Protein AF-A0A819U6S0-F1 (afdb_monomer_lite)

Foldseek 3Di:
DDDDWADDDDDDDDDPPDDQDFDDDPPVVVVVLLVADPCPVPPPPPPDDGDDDPRRHFRKHQADAPGKWWKAQPVVRDIDIDHPRDIDTDTRRIDTDDDPQLDSDPPVVVCVLLVVQLCVQVVVDDPVCCVVCVQVSSQCSRQPADPVRDRHQWDADPRRRDIDRDDDDPDDDDPDPVVVVVVVVVVVVVVVVVVVVVVVVVVVVVVVVVVVVVVVVVVVVVVVVVVVVVVVVVVVVVVVVVVVCVVCVVVVVVVVVVVVVVVVVVVVVVVVVVVVVVVVVVVVVVVVVVVVVVVVVVVVVVVVVVVVVVVVVVVVVVVVVVVVVVVDVVCDPVNVVVVVCPVVVVVVVVPVVVDDDDDDDDDPDDDDDPPPVVCVVPDDDDDDDDDDDDDDDD

Secondary structure (DSSP, 8-state):
--------SS-----TT--PPPPP--HHHHHHHHT-SSSTT-TT-TT--PPPP-TTSPPEEEPPTT-EEEEEETTTTEEEEEESS-EEE--TTEEE-----SSTTHHHHHHHHHHHHHHHHHTTS-HHHHHHHHHHHHHHHHH-B-TTSPBPS-EE-TTT--EE----------SSHHHHHHHHHHHHHHHHHHHHHHHHHHHHHHHHHHHHHHHHHHHHHHHHHHHHHHHHHHHHHHHHHHHHHHHHHHHHHHHHHHHHHHHHHHHHHHHHHHHHHHHHHHHHHHHHHHHHHHHHHHHHHHHHHHHHHHHHHHHHHHHHHHHHHHHHHHH-HHHHHHHHHHHHHHHHHHHHHH---------TT----TTGGGTTTS----------------

Radius of gyration: 100.34 Å; chains: 1; bounding box: 211×49×232 Å

pLDDT: mean 80.06, std 17.69, range [29.36, 97.94]

Structure (mmCIF, N/CA/C/O backbone):
data_AF-A0A819U6S0-F1
#
_entry.id   AF-A0A819U6S0-F1
#
loop_
_atom_site.group_PDB
_atom_site.id
_atom_site.type_symbol
_atom_site.label_atom_id
_atom_site.label_alt_id
_atom_site.label_comp_id
_atom_site.label_asym_id
_atom_site.label_entity_id
_atom_site.label_seq_id
_atom_site.pdbx_PDB_ins_code
_atom_site.Cartn_x
_atom_site.Cartn_y
_atom_site.Cartn_z
_atom_site.occupancy
_atom_site.B_iso_or_equiv
_atom_site.auth_seq_id
_atom_site.auth_comp_id
_atom_site.auth_asym_id
_atom_site.auth_atom_id
_atom_site.pdbx_PDB_model_num
ATOM 1 N N . MET A 1 1 ? 59.634 -3.930 -78.414 1.00 52.72 1 MET A N 1
ATOM 2 C CA . MET A 1 1 ? 60.502 -3.671 -77.245 1.00 52.72 1 MET A CA 1
ATOM 3 C C . MET A 1 1 ? 59.678 -2.902 -76.220 1.00 52.72 1 MET A C 1
ATOM 5 O O . MET A 1 1 ? 58.893 -2.071 -76.649 1.00 52.72 1 MET A O 1
ATOM 9 N N . GLY A 1 2 ? 59.753 -3.245 -74.928 1.00 73.06 2 GLY A N 1
ATOM 10 C CA . GLY A 1 2 ? 58.943 -2.606 -73.869 1.00 73.06 2 GLY A CA 1
ATOM 11 C C . GLY A 1 2 ? 57.783 -3.439 -73.296 1.00 73.06 2 GLY A C 1
ATOM 12 O O . GLY A 1 2 ? 56.800 -2.878 -72.823 1.00 73.06 2 GLY A O 1
ATOM 13 N N . LYS A 1 3 ? 57.841 -4.780 -73.351 1.00 77.44 3 LYS A N 1
ATOM 14 C CA . LYS A 1 3 ? 56.804 -5.637 -72.747 1.00 77.44 3 LYS A CA 1
ATOM 15 C C . LYS A 1 3 ? 57.045 -5.765 -71.240 1.00 77.44 3 LYS A C 1
ATOM 17 O O . LYS A 1 3 ? 57.941 -6.493 -70.828 1.00 77.44 3 LYS A O 1
ATOM 22 N N . ILE A 1 4 ? 56.212 -5.107 -70.441 1.00 84.38 4 ILE A N 1
ATOM 23 C CA . ILE A 1 4 ? 56.237 -5.220 -68.980 1.00 84.38 4 ILE A CA 1
ATOM 24 C C . ILE A 1 4 ? 55.539 -6.524 -68.571 1.00 84.38 4 ILE A C 1
ATOM 26 O O . ILE A 1 4 ? 54.485 -6.873 -69.113 1.00 84.38 4 ILE A O 1
ATOM 30 N N . ARG A 1 5 ? 56.135 -7.271 -67.636 1.00 82.56 5 ARG A N 1
ATOM 31 C CA . ARG A 1 5 ? 55.556 -8.497 -67.072 1.00 82.56 5 ARG A CA 1
ATOM 32 C C . ARG A 1 5 ? 55.859 -8.600 -65.582 1.00 82.56 5 ARG A C 1
ATOM 34 O O . ARG A 1 5 ? 56.949 -8.245 -65.151 1.00 82.56 5 ARG A O 1
ATOM 41 N N . SER A 1 6 ? 54.908 -9.110 -64.810 1.00 84.88 6 SER A N 1
ATOM 42 C CA . SER A 1 6 ? 55.095 -9.431 -63.394 1.00 84.88 6 SER A CA 1
ATOM 43 C C . SER A 1 6 ? 55.633 -10.857 -63.249 1.00 84.88 6 SER A C 1
ATOM 45 O O . SER A 1 6 ? 55.026 -11.790 -63.775 1.00 84.88 6 SER A O 1
ATOM 47 N N . ILE A 1 7 ? 56.744 -11.035 -62.532 1.00 84.44 7 ILE A N 1
ATOM 48 C CA . ILE A 1 7 ? 57.319 -12.349 -62.205 1.00 84.44 7 ILE A CA 1
ATOM 49 C C . ILE A 1 7 ? 57.026 -12.632 -60.730 1.00 84.44 7 ILE A C 1
ATOM 51 O O . ILE A 1 7 ? 57.350 -11.817 -59.869 1.00 84.44 7 ILE A O 1
ATOM 55 N N . ILE A 1 8 ? 56.373 -13.761 -60.444 1.00 85.62 8 ILE A N 1
ATOM 56 C CA . ILE A 1 8 ? 55.911 -14.148 -59.103 1.00 85.62 8 ILE A CA 1
ATOM 57 C C . ILE A 1 8 ? 56.230 -15.625 -58.828 1.00 85.62 8 ILE A C 1
ATOM 59 O O . ILE A 1 8 ? 56.255 -16.433 -59.751 1.00 85.62 8 ILE A O 1
ATOM 63 N N . GLY A 1 9 ? 56.448 -15.986 -57.559 1.00 79.75 9 GLY A N 1
ATOM 64 C CA . GLY A 1 9 ? 56.535 -17.384 -57.104 1.00 79.75 9 GLY A CA 1
ATOM 65 C C . GLY A 1 9 ? 57.922 -18.044 -57.127 1.00 79.75 9 GLY A C 1
ATOM 66 O O . GLY A 1 9 ? 58.083 -19.100 -56.522 1.00 79.75 9 GLY A O 1
ATOM 67 N N . SER A 1 10 ? 58.933 -17.431 -57.746 1.00 83.38 10 SER A N 1
ATOM 68 C CA . SER A 1 10 ? 60.311 -17.950 -57.784 1.00 83.38 10 SER A CA 1
ATOM 69 C C . SER A 1 10 ? 61.347 -16.830 -57.689 1.00 83.38 10 SER A C 1
ATOM 71 O O . SER A 1 10 ? 61.089 -15.706 -58.120 1.00 83.38 10 SER A O 1
ATOM 73 N N . THR A 1 11 ? 62.539 -17.135 -57.173 1.00 83.75 11 THR A N 1
ATOM 74 C CA . THR A 1 11 ? 63.684 -16.213 -57.223 1.00 83.75 11 THR A CA 1
ATOM 75 C C . THR A 1 11 ? 64.093 -15.985 -58.677 1.00 83.75 11 THR A C 1
ATOM 77 O O . THR A 1 11 ? 64.241 -16.945 -59.431 1.00 83.75 11 THR A O 1
ATOM 80 N N . TYR A 1 12 ? 64.254 -14.724 -59.075 1.00 85.12 12 TYR A N 1
ATOM 81 C CA . TYR A 1 12 ? 64.545 -14.342 -60.455 1.00 85.12 12 TYR A CA 1
ATOM 82 C C . TYR A 1 12 ? 65.779 -13.444 -60.519 1.00 85.12 12 TYR A C 1
ATOM 84 O O . TYR A 1 12 ? 65.905 -12.507 -59.732 1.00 85.12 12 TYR A O 1
ATOM 92 N N . LEU A 1 13 ? 66.670 -13.733 -61.466 1.00 87.12 13 LEU A N 1
ATOM 93 C CA . LEU A 1 13 ? 67.799 -12.881 -61.825 1.00 87.12 13 LEU A CA 1
ATOM 94 C C . LEU A 1 13 ? 67.473 -12.213 -63.163 1.00 87.12 13 LEU A C 1
ATOM 96 O O . LEU A 1 13 ? 67.081 -12.905 -64.103 1.00 87.12 13 LEU A O 1
ATOM 100 N N . LEU A 1 14 ? 67.612 -10.887 -63.238 1.00 86.88 14 LEU A N 1
ATOM 101 C CA . LEU A 1 14 ? 67.346 -10.143 -64.468 1.00 86.88 14 LEU A CA 1
ATOM 102 C C . LEU A 1 14 ? 68.318 -10.571 -65.573 1.00 86.88 14 LEU A C 1
ATOM 104 O O . LEU A 1 14 ? 69.500 -10.804 -65.322 1.00 86.88 14 LEU A O 1
ATOM 108 N N . THR A 1 15 ? 67.803 -10.678 -66.795 1.00 87.25 15 THR A N 1
ATOM 109 C CA . THR A 1 15 ? 68.626 -10.938 -67.985 1.00 87.25 15 THR A CA 1
ATOM 110 C C . THR A 1 15 ? 69.229 -9.639 -68.530 1.00 87.25 15 THR A C 1
ATOM 112 O O . THR A 1 15 ? 68.802 -8.551 -68.157 1.00 87.25 15 THR A O 1
ATOM 115 N N . GLU A 1 16 ? 70.192 -9.734 -69.452 1.00 83.94 16 GLU A N 1
ATOM 116 C CA . GLU A 1 16 ? 70.910 -8.581 -70.039 1.00 83.94 16 GLU A CA 1
ATOM 117 C C . GLU A 1 16 ? 69.999 -7.536 -70.716 1.00 83.94 16 GLU A C 1
ATOM 119 O O . GLU A 1 16 ? 70.413 -6.402 -70.927 1.00 83.94 16 GLU A O 1
ATOM 124 N N . ASN A 1 17 ? 68.756 -7.907 -71.044 1.00 84.06 17 ASN A N 1
ATOM 125 C CA . ASN A 1 17 ? 67.779 -7.053 -71.725 1.00 84.06 17 ASN A CA 1
ATOM 126 C C . ASN A 1 17 ? 66.603 -6.635 -70.820 1.00 84.06 17 ASN A C 1
ATOM 128 O O . ASN A 1 17 ? 65.554 -6.228 -71.327 1.00 84.06 17 ASN A O 1
ATOM 132 N N . GLU A 1 18 ? 66.721 -6.807 -69.501 1.00 85.19 18 GLU A N 1
ATOM 133 C CA . GLU A 1 18 ? 65.641 -6.567 -68.542 1.00 85.19 18 GLU A CA 1
ATOM 134 C C . GLU A 1 18 ? 66.053 -5.583 -67.452 1.00 85.19 18 GLU A C 1
ATOM 136 O O . GLU A 1 18 ? 67.112 -5.704 -66.847 1.00 85.19 18 GLU A O 1
ATOM 141 N N . GLU A 1 19 ? 65.154 -4.649 -67.151 1.00 85.81 19 GLU A N 1
ATOM 142 C CA . GLU A 1 19 ? 65.299 -3.680 -66.067 1.00 85.81 19 GLU A CA 1
ATOM 143 C C . GLU A 1 19 ? 64.072 -3.735 -65.150 1.00 85.81 19 GLU A C 1
ATOM 145 O O . GLU A 1 19 ? 62.975 -4.131 -65.564 1.00 85.81 19 GLU A O 1
ATOM 150 N N . LEU A 1 20 ? 64.257 -3.351 -63.884 1.00 85.19 20 LEU A N 1
ATOM 151 C CA . LEU A 1 20 ? 63.156 -3.218 -62.934 1.00 85.19 20 LEU A CA 1
ATOM 152 C C . LEU A 1 20 ? 62.264 -2.048 -63.353 1.00 85.19 20 LEU A C 1
ATOM 154 O O . LEU A 1 20 ? 62.732 -0.924 -63.513 1.00 85.19 20 LEU A O 1
ATOM 158 N N . TRP A 1 21 ? 60.969 -2.313 -63.502 1.00 86.69 21 TRP A N 1
ATOM 159 C CA . TRP A 1 21 ? 59.987 -1.290 -63.842 1.00 86.69 21 TRP A CA 1
ATOM 160 C C . TRP A 1 21 ? 59.260 -0.801 -62.591 1.00 86.69 21 TRP A C 1
ATOM 162 O O . TRP A 1 21 ? 58.741 -1.601 -61.811 1.00 86.69 21 TRP A O 1
ATOM 172 N N . GLU A 1 22 ? 59.202 0.517 -62.416 1.00 85.62 22 GLU A N 1
ATOM 173 C CA . GLU A 1 22 ? 58.507 1.149 -61.300 1.00 85.62 22 GLU A CA 1
ATOM 174 C C . GLU A 1 22 ? 57.054 1.451 -61.656 1.00 85.62 22 GLU A C 1
ATOM 176 O O . GLU A 1 22 ? 56.763 2.140 -62.635 1.00 85.62 22 GLU A O 1
ATOM 181 N N . LYS A 1 23 ? 56.128 0.966 -60.824 1.00 84.69 23 LYS A N 1
ATOM 182 C CA . LYS A 1 23 ? 54.704 1.262 -60.974 1.00 84.69 23 LYS A CA 1
ATOM 183 C C . LYS A 1 23 ? 54.280 2.384 -60.043 1.00 84.69 23 LYS A C 1
ATOM 185 O O . LYS A 1 23 ? 54.277 2.211 -58.819 1.00 84.69 23 LYS A O 1
ATOM 190 N N . GLU A 1 24 ? 53.851 3.495 -60.626 1.00 81.69 24 GLU A N 1
ATOM 191 C CA . GLU A 1 24 ? 53.260 4.607 -59.886 1.00 81.69 24 GLU A CA 1
ATOM 192 C C . GLU A 1 24 ? 51.763 4.382 -59.662 1.00 81.69 24 GLU A C 1
ATOM 194 O O . GLU A 1 24 ? 51.044 3.893 -60.537 1.00 81.69 24 GLU A O 1
ATOM 199 N N . LEU A 1 25 ? 51.303 4.713 -58.459 1.00 79.62 25 LEU A N 1
ATOM 200 C CA . LEU A 1 25 ? 49.900 4.663 -58.073 1.00 79.62 25 LEU A CA 1
ATOM 201 C C . LEU A 1 25 ? 49.465 6.050 -57.589 1.00 79.62 25 LEU A C 1
ATOM 203 O O . LEU A 1 25 ? 50.299 6.803 -57.083 1.00 79.62 25 LEU A O 1
ATOM 207 N N . PRO A 1 26 ? 48.169 6.387 -57.688 1.00 82.50 26 PRO A N 1
ATOM 208 C CA . PRO A 1 26 ? 47.641 7.586 -57.052 1.00 82.50 26 PRO A CA 1
ATOM 209 C C . PRO A 1 26 ? 47.922 7.583 -55.544 1.00 82.50 26 PRO A C 1
ATOM 211 O O . PRO A 1 26 ? 47.773 6.548 -54.890 1.00 82.50 26 PRO A O 1
ATOM 214 N N . THR A 1 27 ? 48.258 8.748 -54.987 1.00 76.69 27 THR A N 1
ATOM 215 C CA . THR A 1 27 ? 48.604 8.930 -53.565 1.00 76.69 27 THR A CA 1
ATOM 216 C C . THR A 1 27 ? 47.547 8.349 -52.619 1.00 76.69 27 THR A C 1
ATOM 218 O O . THR A 1 27 ? 47.884 7.761 -51.596 1.00 76.69 27 THR A O 1
ATOM 221 N N . GLU A 1 28 ? 46.267 8.454 -52.983 1.00 74.88 28 GLU A N 1
ATOM 222 C CA . GLU A 1 28 ? 45.142 7.884 -52.230 1.00 74.88 28 GLU A CA 1
ATOM 223 C C . GLU A 1 28 ? 45.213 6.351 -52.147 1.00 74.88 28 GLU A C 1
ATOM 225 O O . GLU A 1 28 ? 45.025 5.767 -51.081 1.00 74.88 28 GLU A O 1
ATOM 230 N N . VAL A 1 29 ? 45.545 5.681 -53.254 1.00 76.69 29 VAL A N 1
ATOM 231 C CA . VAL A 1 29 ? 45.695 4.219 -53.299 1.00 76.69 29 VAL A CA 1
ATOM 232 C C . VAL A 1 29 ? 46.919 3.786 -52.500 1.00 76.69 29 VAL A C 1
ATOM 234 O O . VAL A 1 29 ? 46.866 2.783 -51.793 1.00 76.69 29 VAL A O 1
ATOM 237 N N . GLU A 1 30 ? 48.016 4.541 -52.574 1.00 76.31 30 GLU A N 1
ATOM 238 C CA . GLU A 1 30 ? 49.221 4.241 -51.796 1.00 76.31 30 GLU A CA 1
ATOM 239 C C . GLU A 1 30 ? 48.968 4.342 -50.293 1.00 76.31 30 GLU A C 1
ATOM 241 O O . GLU A 1 30 ? 49.396 3.459 -49.552 1.00 76.31 30 GLU A O 1
ATOM 246 N N . GLN A 1 31 ? 48.208 5.348 -49.850 1.00 70.56 31 GLN A N 1
ATOM 247 C CA . GLN A 1 31 ? 47.756 5.464 -48.463 1.00 70.56 31 GLN A CA 1
ATOM 248 C C . GLN A 1 31 ? 46.866 4.282 -48.056 1.00 70.56 31 GLN A C 1
ATOM 250 O O . GLN A 1 31 ? 47.059 3.703 -46.990 1.00 70.56 31 GLN A O 1
ATOM 255 N N . LEU A 1 32 ? 45.928 3.862 -48.908 1.00 70.94 32 LEU A N 1
ATOM 256 C CA . LEU A 1 32 ? 45.036 2.737 -48.606 1.00 70.94 32 LEU A CA 1
ATOM 257 C C . LEU A 1 32 ? 45.767 1.385 -48.545 1.00 70.94 32 LEU A C 1
ATOM 259 O O . LEU A 1 32 ? 45.465 0.567 -47.678 1.00 70.94 32 LEU A O 1
ATOM 263 N N . LEU A 1 33 ? 46.756 1.163 -49.414 1.00 72.88 33 LEU A N 1
ATOM 264 C CA . LEU A 1 33 ? 47.628 -0.021 -49.384 1.00 72.88 33 LEU A CA 1
ATOM 265 C C . LEU A 1 33 ? 48.565 -0.027 -48.175 1.00 72.88 33 LEU A C 1
ATOM 267 O O . LEU A 1 33 ? 48.940 -1.074 -47.661 1.00 72.88 33 LEU A O 1
ATOM 271 N N . ALA A 1 34 ? 48.952 1.150 -47.710 1.00 66.56 34 ALA A N 1
ATOM 272 C CA . ALA A 1 34 ? 49.721 1.333 -46.494 1.00 66.56 34 ALA A CA 1
ATOM 273 C C . ALA A 1 34 ? 48.917 1.003 -45.221 1.00 66.56 34 ALA A C 1
ATOM 275 O O . ALA A 1 34 ? 49.471 0.495 -44.245 1.00 66.56 34 ALA A O 1
ATOM 276 N N . LEU A 1 35 ? 47.607 1.260 -45.243 1.00 63.38 35 LEU A N 1
ATOM 277 C CA . LEU A 1 35 ? 46.671 0.926 -44.166 1.00 63.38 35 LEU A CA 1
ATOM 278 C C . LEU A 1 35 ? 46.355 -0.583 -44.059 1.00 63.38 35 LEU A C 1
ATOM 280 O O . LEU A 1 35 ? 45.598 -0.980 -43.168 1.00 63.38 35 LEU A O 1
ATOM 284 N N . ASP A 1 36 ? 46.914 -1.428 -44.934 1.00 55.56 36 ASP A N 1
ATOM 285 C CA . ASP A 1 36 ? 46.529 -2.833 -45.084 1.00 55.56 36 ASP A CA 1
ATOM 286 C C . ASP A 1 36 ? 46.605 -3.629 -43.755 1.00 55.56 36 ASP A C 1
ATOM 288 O O . ASP A 1 36 ? 47.648 -3.738 -43.106 1.00 55.56 36 ASP A O 1
ATOM 292 N N . VAL A 1 37 ? 45.427 -4.135 -43.360 1.00 51.84 37 VAL A N 1
ATOM 293 C CA . VAL A 1 37 ? 44.935 -5.097 -42.338 1.00 51.84 37 VAL A CA 1
ATOM 294 C C . VAL A 1 37 ? 45.728 -5.403 -41.044 1.00 51.84 37 VAL A C 1
ATOM 296 O O . VAL A 1 37 ? 45.109 -5.801 -40.056 1.00 51.84 37 VAL A O 1
ATOM 299 N N . ARG A 1 38 ? 47.043 -5.190 -40.927 1.00 49.44 38 ARG A N 1
ATOM 300 C CA . ARG A 1 38 ? 47.778 -5.410 -39.658 1.00 49.44 38 ARG A CA 1
ATOM 301 C C . ARG A 1 38 ? 47.463 -4.360 -38.581 1.00 49.44 38 ARG A C 1
ATOM 303 O O . ARG A 1 38 ? 47.693 -4.630 -37.406 1.00 49.44 38 ARG A O 1
ATOM 310 N N . HIS A 1 39 ? 46.906 -3.205 -38.959 1.00 45.72 39 HIS A N 1
ATOM 311 C CA . HIS A 1 39 ? 46.710 -2.053 -38.065 1.00 45.72 39 HIS A CA 1
ATOM 312 C C . HIS A 1 39 ? 45.254 -1.762 -37.664 1.00 45.72 39 HIS A C 1
ATOM 314 O O . HIS A 1 39 ? 45.038 -0.958 -36.763 1.00 45.72 39 HIS A O 1
ATOM 320 N N . PHE A 1 40 ? 44.244 -2.454 -38.209 1.00 46.06 40 PHE A N 1
ATOM 321 C CA . PHE A 1 40 ? 42.840 -2.215 -37.814 1.00 46.06 40 PHE A CA 1
ATOM 322 C C . PHE A 1 40 ? 42.531 -2.545 -36.341 1.00 46.06 40 PHE A C 1
ATOM 324 O O . PHE A 1 40 ? 41.510 -2.101 -35.822 1.00 46.06 40 PHE A O 1
ATOM 331 N N . LYS A 1 41 ? 43.405 -3.287 -35.641 1.00 43.31 41 LYS A N 1
ATOM 332 C CA . LYS A 1 41 ? 43.281 -3.507 -34.189 1.00 43.31 41 LYS A CA 1
ATOM 333 C C . LYS A 1 41 ? 43.745 -2.321 -33.335 1.00 43.31 41 LYS A C 1
ATOM 335 O O . LYS A 1 41 ? 43.316 -2.237 -32.193 1.00 43.31 41 LYS A O 1
ATOM 340 N N . ASN A 1 42 ? 44.555 -1.404 -33.870 1.00 39.66 42 ASN A N 1
ATOM 341 C CA . ASN A 1 42 ? 45.099 -0.266 -33.126 1.00 39.66 42 ASN A CA 1
ATOM 342 C C . ASN A 1 42 ? 44.811 1.043 -33.875 1.00 39.66 42 ASN A C 1
ATOM 344 O O . ASN A 1 42 ? 45.652 1.559 -34.604 1.00 39.66 42 ASN A O 1
ATOM 348 N N . GLN A 1 43 ? 43.627 1.615 -33.646 1.00 46.72 43 GLN A N 1
ATOM 349 C CA . GLN A 1 43 ? 43.206 2.930 -34.162 1.00 46.72 43 GLN A CA 1
ATOM 350 C C . GLN A 1 43 ? 44.042 4.127 -33.648 1.00 46.72 43 GLN A C 1
ATOM 352 O O . GLN A 1 43 ? 43.731 5.272 -33.960 1.00 46.72 43 GLN A O 1
ATOM 357 N N . SER A 1 44 ? 45.097 3.907 -32.861 1.00 43.41 44 SER A N 1
ATOM 358 C CA . SER A 1 44 ? 45.779 4.968 -32.104 1.00 43.41 44 SER A CA 1
ATOM 359 C C . SER A 1 44 ? 47.016 5.572 -32.781 1.00 43.41 44 SER A C 1
ATOM 361 O O . SER A 1 44 ? 47.684 6.394 -32.164 1.00 43.41 44 SER A O 1
ATOM 363 N N . ALA A 1 45 ? 47.350 5.198 -34.019 1.00 46.31 45 ALA A N 1
ATOM 364 C CA . ALA A 1 45 ? 48.574 5.666 -34.678 1.00 46.31 45 ALA A CA 1
ATOM 365 C C . ALA A 1 45 ? 48.326 6.118 -36.126 1.00 46.31 45 ALA A C 1
ATOM 367 O O . ALA A 1 45 ? 48.860 5.547 -37.068 1.00 46.31 45 ALA A O 1
ATOM 368 N N . VAL A 1 46 ? 47.514 7.163 -36.312 1.00 47.56 46 VAL A N 1
ATOM 369 C CA . VAL A 1 46 ? 47.301 7.798 -37.633 1.00 47.56 46 VAL A CA 1
ATOM 370 C C . VAL A 1 46 ? 48.416 8.808 -37.980 1.00 47.56 46 VAL A C 1
ATOM 372 O O . VAL A 1 46 ? 48.417 9.408 -39.047 1.00 47.56 46 VAL A O 1
ATOM 375 N N . THR A 1 47 ? 49.433 8.953 -37.127 1.00 45.19 47 THR A N 1
ATOM 376 C CA . THR A 1 47 ?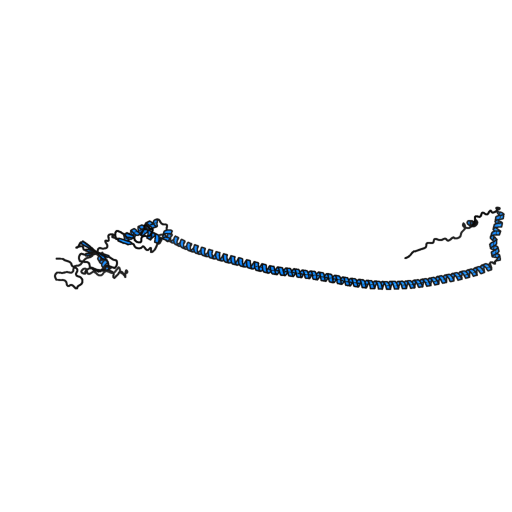 50.532 9.922 -37.307 1.00 45.19 47 THR A CA 1
ATOM 377 C C . THR A 1 47 ? 51.905 9.263 -37.464 1.00 45.19 47 THR A C 1
ATOM 379 O O . THR A 1 47 ? 52.911 9.798 -37.008 1.00 45.19 47 THR A O 1
ATOM 382 N N . ALA A 1 48 ? 51.975 8.086 -38.087 1.00 50.06 48 ALA A N 1
ATOM 383 C CA . ALA A 1 48 ? 53.250 7.464 -38.436 1.00 50.06 48 ALA A CA 1
ATOM 384 C C . ALA A 1 48 ? 53.557 7.711 -39.919 1.00 50.06 48 ALA A C 1
ATOM 386 O O . ALA A 1 48 ? 52.797 7.300 -40.793 1.00 50.06 48 ALA A O 1
ATOM 387 N N . VAL A 1 49 ? 54.674 8.391 -40.193 1.00 51.91 49 VAL A N 1
ATOM 388 C CA . VAL A 1 49 ? 55.245 8.526 -41.540 1.00 51.91 49 VAL A CA 1
ATOM 389 C C . VAL A 1 49 ? 55.423 7.122 -42.115 1.00 51.91 49 VAL A C 1
ATOM 391 O O . VAL A 1 49 ? 56.183 6.314 -41.581 1.00 51.91 49 VAL A O 1
ATOM 394 N N . LEU A 1 50 ? 54.672 6.818 -43.168 1.00 58.22 50 LEU A N 1
ATOM 395 C CA . LEU A 1 50 ? 54.699 5.516 -43.818 1.00 58.22 50 LEU A CA 1
ATOM 396 C C . LEU A 1 50 ? 56.077 5.266 -44.450 1.00 58.22 50 LEU A C 1
ATOM 398 O O . LEU A 1 50 ? 56.601 6.162 -45.116 1.00 58.22 50 LEU A O 1
ATOM 402 N N . PRO A 1 51 ? 56.689 4.081 -44.251 1.00 63.12 51 PRO A N 1
ATOM 403 C CA . PRO A 1 51 ? 57.953 3.750 -44.896 1.00 63.12 51 PRO A CA 1
ATOM 404 C C . PRO A 1 51 ? 57.799 3.807 -46.426 1.00 63.12 51 PRO A C 1
ATOM 406 O O . PRO A 1 51 ? 56.763 3.379 -46.945 1.00 63.12 51 PRO A O 1
ATOM 409 N N . PRO A 1 52 ? 58.806 4.318 -47.161 1.00 64.62 52 PRO A N 1
ATOM 410 C CA . PRO A 1 52 ? 58.724 4.456 -48.610 1.00 64.62 52 PRO A CA 1
ATOM 411 C C . PRO A 1 52 ? 58.520 3.085 -49.263 1.00 64.62 52 PRO A C 1
ATOM 413 O O . PRO A 1 52 ? 59.277 2.141 -49.019 1.00 64.62 52 PRO A O 1
ATOM 416 N N . ARG A 1 53 ? 57.468 2.968 -50.080 1.00 73.31 53 ARG A N 1
ATOM 417 C CA . ARG A 1 53 ? 57.146 1.746 -50.820 1.00 73.31 53 ARG A CA 1
ATOM 418 C C . ARG A 1 53 ? 58.202 1.502 -51.893 1.00 73.31 53 ARG A C 1
ATOM 420 O O . ARG A 1 53 ? 58.508 2.384 -52.688 1.00 73.31 53 ARG A O 1
ATOM 427 N N . ASP A 1 54 ? 58.683 0.268 -51.966 1.00 79.12 54 ASP A N 1
ATOM 428 C CA . ASP A 1 54 ? 59.469 -0.204 -53.102 1.00 79.12 54 ASP A CA 1
ATOM 429 C C . ASP A 1 54 ? 58.566 -0.291 -54.346 1.00 79.12 54 ASP A C 1
ATOM 431 O O . ASP A 1 54 ? 57.691 -1.160 -54.441 1.00 79.12 54 ASP A O 1
ATOM 435 N N . LYS A 1 55 ? 58.740 0.656 -55.278 1.00 82.69 55 LYS A N 1
ATOM 436 C CA . LYS A 1 55 ? 57.907 0.801 -56.483 1.00 82.69 55 LYS A CA 1
ATOM 437 C C . LYS A 1 55 ? 58.109 -0.323 -57.503 1.00 82.69 55 LYS A C 1
ATOM 439 O O . LYS A 1 55 ? 57.250 -0.495 -58.368 1.00 82.69 55 LYS A O 1
ATOM 444 N N . SER A 1 56 ? 59.204 -1.077 -57.390 1.00 81.62 56 SER A N 1
ATOM 445 C CA . SER A 1 56 ? 59.572 -2.161 -58.309 1.00 81.62 56 SER A CA 1
ATOM 446 C C . SER A 1 56 ? 58.928 -3.511 -57.958 1.00 81.62 56 SER A C 1
ATOM 448 O O . SER A 1 56 ? 58.858 -4.418 -58.790 1.00 81.62 56 SER A O 1
ATOM 450 N N . LYS A 1 57 ? 58.416 -3.658 -56.727 1.00 82.62 57 LYS A N 1
ATOM 451 C CA . LYS A 1 57 ? 57.739 -4.879 -56.275 1.00 82.62 57 LYS A CA 1
ATOM 452 C C . LYS A 1 57 ? 56.301 -4.948 -56.770 1.00 82.62 57 LYS A C 1
ATOM 454 O O . LYS A 1 57 ? 55.570 -3.957 -56.773 1.00 82.62 57 LYS A O 1
ATOM 459 N N . VAL A 1 58 ? 55.873 -6.167 -57.110 1.00 84.06 58 VAL A N 1
ATOM 460 C CA . VAL A 1 58 ? 54.477 -6.453 -57.462 1.00 84.06 58 VAL A CA 1
ATOM 461 C C . VAL A 1 58 ? 53.576 -6.044 -56.301 1.00 84.06 58 VAL A C 1
ATOM 463 O O . VAL A 1 58 ? 53.751 -6.490 -55.165 1.00 84.06 58 VAL A O 1
ATOM 466 N N . ILE A 1 59 ? 52.604 -5.187 -56.602 1.00 86.38 59 ILE A N 1
ATOM 467 C CA . ILE A 1 59 ? 51.635 -4.717 -55.618 1.00 86.38 59 ILE A CA 1
ATOM 468 C C . ILE A 1 59 ? 50.722 -5.886 -55.266 1.00 86.38 59 ILE A C 1
ATOM 470 O O . ILE A 1 59 ? 50.025 -6.433 -56.125 1.00 86.38 59 ILE A O 1
ATOM 474 N N . THR A 1 60 ? 50.748 -6.254 -53.992 1.00 84.44 60 THR A N 1
ATOM 475 C CA . THR A 1 60 ? 49.882 -7.271 -53.402 1.00 84.44 60 THR A CA 1
ATOM 476 C C . THR A 1 60 ? 48.911 -6.574 -52.462 1.00 84.44 60 THR A C 1
ATOM 478 O O . THR A 1 60 ? 49.306 -5.669 -51.730 1.00 84.44 60 THR A O 1
ATOM 481 N N . TYR A 1 61 ? 47.647 -6.978 -52.496 1.00 83.88 61 TYR A N 1
ATOM 482 C CA . TYR A 1 61 ? 46.632 -6.523 -51.556 1.00 83.88 61 TYR A CA 1
ATOM 483 C C . TYR A 1 61 ? 45.822 -7.721 -51.091 1.00 83.88 61 TYR A C 1
ATOM 485 O O . TYR A 1 61 ? 45.324 -8.505 -51.907 1.00 83.88 61 TYR A O 1
ATOM 493 N N . ARG A 1 62 ? 45.699 -7.890 -49.775 1.00 81.94 62 ARG A N 1
ATOM 494 C CA . ARG A 1 62 ? 44.876 -8.962 -49.222 1.00 81.94 62 ARG A CA 1
ATOM 495 C C . ARG A 1 62 ? 43.466 -8.439 -49.021 1.00 81.94 62 ARG A C 1
ATOM 497 O O . ARG A 1 62 ? 43.220 -7.694 -48.079 1.00 81.94 62 ARG A O 1
ATOM 504 N N . VAL A 1 63 ? 42.529 -8.887 -49.855 1.00 82.56 63 VAL A N 1
ATOM 505 C CA . VAL A 1 63 ? 41.129 -8.484 -49.709 1.00 82.56 63 VAL A CA 1
ATOM 506 C C . VAL A 1 63 ? 40.594 -9.039 -48.381 1.00 82.56 63 VAL A C 1
ATOM 508 O O . VAL A 1 63 ? 40.660 -10.254 -48.159 1.00 82.56 63 VAL A O 1
ATOM 511 N N . PRO A 1 64 ? 40.091 -8.190 -47.467 1.00 81.56 64 PRO A N 1
ATOM 512 C CA . PRO A 1 64 ? 39.510 -8.647 -46.208 1.00 81.56 64 PRO A CA 1
ATOM 513 C C . PRO A 1 64 ? 38.286 -9.546 -46.418 1.00 81.56 64 PRO A C 1
ATOM 515 O O . PRO A 1 64 ? 37.632 -9.506 -47.460 1.00 81.56 64 PRO A O 1
ATOM 518 N N . HIS A 1 65 ? 37.922 -10.328 -45.399 1.00 77.25 65 HIS A N 1
ATOM 519 C CA . HIS A 1 65 ? 36.645 -11.047 -45.407 1.00 77.25 65 HIS A CA 1
ATOM 520 C C . HIS A 1 65 ? 35.477 -10.067 -45.597 1.00 77.25 65 HIS A C 1
ATOM 522 O O . HIS A 1 65 ? 35.472 -8.992 -44.999 1.00 77.25 65 HIS A O 1
ATOM 528 N N . ASN A 1 66 ? 34.482 -10.456 -46.402 1.00 79.00 66 ASN A N 1
ATOM 529 C CA . ASN A 1 66 ? 33.297 -9.649 -46.726 1.00 79.00 66 ASN A CA 1
ATOM 530 C C . ASN A 1 66 ? 33.601 -8.296 -47.399 1.00 79.00 66 ASN A C 1
ATOM 532 O O . ASN A 1 66 ? 32.767 -7.394 -47.369 1.00 79.00 66 ASN A O 1
ATOM 536 N N . ALA A 1 67 ? 34.773 -8.157 -48.019 1.00 80.31 67 ALA A N 1
ATOM 537 C CA . ALA A 1 67 ? 35.109 -7.031 -48.878 1.00 80.31 67 ALA A CA 1
ATOM 538 C C . ALA A 1 67 ? 35.239 -7.491 -50.336 1.00 80.31 67 ALA A C 1
ATOM 540 O O . ALA A 1 67 ? 35.447 -8.673 -50.623 1.00 80.31 67 ALA A O 1
ATOM 541 N N . CYS A 1 68 ? 35.132 -6.542 -51.260 1.00 81.25 68 CYS A N 1
ATOM 542 C CA . CYS A 1 68 ? 35.445 -6.765 -52.663 1.00 81.25 68 CYS A CA 1
ATOM 543 C C . CYS A 1 68 ? 36.326 -5.632 -53.175 1.00 81.25 68 CYS A C 1
ATOM 545 O O . CYS A 1 68 ? 36.255 -4.505 -52.682 1.00 81.25 68 CYS A O 1
ATOM 547 N N . VAL A 1 69 ? 37.168 -5.946 -54.151 1.00 82.31 69 VAL A N 1
ATOM 548 C CA . VAL A 1 69 ? 38.021 -4.966 -54.814 1.00 82.31 69 VAL A CA 1
ATOM 549 C C . VAL A 1 69 ? 37.781 -5.047 -56.305 1.00 82.31 69 VAL A C 1
ATOM 551 O O . VAL A 1 69 ? 37.786 -6.130 -56.893 1.00 82.31 69 VAL A O 1
ATOM 554 N N . GLN A 1 70 ? 37.577 -3.883 -56.909 1.00 85.19 70 GLN A N 1
ATOM 555 C CA . GLN A 1 70 ? 37.482 -3.741 -58.348 1.00 85.19 70 GLN A CA 1
ATOM 556 C C . GLN A 1 70 ? 38.840 -3.333 -58.908 1.00 85.19 70 GLN A C 1
ATOM 558 O O . GLN A 1 70 ? 39.446 -2.343 -58.487 1.00 85.19 70 GLN A O 1
ATOM 563 N N . ILE A 1 71 ? 39.300 -4.108 -59.879 1.00 87.62 71 ILE A N 1
ATOM 564 C CA . ILE A 1 71 ? 40.556 -3.880 -60.579 1.00 87.62 71 ILE A CA 1
ATOM 565 C C . ILE A 1 71 ? 40.236 -3.683 -62.043 1.00 87.62 71 ILE A C 1
ATOM 567 O O . ILE A 1 71 ? 39.530 -4.492 -62.647 1.00 87.62 71 ILE A O 1
ATOM 571 N N . TYR A 1 72 ? 40.759 -2.601 -62.598 1.00 86.62 72 TYR A N 1
ATOM 572 C CA . TYR A 1 72 ? 40.586 -2.268 -63.998 1.00 86.62 72 TYR A CA 1
ATOM 573 C C . TYR A 1 72 ? 41.904 -2.481 -64.735 1.00 86.62 72 TYR A C 1
ATOM 575 O O . TYR A 1 72 ? 42.912 -1.865 -64.390 1.00 86.62 72 TYR A O 1
ATOM 583 N N . ASP A 1 73 ? 41.897 -3.366 -65.729 1.00 87.88 73 ASP A N 1
ATOM 584 C CA . ASP A 1 73 ? 43.002 -3.531 -66.669 1.00 87.88 73 ASP A CA 1
ATOM 585 C C . ASP A 1 73 ? 42.824 -2.531 -67.817 1.00 87.88 73 ASP A C 1
ATOM 587 O O . ASP A 1 73 ? 41.900 -2.651 -68.627 1.00 87.88 73 ASP A O 1
ATOM 591 N N . TYR A 1 74 ? 43.717 -1.545 -67.906 1.00 84.00 74 TYR A N 1
ATOM 592 C CA . TYR A 1 74 ? 43.654 -0.512 -68.942 1.00 84.00 74 TYR A CA 1
ATOM 593 C C . TYR A 1 74 ? 44.027 -1.028 -70.328 1.00 84.00 74 TYR A C 1
ATOM 595 O O . TYR A 1 74 ? 43.565 -0.482 -71.333 1.00 84.00 74 TYR A O 1
ATOM 603 N N . LYS A 1 75 ? 44.835 -2.087 -70.401 1.00 84.62 75 LYS A N 1
ATOM 604 C CA . LYS A 1 75 ? 45.277 -2.666 -71.666 1.00 84.62 75 LYS A CA 1
ATOM 605 C C . LYS A 1 75 ? 44.213 -3.574 -72.257 1.00 84.62 75 LYS A C 1
ATOM 607 O O . LYS A 1 75 ? 43.906 -3.459 -73.442 1.00 84.62 75 LYS A O 1
ATOM 612 N N . SER A 1 76 ? 43.623 -4.432 -71.429 1.00 83.31 76 SER A N 1
ATOM 613 C CA . SER A 1 76 ? 42.529 -5.317 -71.849 1.00 83.31 76 SER A CA 1
ATOM 614 C C . SER A 1 76 ? 41.155 -4.632 -71.818 1.00 83.31 76 SER A C 1
ATOM 616 O O . SER A 1 76 ? 40.190 -5.210 -72.309 1.00 83.31 76 SER A O 1
ATOM 618 N N . LYS A 1 77 ? 41.059 -3.415 -71.254 1.00 85.75 77 LYS A N 1
ATOM 619 C CA . LYS A 1 77 ? 39.817 -2.643 -71.027 1.00 85.75 77 LYS A CA 1
ATOM 620 C C . LYS A 1 77 ? 38.732 -3.430 -70.287 1.00 85.75 77 LYS A C 1
ATOM 622 O O . LYS A 1 77 ? 37.543 -3.239 -70.525 1.00 85.75 77 LYS A O 1
ATOM 627 N N . ASN A 1 78 ? 39.153 -4.311 -69.387 1.00 85.69 78 ASN A N 1
ATOM 628 C CA . ASN A 1 78 ? 38.264 -5.187 -68.641 1.00 85.69 78 ASN A CA 1
ATOM 629 C C . ASN A 1 78 ? 38.386 -4.903 -67.146 1.00 85.69 78 ASN A C 1
ATOM 631 O O . ASN A 1 78 ? 39.486 -4.778 -66.608 1.00 85.69 78 ASN A O 1
ATOM 635 N N . ALA A 1 79 ? 37.238 -4.838 -66.473 1.00 85.38 79 ALA A N 1
ATOM 636 C CA . ALA A 1 79 ? 37.164 -4.789 -65.022 1.00 85.38 79 ALA A CA 1
ATOM 637 C C . ALA A 1 79 ? 36.965 -6.204 -64.475 1.00 85.38 79 ALA A C 1
ATOM 639 O O . ALA A 1 79 ? 36.096 -6.937 -64.949 1.00 85.38 79 ALA A O 1
ATOM 640 N N . ARG A 1 80 ? 37.721 -6.568 -63.441 1.00 86.69 80 ARG A N 1
ATOM 641 C CA . ARG A 1 80 ? 37.464 -7.769 -62.641 1.00 86.69 80 ARG A CA 1
ATOM 642 C C . ARG A 1 80 ? 37.176 -7.380 -61.201 1.00 86.69 80 ARG A C 1
ATOM 644 O O . ARG A 1 80 ? 37.814 -6.484 -60.650 1.00 86.69 80 ARG A O 1
ATOM 651 N N . ILE A 1 81 ? 36.201 -8.057 -60.608 1.00 86.25 81 ILE A N 1
ATOM 652 C CA . ILE A 1 81 ? 35.811 -7.886 -59.210 1.00 86.25 81 ILE A CA 1
ATOM 653 C C . ILE A 1 81 ? 36.259 -9.136 -58.471 1.00 86.25 81 ILE A C 1
ATOM 655 O O . ILE A 1 81 ? 35.916 -10.245 -58.877 1.00 86.25 81 ILE A O 1
ATOM 659 N N . ILE A 1 82 ? 37.032 -8.951 -57.407 1.00 85.75 82 ILE A N 1
ATOM 660 C CA . ILE A 1 82 ? 37.538 -10.050 -56.588 1.00 85.75 82 ILE A CA 1
ATOM 661 C C . ILE A 1 82 ? 36.942 -9.928 -55.192 1.00 85.75 82 ILE A C 1
ATOM 663 O O . ILE A 1 82 ? 36.976 -8.855 -54.585 1.00 85.75 82 ILE A O 1
ATOM 667 N N . PHE A 1 83 ? 36.382 -11.030 -54.701 1.00 84.38 83 PHE A N 1
ATOM 668 C CA . PHE A 1 83 ? 35.778 -11.126 -53.378 1.00 84.38 83 PHE A CA 1
ATOM 669 C C . PHE A 1 83 ? 36.783 -11.713 -52.387 1.00 84.38 83 PHE A C 1
ATOM 671 O O . PHE A 1 83 ? 37.508 -12.658 -52.691 1.00 84.38 83 PHE A O 1
ATOM 678 N N . GLY A 1 84 ? 36.837 -11.146 -51.185 1.00 82.44 84 GLY A N 1
ATOM 679 C CA . GLY A 1 84 ? 37.683 -11.659 -50.117 1.00 82.44 84 GLY A CA 1
ATOM 680 C C . GLY A 1 84 ? 37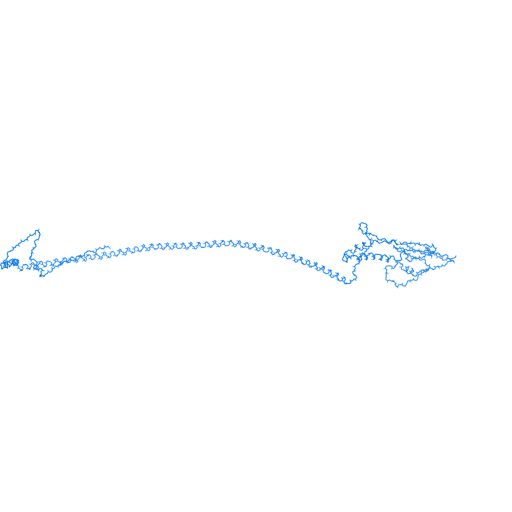.234 -13.037 -49.609 1.00 82.44 84 GLY A C 1
ATOM 681 O O . GLY A 1 84 ? 36.053 -13.375 -49.720 1.00 82.44 84 GLY A O 1
ATOM 682 N N . PRO A 1 85 ? 38.129 -13.818 -48.978 1.00 82.44 85 PRO A N 1
ATOM 683 C CA . PRO A 1 85 ? 39.481 -13.452 -48.546 1.00 82.44 85 PRO A CA 1
ATOM 684 C C . PRO A 1 85 ? 40.582 -13.908 -49.527 1.00 82.44 85 PRO A C 1
ATOM 686 O O . PRO A 1 85 ? 41.426 -14.734 -49.180 1.00 82.44 85 PRO A O 1
ATOM 689 N N . GLU A 1 86 ? 40.589 -13.390 -50.752 1.00 81.81 86 GLU A N 1
ATOM 690 C CA . GLU A 1 86 ? 41.611 -13.695 -51.755 1.00 81.81 86 GLU A CA 1
ATOM 691 C C . GLU A 1 86 ? 42.767 -12.675 -51.723 1.00 81.81 86 GLU A C 1
ATOM 693 O O . GLU A 1 86 ? 42.571 -11.479 -51.478 1.00 81.81 86 GLU A O 1
ATOM 698 N N . LEU A 1 87 ? 44.000 -13.148 -51.939 1.00 83.94 87 LEU A N 1
ATOM 699 C CA . LEU A 1 87 ? 45.159 -12.277 -52.130 1.00 83.94 87 LEU A CA 1
ATOM 700 C C . LEU A 1 87 ? 45.248 -11.893 -53.599 1.00 83.94 87 LEU A C 1
ATOM 702 O O . LEU A 1 87 ? 45.366 -12.755 -54.467 1.00 83.94 87 LEU A O 1
ATOM 706 N N . VAL A 1 88 ? 45.241 -10.593 -53.860 1.00 86.94 88 VAL A N 1
ATOM 707 C CA . VAL A 1 88 ? 45.243 -10.070 -55.214 1.00 86.94 88 VAL A CA 1
ATOM 708 C C . VAL A 1 88 ? 46.581 -9.439 -55.538 1.00 86.94 88 VAL A C 1
ATOM 710 O O . VAL A 1 88 ? 47.124 -8.650 -54.768 1.00 86.94 88 VAL A O 1
ATOM 713 N N . MET A 1 89 ? 47.103 -9.797 -56.705 1.00 87.00 89 MET A N 1
ATOM 714 C CA . MET A 1 89 ? 48.311 -9.225 -57.284 1.00 87.00 89 MET A CA 1
ATOM 715 C C . MET A 1 89 ? 47.921 -8.413 -58.507 1.00 87.00 89 MET A C 1
ATOM 717 O O . MET A 1 89 ? 47.271 -8.944 -59.410 1.00 87.00 89 MET A O 1
ATOM 721 N N . LEU A 1 90 ? 48.323 -7.143 -58.536 1.00 86.12 90 LEU A N 1
ATOM 722 C CA . LEU A 1 90 ? 48.094 -6.308 -59.707 1.00 86.12 90 LEU A CA 1
ATOM 723 C C . LEU A 1 90 ? 49.067 -6.672 -60.825 1.00 86.12 90 LEU A C 1
ATOM 725 O O . LEU A 1 90 ? 50.286 -6.672 -60.633 1.00 86.12 90 LEU A O 1
ATOM 729 N N . GLY A 1 91 ? 48.523 -6.881 -62.018 1.00 85.69 91 GLY A N 1
ATOM 730 C CA . GLY A 1 91 ? 49.293 -6.898 -63.253 1.00 85.69 91 GLY A CA 1
ATOM 731 C C . GLY A 1 91 ? 49.904 -5.523 -63.577 1.00 85.69 91 GLY A C 1
ATOM 732 O O . GLY A 1 91 ? 49.534 -4.511 -62.970 1.00 85.69 91 GLY A O 1
ATOM 733 N N . PRO A 1 92 ? 50.835 -5.450 -64.544 1.00 84.19 92 PRO A N 1
ATOM 734 C CA . PRO A 1 92 ? 51.472 -4.194 -64.945 1.00 84.19 92 PRO A CA 1
ATOM 735 C C . PRO A 1 92 ? 50.474 -3.086 -65.306 1.00 84.19 92 PRO A C 1
ATOM 737 O O . PRO A 1 92 ? 50.553 -1.991 -64.754 1.00 84.19 92 PRO A O 1
ATOM 740 N N . ASP A 1 93 ? 49.485 -3.419 -66.138 1.00 85.50 93 ASP A N 1
ATOM 741 C CA . ASP A 1 93 ? 48.492 -2.491 -66.696 1.00 85.50 93 ASP A CA 1
ATOM 742 C C . ASP A 1 93 ? 47.196 -2.390 -65.857 1.00 85.50 93 ASP A C 1
ATOM 744 O O . ASP A 1 93 ? 46.231 -1.736 -66.252 1.00 85.50 93 ASP A O 1
ATOM 748 N N . GLU A 1 94 ? 47.158 -3.037 -64.689 1.00 87.50 94 GLU A N 1
ATOM 749 C CA . GLU A 1 94 ? 45.991 -3.058 -63.801 1.00 87.50 94 GLU A CA 1
ATOM 750 C C . GLU A 1 94 ? 46.058 -1.966 -62.730 1.00 87.50 94 GLU A C 1
ATOM 752 O O . GLU A 1 94 ? 47.107 -1.763 -62.125 1.00 87.50 94 GLU A O 1
ATOM 757 N N . GLN A 1 95 ? 44.952 -1.307 -62.392 1.00 84.75 95 GLN A N 1
ATOM 758 C CA . GLN A 1 95 ? 44.903 -0.417 -61.223 1.00 84.75 95 GLN A CA 1
ATOM 759 C C . GLN A 1 95 ? 43.696 -0.707 -60.337 1.00 84.75 95 GLN A C 1
ATOM 761 O O . GLN A 1 95 ? 42.652 -1.172 -60.802 1.00 84.75 95 GLN A O 1
ATOM 766 N N . PHE A 1 96 ? 43.841 -0.394 -59.049 1.00 83.06 96 PHE A N 1
ATOM 767 C CA . PHE A 1 96 ? 42.713 -0.359 -58.131 1.00 83.06 96 PHE A CA 1
ATOM 768 C C . PHE A 1 96 ? 41.785 0.787 -58.511 1.00 83.06 96 PHE A C 1
ATOM 770 O O . PHE A 1 96 ? 42.216 1.930 -58.651 1.00 83.06 96 PHE A O 1
ATOM 777 N N . THR A 1 97 ? 40.504 0.476 -58.661 1.00 76.81 97 THR A N 1
ATOM 778 C CA . THR A 1 97 ? 39.475 1.506 -58.777 1.00 76.81 97 THR A CA 1
ATOM 779 C C . THR A 1 97 ? 39.029 1.863 -57.367 1.00 76.81 97 THR A C 1
ATOM 781 O O . THR A 1 97 ? 38.490 1.012 -56.658 1.00 76.81 97 THR A O 1
ATOM 784 N N . ILE A 1 98 ? 39.271 3.105 -56.942 1.00 66.19 98 ILE A N 1
ATOM 785 C CA . ILE A 1 98 ? 38.725 3.614 -55.682 1.00 66.19 98 ILE A CA 1
ATOM 786 C C . ILE A 1 98 ? 37.208 3.696 -55.862 1.00 66.19 98 ILE A C 1
ATOM 788 O O . ILE A 1 98 ? 36.717 4.487 -56.659 1.00 66.19 98 ILE A O 1
ATOM 792 N N . LEU A 1 99 ? 36.517 2.777 -55.184 1.00 61.41 99 LEU A N 1
ATOM 793 C CA . LEU A 1 99 ? 35.071 2.644 -54.995 1.00 61.41 99 LEU A CA 1
ATOM 794 C C . LEU A 1 99 ? 34.179 3.479 -55.941 1.00 61.41 99 LEU A C 1
ATOM 796 O O . LEU A 1 99 ? 33.513 4.415 -55.516 1.00 61.41 99 LEU A O 1
ATOM 800 N N . ASN A 1 100 ? 34.102 3.100 -57.218 1.00 51.47 100 ASN A N 1
ATOM 801 C CA . ASN A 1 100 ? 33.067 3.609 -58.120 1.00 51.47 100 ASN A CA 1
ATOM 802 C C . ASN A 1 100 ? 31.995 2.529 -58.302 1.00 51.47 100 ASN A C 1
ATOM 804 O O . ASN A 1 100 ? 31.883 1.894 -59.349 1.00 51.47 100 ASN A O 1
ATOM 808 N N . LEU A 1 101 ? 31.255 2.257 -57.223 1.00 54.81 101 LEU A N 1
ATOM 809 C CA . LEU A 1 101 ? 29.992 1.524 -57.327 1.00 54.81 101 LEU A CA 1
ATOM 810 C C . LEU A 1 101 ? 28.999 2.399 -58.114 1.00 54.81 101 LEU A C 1
ATOM 812 O O . LEU A 1 101 ? 29.176 3.612 -58.182 1.00 54.81 101 LEU A O 1
ATOM 816 N N . SER A 1 102 ? 27.916 1.825 -58.654 1.00 58.78 102 SER A N 1
ATOM 817 C CA . SER A 1 102 ? 26.852 2.587 -59.349 1.00 58.78 102 SER A CA 1
ATOM 818 C C . SER A 1 102 ? 26.349 3.816 -58.571 1.00 58.78 102 SER A C 1
ATOM 820 O O . SER A 1 102 ? 25.773 4.728 -59.160 1.00 58.78 102 SER A O 1
ATOM 822 N N . VAL A 1 103 ? 26.567 3.832 -57.250 1.00 62.56 103 VAL A N 1
ATOM 823 C CA . VAL A 1 103 ? 26.389 4.981 -56.363 1.00 62.56 103 VAL A CA 1
ATOM 824 C C . VAL A 1 103 ? 27.747 5.336 -55.723 1.00 62.56 103 VAL A C 1
ATOM 826 O O . VAL A 1 103 ? 28.288 4.493 -55.002 1.00 62.56 103 VAL A O 1
ATOM 829 N N . PRO A 1 104 ? 28.275 6.563 -55.922 1.00 65.00 104 PRO A N 1
ATOM 830 C CA . PRO A 1 104 ? 29.564 6.999 -55.365 1.00 65.00 104 PRO A CA 1
ATOM 831 C C . PRO A 1 104 ? 29.631 6.991 -53.829 1.00 65.00 104 PRO A C 1
ATOM 833 O O . PRO A 1 104 ? 30.688 6.739 -53.261 1.00 65.00 104 PRO A O 1
ATOM 836 N N . ASP A 1 105 ? 28.503 7.236 -53.149 1.00 78.94 105 ASP A N 1
ATOM 837 C CA . ASP A 1 105 ? 28.371 7.152 -51.688 1.00 78.94 105 ASP A CA 1
ATOM 838 C C . ASP A 1 105 ? 27.113 6.358 -51.304 1.00 78.94 105 ASP A C 1
ATOM 840 O O . ASP A 1 105 ? 26.026 6.902 -51.086 1.00 78.94 105 ASP A O 1
ATOM 844 N N . PHE A 1 106 ? 27.256 5.033 -51.249 1.00 79.81 106 PHE A N 1
ATOM 845 C CA . PHE A 1 106 ? 26.148 4.145 -50.902 1.00 79.81 106 PHE A CA 1
ATOM 846 C C . PHE A 1 106 ? 25.679 4.310 -49.447 1.00 79.81 106 PHE A C 1
ATOM 848 O O . PHE A 1 106 ? 24.508 4.060 -49.163 1.00 79.81 106 PHE A O 1
ATOM 855 N N . VAL A 1 107 ? 26.561 4.724 -48.526 1.00 85.56 107 VAL A N 1
ATOM 856 C CA . VAL A 1 107 ? 26.224 4.913 -47.105 1.00 85.56 107 VAL A CA 1
ATOM 857 C C . VAL A 1 107 ? 25.416 6.192 -46.929 1.00 85.56 107 VAL A C 1
ATOM 859 O O . VAL A 1 107 ? 24.389 6.183 -46.247 1.00 85.56 107 VAL A O 1
ATOM 862 N N . GLY A 1 108 ? 25.840 7.285 -47.563 1.00 86.88 108 GLY A N 1
ATOM 863 C CA . GLY A 1 108 ? 25.119 8.551 -47.546 1.00 86.88 108 GLY A CA 1
ATOM 864 C C . GLY A 1 108 ? 23.725 8.431 -48.153 1.00 86.88 108 GLY A C 1
ATOM 865 O O . GLY A 1 108 ? 22.752 8.868 -47.531 1.00 86.88 108 GLY A O 1
ATOM 866 N N . ASP A 1 109 ? 23.595 7.788 -49.317 1.00 85.44 109 ASP A N 1
ATOM 867 C CA . ASP A 1 109 ? 22.294 7.603 -49.972 1.00 85.44 109 ASP A CA 1
ATOM 868 C C . ASP A 1 109 ? 21.355 6.681 -49.170 1.00 85.44 109 ASP A C 1
ATOM 870 O O . ASP A 1 109 ? 20.168 6.986 -48.976 1.00 85.44 109 ASP A O 1
ATOM 874 N N . PHE A 1 110 ? 21.911 5.614 -48.584 1.00 86.69 110 PHE A N 1
ATOM 875 C CA . PHE A 1 110 ? 21.210 4.750 -47.637 1.00 86.69 110 PHE A CA 1
ATOM 876 C C . PHE A 1 110 ? 20.666 5.547 -46.441 1.00 86.69 110 PHE A C 1
ATOM 878 O O . PHE A 1 110 ? 19.457 5.543 -46.178 1.00 86.69 110 PHE A O 1
ATOM 885 N N . CYS A 1 111 ? 21.535 6.283 -45.743 1.00 90.44 111 CYS A N 1
ATOM 886 C CA . CYS A 1 111 ? 21.169 7.085 -44.577 1.00 90.44 111 CYS A CA 1
ATOM 887 C C . CYS A 1 111 ? 20.135 8.157 -44.929 1.00 90.44 111 CYS A C 1
ATOM 889 O O . CYS A 1 111 ? 19.184 8.374 -44.176 1.00 90.44 111 CYS A O 1
ATOM 891 N N . LYS A 1 112 ? 20.273 8.805 -46.088 1.00 91.00 112 LYS A N 1
ATOM 892 C CA . LYS A 1 112 ? 19.345 9.834 -46.564 1.00 91.00 112 LYS A CA 1
ATOM 893 C C . LYS A 1 112 ? 17.947 9.264 -46.799 1.00 91.00 112 LYS A C 1
ATOM 895 O O . LYS A 1 112 ? 16.970 9.854 -46.329 1.00 91.00 112 LYS A O 1
ATOM 900 N N . THR A 1 113 ? 17.854 8.109 -47.456 1.00 89.12 113 THR A N 1
ATOM 901 C CA . THR A 1 113 ? 16.583 7.427 -47.742 1.00 89.12 113 THR A CA 1
ATOM 902 C C . THR A 1 113 ? 15.898 6.950 -46.463 1.00 89.12 113 THR A C 1
ATOM 904 O O . THR A 1 113 ? 14.712 7.219 -46.248 1.00 89.12 113 THR A O 1
ATOM 907 N N . VAL A 1 114 ? 16.644 6.286 -45.575 1.00 90.69 114 VAL A N 1
ATOM 908 C CA . VAL A 1 114 ? 16.123 5.799 -44.289 1.00 90.69 114 VAL A CA 1
ATOM 909 C C . VAL A 1 114 ? 15.666 6.965 -43.413 1.00 90.69 114 VAL A C 1
ATOM 911 O O . VAL A 1 114 ? 14.550 6.948 -42.893 1.00 90.69 114 VAL A O 1
ATOM 914 N N . ALA A 1 115 ? 16.473 8.021 -43.298 1.00 91.56 115 ALA A N 1
ATOM 915 C CA . ALA A 1 115 ? 16.129 9.177 -42.483 1.00 91.56 115 ALA A CA 1
ATOM 916 C C . ALA A 1 115 ? 14.915 9.938 -43.036 1.00 91.56 115 ALA A C 1
ATOM 918 O O . ALA A 1 115 ? 14.090 10.410 -42.256 1.00 91.56 115 ALA A O 1
ATOM 919 N N . ALA A 1 116 ? 14.763 10.037 -44.361 1.00 92.94 116 ALA A N 1
ATOM 920 C CA . ALA A 1 116 ? 13.578 10.635 -44.973 1.00 92.94 116 ALA A CA 1
ATOM 921 C C . ALA A 1 116 ? 12.301 9.847 -44.637 1.00 92.94 116 ALA A C 1
ATOM 923 O O . ALA A 1 116 ? 11.316 10.449 -44.211 1.00 92.94 116 ALA A O 1
ATOM 924 N N . LYS A 1 117 ? 12.338 8.510 -44.741 1.00 90.62 117 LYS A N 1
ATOM 925 C CA . LYS A 1 117 ? 11.217 7.631 -44.364 1.00 90.62 117 LYS A CA 1
ATOM 926 C C . LYS A 1 117 ? 10.845 7.759 -42.885 1.00 90.62 117 LYS A C 1
ATOM 928 O O . LYS A 1 117 ? 9.668 7.913 -42.569 1.00 90.62 117 LYS A O 1
ATOM 933 N N . ILE A 1 118 ? 11.835 7.739 -41.985 1.00 92.44 118 ILE A N 1
ATOM 934 C CA . ILE A 1 118 ? 11.600 7.879 -40.538 1.00 92.44 118 ILE A CA 1
ATOM 935 C C . ILE A 1 118 ? 11.007 9.253 -40.224 1.00 92.44 118 ILE A C 1
ATOM 937 O O . ILE A 1 118 ? 9.971 9.329 -39.571 1.00 92.44 118 ILE A O 1
ATOM 941 N N . ARG A 1 119 ? 11.616 10.342 -40.713 1.00 92.31 119 ARG A N 1
ATOM 942 C CA . ARG A 1 119 ? 11.109 11.702 -40.466 1.00 92.31 119 ARG A CA 1
ATOM 943 C C . ARG A 1 119 ? 9.686 11.886 -40.985 1.00 92.31 119 ARG A C 1
ATOM 945 O O . ARG A 1 119 ? 8.870 12.466 -40.279 1.00 92.31 119 ARG A O 1
ATOM 952 N N . GLY A 1 120 ? 9.388 11.374 -42.180 1.00 92.88 120 GLY A N 1
ATOM 953 C CA . GLY A 1 120 ? 8.055 11.466 -42.775 1.00 92.88 120 GLY A CA 1
ATOM 954 C C . GLY A 1 120 ? 6.981 10.778 -41.934 1.00 92.88 120 GLY A C 1
ATOM 955 O O . GLY A 1 120 ? 5.916 11.346 -41.720 1.00 92.88 120 GLY A O 1
ATOM 956 N N . ALA A 1 121 ? 7.273 9.590 -41.404 1.00 90.31 121 ALA A N 1
ATOM 957 C CA . ALA A 1 121 ? 6.326 8.863 -40.567 1.00 90.31 121 ALA A CA 1
ATOM 958 C C . ALA A 1 121 ? 6.172 9.466 -39.163 1.00 90.31 121 ALA A C 1
ATOM 960 O O . ALA A 1 121 ? 5.059 9.563 -38.655 1.00 90.31 121 ALA A O 1
ATOM 961 N N . VAL A 1 122 ? 7.274 9.898 -38.541 1.00 91.75 122 VAL A N 1
ATOM 962 C CA . VAL A 1 122 ? 7.255 10.459 -37.179 1.00 91.75 122 VAL A CA 1
ATOM 963 C C . VAL A 1 122 ? 6.562 11.821 -37.135 1.00 91.75 122 VAL A C 1
ATOM 965 O O . VAL A 1 122 ? 5.910 12.130 -36.145 1.00 91.75 122 VAL A O 1
ATOM 968 N N . ALA A 1 123 ? 6.628 12.612 -38.211 1.00 92.12 123 ALA A N 1
ATOM 969 C CA . ALA A 1 123 ? 5.976 13.921 -38.277 1.00 92.12 123 ALA A CA 1
ATOM 970 C C . ALA A 1 123 ? 4.443 13.864 -38.120 1.00 92.12 123 ALA A C 1
ATOM 972 O O . ALA A 1 123 ? 3.842 14.844 -37.691 1.00 92.12 123 ALA A O 1
ATOM 973 N N . GLY A 1 124 ? 3.811 12.736 -38.464 1.00 90.06 124 GLY A N 1
ATOM 974 C CA . GLY A 1 124 ? 2.361 12.549 -38.349 1.00 90.06 124 GLY A CA 1
ATOM 975 C C . GLY A 1 124 ? 1.888 11.948 -37.022 1.00 90.06 124 GLY A C 1
ATOM 976 O O . GLY A 1 124 ? 0.689 11.746 -36.853 1.00 90.06 124 GLY A O 1
ATOM 977 N N . ILE A 1 125 ? 2.800 11.618 -36.102 1.00 92.56 125 ILE A N 1
ATOM 978 C CA . ILE A 1 125 ? 2.499 10.868 -34.875 1.00 92.56 125 ILE A CA 1
ATOM 979 C C . ILE A 1 125 ? 2.723 11.768 -33.658 1.00 92.56 125 ILE A C 1
ATOM 981 O O . ILE A 1 125 ? 3.601 12.631 -33.649 1.00 92.56 125 ILE A O 1
ATOM 985 N N . SER A 1 126 ? 1.919 11.574 -32.611 1.00 93.19 126 SER A N 1
ATOM 986 C CA . SER A 1 126 ? 2.108 12.302 -31.359 1.00 93.19 126 SER A CA 1
ATOM 987 C C . SER A 1 126 ? 3.392 11.861 -30.653 1.00 93.19 126 SER A C 1
ATOM 989 O O . SER A 1 126 ? 3.843 10.718 -30.746 1.00 93.19 126 SER A O 1
ATOM 991 N N . PHE A 1 127 ? 3.984 12.782 -29.900 1.00 87.75 127 PHE A N 1
ATOM 992 C CA . PHE A 1 127 ? 5.237 12.529 -29.199 1.00 87.75 127 PHE A CA 1
ATOM 993 C C . PHE A 1 127 ? 5.151 11.356 -28.207 1.00 87.75 127 PHE A C 1
ATOM 995 O O . PHE A 1 127 ? 6.066 10.535 -28.159 1.00 87.75 127 PHE A O 1
ATOM 1002 N N . ASP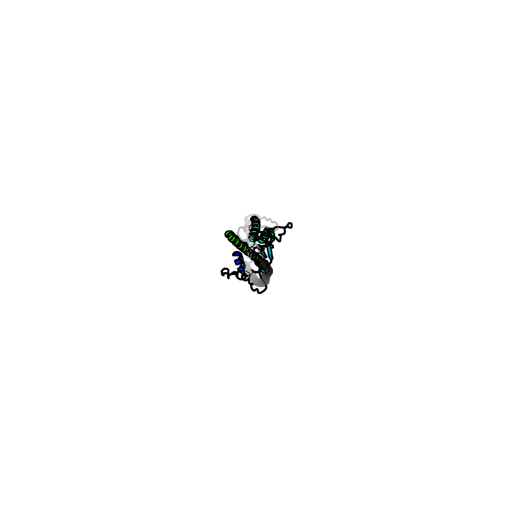 A 1 128 ? 4.058 11.268 -27.441 1.00 87.62 128 ASP A N 1
ATOM 1003 C CA . ASP A 1 128 ? 3.844 10.217 -26.434 1.00 87.62 128 ASP A CA 1
ATOM 1004 C C . ASP A 1 128 ? 3.688 8.829 -27.072 1.00 87.62 128 ASP A C 1
ATOM 1006 O O . ASP A 1 128 ? 4.320 7.865 -26.635 1.00 87.62 128 ASP A O 1
ATOM 1010 N N . ASP A 1 129 ? 2.917 8.733 -28.161 1.00 91.62 129 ASP A N 1
ATOM 1011 C CA . ASP A 1 129 ? 2.755 7.474 -28.891 1.00 91.62 129 ASP A CA 1
ATOM 1012 C C . ASP A 1 129 ? 4.084 7.030 -29.516 1.00 91.62 129 ASP A C 1
ATOM 1014 O O . ASP A 1 129 ? 4.483 5.867 -29.408 1.00 91.62 129 ASP A O 1
ATOM 1018 N N . PHE A 1 130 ? 4.854 7.976 -30.065 1.00 91.75 130 PHE A N 1
ATOM 1019 C CA . PHE A 1 130 ? 6.201 7.685 -30.540 1.00 91.75 130 PHE A CA 1
ATOM 1020 C C . PHE A 1 130 ? 7.140 7.230 -29.414 1.00 91.75 130 PHE A C 1
ATOM 1022 O O . PHE A 1 130 ? 7.908 6.295 -29.620 1.00 91.75 130 PHE A O 1
ATOM 1029 N N . HIS A 1 131 ? 7.075 7.813 -28.214 1.00 86.94 131 HIS A N 1
ATOM 1030 C CA . HIS A 1 131 ? 7.930 7.401 -27.092 1.00 86.94 131 HIS A CA 1
ATOM 1031 C C . HIS A 1 131 ? 7.631 5.978 -26.615 1.00 86.94 131 HIS A C 1
ATOM 1033 O O . HIS A 1 131 ? 8.560 5.224 -26.326 1.00 86.94 131 HIS A O 1
ATOM 1039 N N . LYS A 1 132 ? 6.356 5.580 -26.595 1.00 88.50 132 LYS A N 1
ATOM 1040 C CA . LYS A 1 132 ? 5.934 4.230 -26.191 1.00 88.50 132 LYS A CA 1
ATOM 1041 C C . LYS A 1 132 ? 6.188 3.182 -27.277 1.00 88.50 132 LYS A C 1
ATOM 1043 O O . LYS A 1 132 ? 6.590 2.064 -26.966 1.00 88.50 132 LYS A O 1
ATOM 1048 N N . ASN A 1 133 ? 5.992 3.544 -28.548 1.00 90.88 133 ASN A N 1
ATOM 1049 C CA . ASN A 1 133 ? 5.969 2.610 -29.680 1.00 90.88 133 ASN A CA 1
ATOM 1050 C C . ASN A 1 133 ? 7.079 2.846 -30.727 1.00 90.88 133 ASN A C 1
ATOM 1052 O O . ASN A 1 133 ? 6.991 2.331 -31.848 1.00 90.88 133 ASN A O 1
ATOM 1056 N N . SER A 1 134 ? 8.139 3.582 -30.378 1.00 89.88 134 SER A N 1
ATOM 1057 C CA . SER A 1 134 ? 9.232 4.002 -31.280 1.00 89.88 134 SER A CA 1
ATOM 1058 C C . SER A 1 134 ? 9.796 2.864 -32.133 1.00 89.88 134 SER A C 1
ATOM 1060 O O . SER A 1 134 ? 9.916 2.998 -33.353 1.00 89.88 134 SER A O 1
ATOM 1062 N N . ALA A 1 135 ? 10.076 1.712 -31.518 1.00 88.50 135 ALA A N 1
ATOM 1063 C CA . ALA A 1 135 ? 10.629 0.547 -32.204 1.00 88.50 135 ALA A CA 1
ATOM 1064 C C . ALA A 1 135 ? 9.734 0.037 -33.339 1.00 88.50 135 ALA A C 1
ATOM 1066 O O . ALA A 1 135 ? 10.207 -0.247 -34.444 1.00 88.50 135 ALA A O 1
ATOM 1067 N N . LYS A 1 136 ? 8.426 -0.043 -33.084 1.00 88.69 136 LYS A N 1
ATOM 1068 C CA . LYS A 1 136 ? 7.446 -0.503 -34.068 1.00 88.69 136 LYS A CA 1
ATOM 1069 C C . LYS A 1 136 ? 7.270 0.528 -35.177 1.00 88.69 136 LYS A C 1
ATOM 1071 O O . LYS A 1 136 ? 7.271 0.155 -36.349 1.00 88.69 136 LYS A O 1
ATOM 1076 N N . ILE A 1 137 ? 7.163 1.806 -34.819 1.00 89.81 137 ILE A N 1
ATOM 1077 C CA . ILE A 1 137 ? 6.952 2.905 -35.767 1.00 89.81 137 ILE A CA 1
ATOM 1078 C C . ILE A 1 137 ? 8.130 3.010 -36.739 1.00 89.81 137 ILE A C 1
ATOM 1080 O O . ILE A 1 137 ? 7.921 2.992 -37.950 1.00 89.81 137 ILE A O 1
ATOM 1084 N N . ILE A 1 138 ? 9.370 3.032 -36.242 1.00 90.31 138 ILE A N 1
ATOM 1085 C CA . ILE A 1 138 ? 10.571 3.161 -37.084 1.00 90.31 138 ILE A CA 1
ATOM 1086 C C . ILE A 1 138 ? 10.713 1.963 -38.030 1.00 90.31 138 ILE A C 1
ATOM 1088 O O . ILE A 1 138 ? 10.909 2.153 -39.230 1.00 90.31 138 ILE A O 1
ATOM 1092 N N . ARG A 1 139 ? 10.558 0.729 -37.530 1.00 88.50 139 ARG A N 1
ATOM 1093 C CA . ARG A 1 139 ? 10.656 -0.475 -38.375 1.00 88.50 139 ARG A CA 1
ATOM 1094 C C . ARG A 1 139 ? 9.582 -0.497 -39.459 1.00 88.50 139 ARG A C 1
ATOM 1096 O O . ARG A 1 139 ? 9.895 -0.737 -40.621 1.00 88.50 139 ARG A O 1
ATOM 1103 N N . THR A 1 140 ? 8.344 -0.168 -39.099 1.00 88.81 140 THR A N 1
ATOM 1104 C CA . THR A 1 140 ? 7.224 -0.089 -40.050 1.00 88.81 140 THR A CA 1
ATOM 1105 C C . THR A 1 140 ? 7.478 0.965 -41.130 1.00 88.81 140 THR A C 1
ATOM 1107 O O . THR A 1 140 ? 7.226 0.724 -42.306 1.00 88.81 140 THR A O 1
ATOM 1110 N N . SER A 1 141 ? 8.041 2.111 -40.747 1.00 88.69 141 SER A N 1
ATOM 1111 C CA . SER A 1 141 ? 8.330 3.220 -41.663 1.00 88.69 141 SER A CA 1
ATOM 1112 C C . SER A 1 141 ? 9.417 2.883 -42.684 1.00 88.69 141 SER A C 1
ATOM 1114 O O . SER A 1 141 ? 9.338 3.296 -43.842 1.00 88.69 141 SER A O 1
ATOM 1116 N N . VAL A 1 142 ? 10.448 2.139 -42.271 1.00 89.00 142 VAL A N 1
ATOM 1117 C CA . VAL A 1 142 ? 11.583 1.840 -43.152 1.00 89.00 142 VAL A CA 1
ATOM 1118 C C . VAL A 1 142 ? 11.289 0.657 -44.068 1.00 89.00 142 VAL A C 1
ATOM 1120 O O . VAL A 1 142 ? 11.458 0.780 -45.285 1.00 89.00 142 VAL A O 1
ATOM 1123 N N . PHE A 1 143 ? 10.811 -0.456 -43.508 1.00 88.62 143 PHE A N 1
ATOM 1124 C CA . PHE A 1 143 ? 10.556 -1.679 -44.271 1.00 88.62 143 PHE A CA 1
ATOM 1125 C C . PHE A 1 143 ? 9.218 -1.666 -45.016 1.00 88.62 143 PHE A C 1
ATOM 1127 O O . PHE A 1 143 ? 9.057 -2.380 -46.005 1.00 88.62 143 PHE A O 1
ATOM 1134 N N . GLY A 1 144 ? 8.275 -0.830 -44.585 1.00 84.75 144 GLY A N 1
ATOM 1135 C CA . GLY A 1 144 ? 6.912 -0.852 -45.093 1.00 84.75 144 GLY A CA 1
ATOM 1136 C C . GLY A 1 144 ? 6.108 -2.030 -44.545 1.00 84.75 144 GLY A C 1
ATOM 1137 O O . GLY A 1 144 ? 6.588 -2.856 -43.761 1.00 84.75 144 GLY A O 1
ATOM 1138 N N . ILE A 1 145 ? 4.849 -2.073 -44.962 1.00 82.69 145 ILE A N 1
ATOM 1139 C CA . ILE A 1 145 ? 3.871 -3.076 -44.558 1.00 82.69 145 ILE A CA 1
ATOM 1140 C C . ILE A 1 145 ? 3.521 -3.899 -45.795 1.00 82.69 145 ILE A C 1
ATOM 1142 O O . ILE A 1 145 ? 3.292 -3.332 -46.860 1.00 82.69 145 ILE A O 1
ATOM 1146 N N . ASP A 1 146 ? 3.499 -5.217 -45.647 1.00 80.06 146 ASP A N 1
ATOM 1147 C CA . ASP A 1 146 ? 3.057 -6.144 -46.687 1.00 80.06 146 ASP A CA 1
ATOM 1148 C C . ASP A 1 146 ? 1.516 -6.225 -46.754 1.00 80.06 146 ASP A C 1
ATOM 1150 O O . ASP A 1 146 ? 0.827 -5.802 -45.821 1.00 80.06 146 ASP A O 1
ATOM 1154 N N . GLU A 1 147 ? 0.950 -6.819 -47.807 1.00 74.94 147 GLU A N 1
ATOM 1155 C CA . GLU A 1 147 ? -0.512 -6.946 -48.010 1.00 74.94 147 GLU A CA 1
ATOM 1156 C C . GLU A 1 147 ? -1.229 -7.601 -46.808 1.00 74.94 147 GLU A C 1
ATOM 1158 O O . GLU A 1 147 ? -2.377 -7.293 -46.486 1.00 74.94 147 GLU A O 1
ATOM 1163 N N . ASN A 1 148 ? -0.498 -8.423 -46.050 1.00 74.88 148 ASN A N 1
ATOM 1164 C CA . ASN A 1 148 ? -0.953 -9.105 -44.838 1.00 74.88 148 ASN A CA 1
ATOM 1165 C C . ASN A 1 148 ? -0.798 -8.288 -43.537 1.00 74.88 148 ASN A C 1
ATOM 1167 O O . ASN A 1 148 ? -0.845 -8.854 -42.441 1.00 74.88 148 ASN A O 1
ATOM 1171 N N . LYS A 1 149 ? -0.568 -6.971 -43.621 1.00 73.94 149 LYS A N 1
ATOM 1172 C CA . LYS A 1 149 ? -0.323 -6.065 -42.478 1.00 73.94 149 LYS A CA 1
ATOM 1173 C C . LYS A 1 149 ? 0.890 -6.426 -41.605 1.00 73.94 149 LYS A C 1
ATOM 1175 O O . LYS A 1 149 ? 0.979 -6.001 -40.451 1.00 73.94 149 LYS A O 1
ATOM 1180 N N . ARG A 1 150 ? 1.838 -7.204 -42.132 1.00 76.75 150 ARG A N 1
ATOM 1181 C CA . ARG A 1 150 ? 3.088 -7.563 -41.442 1.00 76.75 150 ARG A CA 1
ATOM 1182 C C . ARG A 1 150 ? 4.224 -6.662 -41.910 1.00 76.75 150 ARG A C 1
ATOM 1184 O O . ARG A 1 150 ? 4.234 -6.219 -43.053 1.00 76.75 150 ARG A O 1
ATOM 1191 N N . ILE A 1 151 ? 5.161 -6.376 -41.009 1.00 75.75 151 ILE A N 1
ATOM 1192 C CA . ILE A 1 151 ? 6.346 -5.575 -41.332 1.00 75.75 151 ILE A CA 1
ATOM 1193 C C . ILE A 1 151 ? 7.238 -6.414 -42.246 1.00 75.75 151 ILE A C 1
ATOM 1195 O O . ILE A 1 151 ? 7.500 -7.579 -41.947 1.00 75.75 151 ILE A O 1
ATOM 1199 N N . ASN A 1 152 ? 7.687 -5.827 -43.352 1.00 78.94 152 ASN A N 1
ATOM 1200 C CA . ASN A 1 152 ? 8.623 -6.493 -44.247 1.00 78.94 152 ASN A CA 1
ATOM 1201 C C . ASN A 1 152 ? 9.981 -6.713 -43.564 1.00 78.94 152 ASN A C 1
ATOM 1203 O O . ASN A 1 152 ? 10.443 -5.896 -42.775 1.00 78.94 152 ASN A O 1
ATOM 1207 N N . ASN A 1 153 ? 10.649 -7.815 -43.897 1.00 78.38 153 ASN A N 1
ATOM 1208 C CA . ASN A 1 153 ? 11.919 -8.184 -43.257 1.00 78.38 153 ASN A CA 1
ATOM 1209 C C . ASN A 1 153 ? 13.151 -7.648 -43.995 1.00 78.38 153 ASN A C 1
ATOM 1211 O O . ASN A 1 153 ? 14.273 -7.827 -43.532 1.00 78.38 153 ASN A O 1
ATOM 1215 N N . ARG A 1 154 ? 12.965 -7.059 -45.181 1.00 84.50 154 ARG A N 1
ATOM 1216 C CA . ARG A 1 154 ? 14.069 -6.550 -45.992 1.00 84.50 154 ARG A CA 1
ATOM 1217 C C . ARG A 1 154 ? 13.667 -5.329 -46.794 1.00 84.50 154 ARG A C 1
ATOM 1219 O O . ARG A 1 154 ? 12.589 -5.301 -47.381 1.00 84.50 154 ARG A O 1
ATOM 1226 N N . LEU A 1 155 ? 14.568 -4.358 -46.858 1.00 85.31 155 LEU A N 1
ATOM 1227 C CA . LEU A 1 155 ? 14.493 -3.247 -47.801 1.00 85.31 155 LEU A CA 1
ATOM 1228 C C . LEU A 1 155 ? 15.646 -3.407 -48.791 1.00 85.31 155 LEU A C 1
ATOM 1230 O O . LEU A 1 155 ? 16.802 -3.463 -48.378 1.00 85.31 155 LEU A O 1
ATOM 1234 N N . VAL A 1 156 ? 15.323 -3.516 -50.079 1.00 86.12 156 VAL A N 1
ATOM 1235 C CA . VAL A 1 156 ? 16.305 -3.718 -51.151 1.00 86.12 156 VAL A CA 1
ATOM 1236 C C . VAL A 1 156 ? 16.455 -2.425 -51.942 1.00 86.12 156 VAL A C 1
ATOM 1238 O O . VAL A 1 156 ? 15.470 -1.893 -52.453 1.00 86.12 156 VAL A O 1
ATOM 1241 N N . PHE A 1 157 ? 17.687 -1.940 -52.065 1.00 84.62 157 PHE A N 1
ATOM 1242 C CA . PHE A 1 157 ? 18.046 -0.841 -52.954 1.00 84.62 157 PHE A CA 1
ATOM 1243 C C . PHE A 1 157 ? 18.430 -1.418 -54.317 1.00 84.62 157 PHE A C 1
ATOM 1245 O O . PHE A 1 157 ? 19.424 -2.126 -54.447 1.00 84.62 157 PHE A O 1
ATOM 1252 N N . THR A 1 158 ? 17.644 -1.128 -55.351 1.00 83.25 158 THR A N 1
ATOM 1253 C CA . THR A 1 158 ? 17.814 -1.729 -56.688 1.00 83.25 158 THR A CA 1
ATOM 1254 C C . THR A 1 158 ? 19.060 -1.247 -57.435 1.00 83.25 158 THR A C 1
ATOM 1256 O O . THR A 1 158 ? 19.506 -1.911 -58.363 1.00 83.25 158 THR A O 1
ATOM 1259 N N . GLN A 1 159 ? 19.636 -0.107 -57.044 1.00 79.31 159 GLN A N 1
ATOM 1260 C CA . GLN A 1 159 ? 20.778 0.512 -57.732 1.00 79.31 159 GLN A CA 1
ATOM 1261 C C . GLN A 1 159 ? 22.118 -0.168 -57.422 1.00 79.31 159 GLN A C 1
ATOM 1263 O O . GLN A 1 159 ? 22.999 -0.229 -58.276 1.00 79.31 159 GLN A O 1
ATOM 1268 N N . ASN A 1 160 ? 22.281 -0.660 -56.195 1.00 79.38 160 ASN A N 1
ATOM 1269 C CA . ASN A 1 160 ? 23.523 -1.248 -55.687 1.00 79.38 160 ASN A CA 1
ATOM 1270 C C . ASN A 1 160 ? 23.308 -2.621 -55.027 1.00 79.38 160 ASN A C 1
ATOM 1272 O O . ASN A 1 160 ? 24.249 -3.179 -54.468 1.00 79.38 160 ASN A O 1
ATOM 1276 N N . ASN A 1 161 ? 22.082 -3.158 -55.074 1.00 82.50 161 ASN A N 1
ATOM 1277 C CA . ASN A 1 161 ? 21.665 -4.394 -54.409 1.00 82.50 161 ASN A CA 1
ATOM 1278 C C . ASN A 1 161 ? 21.947 -4.418 -52.897 1.00 82.50 161 ASN A C 1
ATOM 1280 O O . ASN A 1 161 ? 22.068 -5.490 -52.303 1.00 82.50 161 ASN A O 1
ATOM 1284 N N . LEU A 1 162 ? 22.027 -3.247 -52.256 1.00 84.69 162 LEU A N 1
ATOM 1285 C CA . LEU A 1 162 ? 22.145 -3.157 -50.808 1.00 84.69 162 LEU A CA 1
ATOM 1286 C C . LEU A 1 162 ? 20.844 -3.656 -50.176 1.00 84.69 162 LEU A C 1
ATOM 1288 O O . LEU A 1 162 ? 19.753 -3.181 -50.502 1.00 84.69 162 LEU A O 1
ATOM 1292 N N . VAL A 1 163 ? 20.963 -4.611 -49.257 1.00 87.62 163 VAL A N 1
ATOM 1293 C CA . VAL A 1 163 ? 19.824 -5.168 -48.528 1.00 87.62 163 VAL A CA 1
ATOM 1294 C C . VAL A 1 163 ? 19.942 -4.795 -47.064 1.00 87.62 163 VAL A C 1
ATOM 1296 O O . VAL A 1 163 ? 20.873 -5.203 -46.375 1.00 87.62 163 VAL A O 1
ATOM 1299 N N . LEU A 1 164 ? 18.959 -4.048 -46.579 1.00 87.38 164 LEU A N 1
ATOM 1300 C CA . LEU A 1 164 ? 18.785 -3.807 -45.158 1.00 87.38 164 LEU A CA 1
ATOM 1301 C C . LEU A 1 164 ? 17.991 -4.962 -44.558 1.00 87.38 164 LEU A C 1
ATOM 1303 O O . LEU A 1 164 ? 16.859 -5.202 -44.975 1.00 87.38 164 LEU A O 1
ATOM 1307 N N . THR A 1 165 ? 18.576 -5.658 -43.589 1.00 87.94 165 THR A N 1
ATOM 1308 C CA . THR A 1 165 ? 17.974 -6.819 -42.913 1.00 87.94 165 THR A CA 1
ATOM 1309 C C . THR A 1 165 ? 17.309 -6.446 -41.591 1.00 87.94 165 THR A C 1
ATOM 1311 O O . THR A 1 165 ? 16.240 -6.952 -41.267 1.00 87.94 165 THR A O 1
ATOM 1314 N N . SER A 1 166 ? 17.917 -5.548 -40.818 1.00 86.44 166 SER A N 1
ATOM 1315 C CA . SER A 1 166 ? 17.390 -5.094 -39.532 1.00 86.44 166 SER A CA 1
ATOM 1316 C C . SER A 1 166 ? 17.803 -3.657 -39.234 1.00 86.44 166 SER A C 1
ATOM 1318 O O . SER A 1 166 ? 18.766 -3.130 -39.787 1.00 86.44 166 SER A O 1
ATOM 1320 N N . ILE A 1 167 ? 17.030 -3.013 -38.359 1.00 87.38 167 ILE A N 1
ATOM 1321 C CA . ILE A 1 167 ? 17.323 -1.684 -37.824 1.00 87.38 167 ILE A CA 1
ATOM 1322 C C . ILE A 1 167 ? 17.190 -1.754 -36.315 1.00 87.38 167 ILE A C 1
ATOM 1324 O O . ILE A 1 167 ? 16.139 -2.162 -35.795 1.00 87.38 167 ILE A O 1
ATOM 1328 N N . ASP A 1 168 ? 18.242 -1.290 -35.654 1.00 89.81 168 ASP A N 1
ATOM 1329 C CA . ASP A 1 168 ? 18.340 -1.223 -34.208 1.00 89.81 168 ASP A CA 1
ATOM 1330 C C . ASP A 1 168 ? 18.417 0.233 -33.761 1.00 89.81 168 ASP A C 1
ATOM 1332 O O . ASP A 1 168 ? 19.200 1.037 -34.269 1.00 89.81 168 ASP A O 1
ATOM 1336 N N . ILE A 1 169 ? 17.554 0.578 -32.811 1.00 88.56 169 ILE A N 1
ATOM 1337 C CA . ILE A 1 169 ? 17.443 1.928 -32.266 1.00 88.56 169 ILE A CA 1
ATOM 1338 C C . ILE A 1 169 ? 18.248 1.948 -30.979 1.00 88.56 169 ILE A C 1
ATOM 1340 O O . ILE A 1 169 ? 17.844 1.357 -29.982 1.00 88.56 169 ILE A O 1
ATOM 1344 N N . GLN A 1 170 ? 19.398 2.612 -31.013 1.00 88.94 170 GLN A N 1
ATOM 1345 C CA . GLN A 1 170 ? 20.296 2.668 -29.859 1.00 88.94 170 GLN A CA 1
ATOM 1346 C C . GLN A 1 170 ? 19.791 3.636 -28.790 1.00 88.94 170 GLN A C 1
ATOM 1348 O O . GLN A 1 170 ? 19.836 3.340 -27.600 1.00 88.94 170 GLN A O 1
ATOM 1353 N N . SER A 1 171 ? 19.315 4.811 -29.204 1.00 87.56 171 SER A N 1
ATOM 1354 C CA . SER A 1 171 ? 18.752 5.797 -28.288 1.00 87.56 171 SER A CA 1
ATOM 1355 C C . SER A 1 171 ? 17.801 6.744 -29.009 1.00 87.56 171 SER A C 1
ATOM 1357 O O . SER A 1 171 ? 17.988 7.058 -30.185 1.00 87.56 171 SER A O 1
ATOM 1359 N N . VAL A 1 172 ? 16.787 7.206 -28.282 1.00 87.38 172 VAL A N 1
ATOM 1360 C CA . VAL A 1 172 ? 15.886 8.281 -28.698 1.00 87.38 172 VAL A CA 1
ATOM 1361 C C . VAL A 1 172 ? 15.938 9.326 -27.597 1.00 87.38 172 VAL A C 1
ATOM 1363 O O . VAL A 1 172 ? 15.659 9.016 -26.440 1.00 87.38 172 VAL A O 1
ATOM 1366 N N . LYS A 1 173 ? 16.358 10.544 -27.939 1.00 86.50 173 LYS A N 1
ATOM 1367 C CA . LYS A 1 173 ? 16.451 11.659 -26.996 1.00 86.50 173 LYS A CA 1
ATOM 1368 C C . LYS A 1 173 ? 15.771 12.889 -27.594 1.00 86.50 173 LYS A C 1
ATOM 1370 O O . LYS A 1 173 ? 15.989 13.165 -28.777 1.00 86.50 173 LYS A O 1
ATOM 1375 N N . PRO A 1 174 ? 14.970 13.628 -26.811 1.00 89.31 174 PRO A N 1
ATOM 1376 C CA . PRO A 1 174 ? 14.509 14.949 -27.210 1.00 89.31 174 PRO A CA 1
ATOM 1377 C C . PRO A 1 174 ? 15.709 15.863 -27.470 1.00 89.31 174 PRO A C 1
ATOM 1379 O O . PRO A 1 174 ? 16.685 15.831 -26.725 1.00 89.31 174 PRO A O 1
ATOM 1382 N N . VAL A 1 175 ? 15.635 16.666 -28.531 1.00 89.56 175 VAL A N 1
ATOM 1383 C CA . VAL A 1 175 ? 16.682 17.648 -28.866 1.00 89.56 175 VAL A CA 1
ATOM 1384 C C . VAL A 1 175 ? 16.566 18.891 -27.981 1.00 89.56 175 VAL A C 1
ATOM 1386 O O . VAL A 1 175 ? 17.567 19.513 -27.642 1.00 89.56 175 VAL A O 1
ATOM 1389 N N . ASP A 1 176 ? 15.339 19.254 -27.610 1.00 92.06 176 ASP A N 1
ATOM 1390 C CA . ASP A 1 176 ? 15.054 20.435 -26.805 1.00 92.06 176 ASP A CA 1
ATOM 1391 C C . ASP A 1 176 ? 15.145 20.133 -25.302 1.00 92.06 176 ASP A C 1
ATOM 1393 O O . ASP A 1 176 ? 14.432 19.271 -24.776 1.00 92.06 176 ASP A O 1
ATOM 1397 N N . GLN A 1 177 ? 15.985 20.904 -24.608 1.00 91.56 177 GLN A N 1
ATOM 1398 C CA . GLN A 1 177 ? 16.222 20.771 -23.172 1.00 91.56 177 GLN A CA 1
ATOM 1399 C C . GLN A 1 177 ? 14.942 20.985 -22.358 1.00 91.56 177 GLN A C 1
ATOM 1401 O O . GLN A 1 177 ? 14.688 20.256 -21.403 1.00 91.56 177 GLN A O 1
ATOM 1406 N N . ARG A 1 178 ? 14.079 21.928 -22.764 1.00 92.56 178 ARG A N 1
ATOM 1407 C CA . ARG A 1 178 ? 12.822 22.192 -22.041 1.00 92.56 178 ARG A CA 1
ATOM 1408 C C . ARG A 1 178 ? 11.896 20.980 -22.068 1.00 92.56 178 ARG A C 1
ATOM 1410 O O . ARG A 1 178 ? 11.253 20.669 -21.067 1.00 92.56 178 ARG A O 1
ATOM 1417 N N . THR A 1 179 ? 11.850 20.282 -23.201 1.00 87.94 179 THR A N 1
ATOM 1418 C CA . THR A 1 179 ? 11.080 19.043 -23.360 1.00 87.94 179 THR A CA 1
ATOM 1419 C C . THR A 1 179 ? 11.649 17.919 -22.488 1.00 87.94 179 THR A C 1
ATOM 1421 O O . THR A 1 179 ? 10.888 17.165 -21.880 1.00 87.94 179 THR A O 1
ATOM 1424 N N . GLN A 1 180 ? 12.976 17.829 -22.360 1.00 88.44 180 GLN A N 1
ATOM 1425 C CA . GLN A 1 180 ? 13.625 16.871 -21.463 1.00 88.44 180 GLN A CA 1
ATOM 1426 C C . GLN A 1 180 ? 13.285 17.142 -19.987 1.00 88.44 180 GLN A C 1
ATOM 1428 O O . GLN A 1 180 ? 12.896 16.218 -19.270 1.00 88.44 180 GLN A O 1
ATOM 1433 N N . ASP A 1 181 ? 13.355 18.400 -19.550 1.00 91.56 181 ASP A N 1
ATOM 1434 C CA . ASP A 1 181 ? 13.036 18.787 -18.172 1.00 91.56 181 ASP A CA 1
ATOM 1435 C C . ASP A 1 181 ? 11.548 18.553 -17.852 1.00 91.56 181 ASP A C 1
ATOM 1437 O O . ASP A 1 181 ? 11.194 18.112 -16.755 1.00 91.56 181 ASP A O 1
ATOM 1441 N N . ALA A 1 182 ? 10.655 18.810 -18.816 1.00 90.12 182 ALA A N 1
ATOM 1442 C CA . ALA A 1 182 ? 9.225 18.532 -18.685 1.00 90.12 182 ALA A CA 1
ATOM 1443 C C . ALA A 1 182 ? 8.945 17.029 -18.518 1.00 90.12 182 ALA A C 1
ATOM 1445 O O . ALA A 1 182 ? 8.141 16.641 -17.667 1.00 90.12 182 ALA A O 1
ATOM 1446 N N . LEU A 1 183 ? 9.648 16.177 -19.269 1.00 88.31 183 LEU A N 1
ATOM 1447 C CA . LEU A 1 183 ? 9.568 14.727 -19.100 1.00 88.31 183 LEU A CA 1
ATOM 1448 C C . LEU A 1 183 ? 10.085 14.276 -17.735 1.00 88.31 183 LEU A C 1
ATOM 1450 O O . LEU A 1 183 ? 9.443 13.452 -17.087 1.00 88.31 183 LEU A O 1
ATOM 1454 N N . GLN A 1 184 ? 11.196 14.839 -17.261 1.00 89.25 184 GLN A N 1
ATOM 1455 C CA . GLN A 1 184 ? 11.733 14.511 -15.941 1.00 89.25 184 GLN A CA 1
ATOM 1456 C C . GLN A 1 184 ? 10.744 14.868 -14.821 1.00 89.25 184 GLN A C 1
ATOM 1458 O O . GLN A 1 184 ? 10.515 14.058 -13.921 1.00 89.25 184 GLN A O 1
ATOM 1463 N N . LYS A 1 185 ? 10.085 16.030 -14.915 1.00 93.94 185 LYS A N 1
ATOM 1464 C CA . LYS A 1 185 ? 8.999 16.412 -13.997 1.00 93.94 185 LYS A CA 1
ATOM 1465 C C . LYS A 1 185 ? 7.812 15.454 -14.080 1.00 93.94 185 LYS A C 1
ATOM 1467 O O . LYS A 1 185 ? 7.269 15.074 -13.049 1.00 93.94 185 LYS A O 1
ATOM 1472 N N . SER A 1 186 ? 7.432 15.022 -15.284 1.00 91.62 186 SER A N 1
ATOM 1473 C CA . SER A 1 186 ? 6.360 14.036 -15.460 1.00 91.62 186 SER A CA 1
ATOM 1474 C C . SER A 1 186 ? 6.686 12.697 -14.790 1.00 91.62 186 SER A C 1
ATOM 1476 O O . SER A 1 186 ? 5.793 12.083 -14.210 1.00 91.62 186 SER A O 1
ATOM 1478 N N . VAL A 1 187 ? 7.944 12.244 -14.838 1.00 90.19 187 VAL A N 1
ATOM 1479 C CA . VAL A 1 187 ? 8.384 11.020 -14.147 1.00 90.19 187 VAL A CA 1
ATOM 1480 C C . VAL A 1 187 ? 8.321 11.198 -12.630 1.00 90.19 187 VAL A C 1
ATOM 1482 O O . VAL A 1 187 ? 7.825 10.315 -11.935 1.00 90.19 187 VAL A O 1
ATOM 1485 N N . GLN A 1 188 ? 8.761 12.347 -12.114 1.00 92.88 188 GLN A N 1
ATOM 1486 C CA . GLN A 1 188 ? 8.675 12.651 -10.685 1.00 92.88 188 GLN A CA 1
ATOM 1487 C C . GLN A 1 188 ? 7.222 12.644 -10.187 1.00 92.88 188 GLN A C 1
ATOM 1489 O O . GLN A 1 188 ? 6.930 11.997 -9.185 1.00 92.88 188 GLN A O 1
ATOM 1494 N N . LEU A 1 189 ? 6.308 13.290 -10.919 1.00 95.25 189 LEU A N 1
ATOM 1495 C CA . LEU A 1 189 ? 4.878 13.283 -10.599 1.00 95.25 189 LEU A CA 1
ATOM 1496 C C . LEU A 1 189 ? 4.283 11.873 -10.659 1.00 95.25 189 LEU A C 1
ATOM 1498 O O . LEU A 1 189 ? 3.468 11.521 -9.815 1.00 95.25 189 LEU A O 1
ATOM 1502 N N . ALA A 1 190 ? 4.695 11.042 -11.620 1.00 92.31 190 ALA A N 1
ATOM 1503 C CA . ALA A 1 190 ? 4.236 9.657 -11.688 1.00 92.31 190 ALA A CA 1
ATOM 1504 C C . ALA A 1 190 ? 4.651 8.860 -10.440 1.00 92.31 190 ALA A C 1
ATOM 1506 O O . ALA A 1 190 ? 3.826 8.143 -9.875 1.00 92.31 190 ALA A O 1
ATOM 1507 N N . ILE A 1 191 ? 5.894 9.030 -9.974 1.00 91.56 191 ILE A N 1
ATOM 1508 C CA . ILE A 1 191 ? 6.375 8.408 -8.733 1.00 91.56 191 ILE A CA 1
ATOM 1509 C C . ILE A 1 191 ? 5.557 8.914 -7.544 1.00 91.56 191 ILE A C 1
ATOM 1511 O O . ILE A 1 191 ? 5.057 8.110 -6.762 1.00 91.56 191 ILE A O 1
ATOM 1515 N N . GLU A 1 192 ? 5.355 10.225 -7.437 1.00 95.19 192 GLU A N 1
ATOM 1516 C CA . GLU A 1 192 ? 4.563 10.830 -6.367 1.00 95.19 192 GLU A CA 1
ATOM 1517 C C . GLU A 1 192 ? 3.123 10.298 -6.338 1.00 95.19 192 GLU A C 1
ATOM 1519 O O . GLU A 1 192 ? 2.638 9.899 -5.283 1.00 95.19 192 GLU A O 1
ATOM 1524 N N . ILE A 1 193 ? 2.459 10.194 -7.493 1.00 94.50 193 ILE A N 1
ATOM 1525 C CA . ILE A 1 193 ? 1.113 9.616 -7.604 1.00 94.50 193 ILE A CA 1
ATOM 1526 C C . ILE A 1 193 ? 1.109 8.160 -7.129 1.00 94.50 193 ILE A C 1
ATOM 1528 O O . ILE A 1 193 ? 0.212 7.765 -6.383 1.00 94.50 193 ILE A O 1
ATOM 1532 N N . THR A 1 194 ? 2.105 7.358 -7.520 1.00 96.06 194 THR A N 1
ATOM 1533 C CA . THR A 1 194 ? 2.190 5.964 -7.060 1.00 96.06 194 THR A CA 1
ATOM 1534 C C . THR A 1 194 ? 2.434 5.861 -5.555 1.00 96.06 194 THR A C 1
ATOM 1536 O O . THR A 1 194 ? 1.790 5.041 -4.902 1.00 96.06 194 THR A O 1
ATOM 1539 N N . THR A 1 195 ? 3.275 6.726 -4.983 1.00 95.31 195 THR A N 1
ATOM 1540 C CA . THR A 1 195 ? 3.537 6.786 -3.538 1.00 95.31 195 THR A CA 1
ATOM 1541 C C . THR A 1 195 ? 2.290 7.214 -2.772 1.00 95.31 195 THR A C 1
ATOM 1543 O O . THR A 1 195 ? 1.878 6.518 -1.848 1.00 95.31 195 THR A O 1
ATOM 1546 N N . ASN A 1 196 ? 1.623 8.287 -3.204 1.00 96.75 196 ASN A N 1
ATOM 1547 C CA . ASN A 1 196 ? 0.386 8.773 -2.590 1.00 96.75 196 ASN A CA 1
ATOM 1548 C C . ASN A 1 196 ? -0.732 7.727 -2.678 1.00 96.75 196 ASN A C 1
ATOM 1550 O O . ASN A 1 196 ? -1.497 7.549 -1.732 1.00 96.75 196 ASN A O 1
ATOM 1554 N N . SER A 1 197 ? -0.819 6.993 -3.792 1.00 96.81 197 SER A N 1
ATOM 1555 C CA . SER A 1 197 ? -1.768 5.886 -3.936 1.00 96.81 197 SER A CA 1
ATOM 1556 C C . SER A 1 197 ? -1.472 4.746 -2.958 1.00 96.81 197 SER A C 1
ATOM 1558 O O . SER A 1 197 ? -2.408 4.186 -2.387 1.00 96.81 197 SER A O 1
ATOM 1560 N N . GLN A 1 198 ? -0.201 4.387 -2.757 1.00 95.19 198 GLN A N 1
ATOM 1561 C CA . GLN A 1 198 ? 0.187 3.358 -1.787 1.00 95.19 198 GLN A CA 1
ATOM 1562 C C . GLN A 1 198 ? -0.063 3.814 -0.346 1.00 95.19 198 GLN A C 1
ATOM 1564 O O . GLN A 1 198 ? -0.606 3.050 0.452 1.00 95.19 198 GLN A O 1
ATOM 1569 N N . GLU A 1 199 ? 0.258 5.066 -0.018 1.00 95.62 199 GLU A N 1
ATOM 1570 C CA . GLU A 1 199 ? -0.009 5.651 1.297 1.00 95.62 199 GLU A CA 1
ATOM 1571 C C . GLU A 1 199 ? -1.512 5.679 1.595 1.00 95.62 199 GLU A C 1
ATOM 1573 O O . GLU A 1 199 ? -1.948 5.242 2.663 1.00 95.62 199 GLU A O 1
ATOM 1578 N N . ALA A 1 200 ? -2.327 6.121 0.634 1.00 96.06 200 ALA A N 1
ATOM 1579 C CA . ALA A 1 200 ? -3.777 6.132 0.773 1.00 96.06 200 ALA A CA 1
ATOM 1580 C C . ALA A 1 200 ? -4.333 4.720 1.010 1.00 96.06 200 ALA A C 1
ATOM 1582 O O . ALA A 1 200 ? -5.181 4.534 1.885 1.00 96.06 200 ALA A O 1
ATOM 1583 N N . GLN A 1 201 ? -3.830 3.711 0.290 1.00 96.31 201 GLN A N 1
ATOM 1584 C CA . GLN A 1 201 ? -4.204 2.312 0.514 1.00 96.31 201 GLN A CA 1
ATOM 1585 C C . GLN A 1 201 ? -3.815 1.834 1.917 1.00 96.31 201 GLN A C 1
ATOM 1587 O O . GLN A 1 201 ? -4.656 1.266 2.616 1.00 96.31 201 GLN A O 1
ATOM 1592 N N . ALA A 1 202 ? -2.588 2.109 2.366 1.00 95.62 202 ALA A N 1
ATOM 1593 C CA . ALA A 1 202 ? -2.129 1.745 3.704 1.00 95.62 202 ALA A CA 1
ATOM 1594 C C . ALA A 1 202 ? -2.985 2.405 4.798 1.00 95.62 202 ALA A C 1
ATOM 1596 O O . ALA A 1 202 ? -3.415 1.739 5.742 1.00 95.62 202 ALA A O 1
ATOM 1597 N N . LYS A 1 203 ? -3.317 3.692 4.637 1.00 96.81 203 LYS A N 1
ATOM 1598 C CA . LYS A 1 203 ? -4.196 4.428 5.553 1.00 96.81 203 LYS A CA 1
ATOM 1599 C C . LYS A 1 203 ? -5.605 3.838 5.584 1.00 96.81 203 LYS A C 1
ATOM 1601 O O . LYS A 1 203 ? -6.149 3.627 6.665 1.00 96.81 203 LYS A O 1
ATOM 1606 N N . HIS A 1 204 ? -6.177 3.508 4.426 1.00 96.06 204 HIS A N 1
ATOM 1607 C CA . HIS A 1 204 ? -7.479 2.842 4.347 1.00 96.06 204 HIS A CA 1
ATOM 1608 C C . HIS A 1 204 ? -7.473 1.470 5.029 1.00 96.06 204 HIS A C 1
ATOM 1610 O O . HIS A 1 204 ? -8.409 1.148 5.763 1.00 96.06 204 HIS A O 1
ATOM 1616 N N . MET A 1 205 ? -6.419 0.674 4.835 1.00 94.56 205 MET A N 1
ATOM 1617 C CA . MET A 1 205 ? -6.266 -0.614 5.515 1.00 94.56 205 MET A CA 1
ATOM 1618 C C . MET A 1 205 ? -6.166 -0.437 7.032 1.00 94.56 205 MET A C 1
ATOM 1620 O O . MET A 1 205 ? -6.856 -1.143 7.766 1.00 94.56 205 MET A O 1
ATOM 1624 N N . ALA A 1 206 ? -5.382 0.537 7.501 1.00 96.19 206 ALA A N 1
ATOM 1625 C CA . ALA A 1 206 ? -5.269 0.857 8.920 1.00 96.19 206 ALA A CA 1
ATOM 1626 C C . ALA A 1 206 ? -6.620 1.281 9.521 1.00 96.19 206 ALA A C 1
ATOM 1628 O O . ALA A 1 206 ? -7.023 0.756 10.558 1.00 96.19 206 ALA A O 1
ATOM 1629 N N . SER A 1 207 ? -7.370 2.161 8.845 1.00 96.12 207 SER A N 1
ATOM 1630 C CA . SER A 1 207 ? -8.712 2.562 9.287 1.00 96.12 207 SER A CA 1
ATOM 1631 C C . SER A 1 207 ? -9.692 1.388 9.327 1.00 96.12 207 SER A C 1
ATOM 1633 O O . SER A 1 207 ? -10.489 1.299 10.259 1.00 96.12 207 SER A O 1
ATOM 1635 N N . ARG A 1 208 ? -9.620 0.458 8.364 1.00 97.12 208 ARG A N 1
ATOM 1636 C CA . ARG A 1 208 ? -10.452 -0.755 8.361 1.00 97.12 208 ARG A CA 1
ATOM 1637 C C . ARG A 1 208 ? -10.159 -1.639 9.574 1.00 97.12 208 ARG A C 1
ATOM 1639 O O . ARG A 1 208 ? -11.093 -2.019 10.270 1.00 97.12 208 ARG A O 1
ATOM 1646 N N . ILE A 1 209 ? -8.882 -1.912 9.848 1.00 95.31 209 ILE A N 1
ATOM 1647 C CA . ILE A 1 209 ? -8.450 -2.711 11.009 1.00 95.31 209 ILE A CA 1
ATOM 1648 C C . ILE A 1 209 ? -8.882 -2.034 12.314 1.00 95.31 209 ILE A C 1
ATOM 1650 O O . ILE A 1 209 ? -9.396 -2.689 13.217 1.00 95.31 209 ILE A O 1
ATOM 1654 N N . GLN A 1 210 ? -8.731 -0.711 12.412 1.00 95.50 210 GLN A N 1
ATOM 1655 C CA . GLN A 1 210 ? -9.160 0.038 13.590 1.00 95.50 210 GLN A CA 1
ATOM 1656 C C . GLN A 1 210 ? -10.676 -0.059 13.807 1.00 95.50 210 GLN A C 1
ATOM 1658 O O . GLN A 1 210 ? -11.124 -0.193 14.945 1.00 95.50 210 GLN A O 1
ATOM 1663 N N . GLN A 1 211 ? -11.468 0.011 12.736 1.00 95.44 211 GLN A N 1
ATOM 1664 C CA . GLN A 1 211 ? -12.919 -0.111 12.828 1.00 95.44 211 GLN A CA 1
ATOM 1665 C C . GLN A 1 211 ? -13.348 -1.522 13.243 1.00 95.44 211 GLN A C 1
ATOM 1667 O O . GLN A 1 211 ? -14.252 -1.668 14.061 1.00 95.44 211 GLN A O 1
ATOM 1672 N N . GLU A 1 212 ? -12.675 -2.549 12.727 1.00 96.19 212 GLU A N 1
ATOM 1673 C CA . GLU A 1 212 ? -12.891 -3.941 13.125 1.00 96.19 212 GLU A CA 1
ATOM 1674 C C . GLU A 1 212 ? -12.564 -4.158 14.609 1.00 96.19 212 GLU A C 1
ATOM 1676 O O . GLU A 1 212 ? -13.391 -4.691 15.348 1.00 96.19 212 GLU A O 1
ATOM 1681 N N . ALA A 1 213 ? -11.421 -3.649 15.079 1.00 96.44 213 ALA A N 1
ATOM 1682 C CA . ALA A 1 213 ? -11.032 -3.716 16.487 1.00 96.44 213 ALA A CA 1
ATOM 1683 C C . ALA A 1 213 ? -12.027 -2.986 17.406 1.00 96.44 213 ALA A C 1
ATOM 1685 O O . ALA A 1 213 ? -12.394 -3.510 18.457 1.00 96.44 213 ALA A O 1
ATOM 1686 N N . LYS A 1 214 ? -12.516 -1.803 17.001 1.00 97.25 214 LYS A N 1
ATOM 1687 C CA . LYS A 1 214 ? -13.573 -1.082 17.732 1.00 97.25 214 LYS A CA 1
ATOM 1688 C C . LYS A 1 214 ? -14.873 -1.879 17.787 1.00 97.25 214 LYS A C 1
ATOM 1690 O O . LYS A 1 214 ? -15.479 -1.965 18.848 1.00 97.25 214 LYS A O 1
ATOM 1695 N N . GLY A 1 215 ? -15.287 -2.471 16.665 1.00 97.44 215 GLY A N 1
ATOM 1696 C CA . GLY A 1 215 ? -16.483 -3.311 16.609 1.00 97.44 215 GLY A CA 1
ATOM 1697 C C . GLY A 1 215 ? -16.374 -4.536 17.517 1.00 97.44 215 GLY A C 1
ATOM 1698 O O . GLY A 1 215 ? -17.330 -4.871 18.213 1.00 97.44 215 GLY A O 1
ATOM 1699 N N . TYR A 1 216 ? -15.199 -5.168 17.561 1.00 96.69 216 TYR A N 1
ATOM 1700 C CA . TYR A 1 216 ? -14.927 -6.283 18.465 1.00 96.69 216 TYR A CA 1
ATOM 1701 C C . TYR A 1 216 ? -14.999 -5.859 19.938 1.00 96.69 216 TYR A C 1
ATOM 1703 O O . TYR A 1 216 ? -15.685 -6.510 20.723 1.00 96.69 216 TYR A O 1
ATOM 1711 N N . LEU A 1 217 ? -14.347 -4.747 20.297 1.00 96.31 217 LEU A N 1
ATOM 1712 C CA . LEU A 1 217 ? -14.331 -4.227 21.666 1.00 96.31 217 LEU A CA 1
ATOM 1713 C C . LEU A 1 217 ? -15.731 -3.837 22.145 1.00 96.31 217 LEU A C 1
ATOM 1715 O O . LEU A 1 217 ? -16.104 -4.195 23.255 1.00 96.31 217 LEU A O 1
ATOM 1719 N N . GLU A 1 218 ? -16.532 -3.163 21.315 1.00 96.12 218 GLU A N 1
ATOM 1720 C CA . GLU A 1 218 ? -17.920 -2.842 21.673 1.00 96.12 218 GLU A CA 1
ATOM 1721 C C . GLU A 1 218 ? -18.769 -4.097 21.856 1.00 96.12 218 GLU A C 1
ATOM 1723 O O . GLU A 1 218 ? -19.555 -4.177 22.797 1.00 96.12 218 GLU A O 1
ATOM 1728 N N . ARG A 1 219 ? -18.586 -5.119 21.010 1.00 96.25 219 ARG A N 1
ATOM 1729 C CA . ARG A 1 219 ? -19.303 -6.385 21.194 1.00 96.25 219 ARG A CA 1
ATOM 1730 C C . ARG A 1 219 ? -18.926 -7.049 22.515 1.00 96.25 219 ARG A C 1
ATOM 1732 O O . ARG A 1 219 ? -19.815 -7.536 23.201 1.00 96.25 219 ARG A O 1
ATOM 1739 N N . GLN A 1 220 ? -17.638 -7.047 22.858 1.00 96.69 220 GLN A N 1
ATOM 1740 C CA . GLN A 1 220 ? -17.154 -7.584 24.126 1.00 96.69 220 GLN A CA 1
ATOM 1741 C C . GLN A 1 220 ? -17.684 -6.780 25.322 1.00 96.69 220 GLN A C 1
ATOM 1743 O O . GLN A 1 220 ? -18.152 -7.356 26.296 1.00 96.69 220 GLN A O 1
ATOM 1748 N N . ARG A 1 221 ? -17.710 -5.448 25.227 1.00 97.94 221 ARG A N 1
ATOM 1749 C CA . ARG A 1 221 ? -18.285 -4.597 26.272 1.00 97.94 221 ARG A CA 1
ATOM 1750 C C . ARG A 1 221 ? -19.762 -4.905 26.504 1.00 97.94 221 ARG A C 1
ATOM 1752 O O . ARG A 1 221 ? -20.174 -5.038 27.646 1.00 97.94 221 ARG A O 1
ATOM 1759 N N . ILE A 1 222 ? -20.542 -5.063 25.434 1.00 96.62 222 ILE A N 1
ATOM 1760 C CA . ILE A 1 222 ? -21.965 -5.410 25.538 1.00 96.62 222 ILE A CA 1
ATOM 1761 C C . ILE A 1 222 ? -22.149 -6.792 26.174 1.00 96.62 222 ILE A C 1
ATOM 1763 O O . ILE A 1 222 ? -23.073 -6.968 26.962 1.00 96.62 222 ILE A O 1
ATOM 1767 N N . THR A 1 223 ? -21.299 -7.775 25.854 1.00 97.81 223 THR A N 1
ATOM 1768 C CA . THR A 1 223 ? -21.389 -9.098 26.493 1.00 97.81 223 THR A CA 1
ATOM 1769 C C . THR A 1 223 ? -21.061 -9.033 27.978 1.00 97.81 223 THR A C 1
ATOM 1771 O O . THR A 1 223 ? -21.802 -9.610 28.767 1.00 97.81 223 THR A O 1
ATOM 1774 N N . ASP A 1 224 ? -20.025 -8.283 28.355 1.00 97.44 224 ASP A N 1
ATOM 1775 C CA . ASP A 1 224 ? -19.619 -8.125 29.753 1.00 97.44 224 ASP A CA 1
ATOM 1776 C C . ASP A 1 224 ? -20.690 -7.353 30.549 1.00 97.44 224 ASP A C 1
ATOM 1778 O O . ASP A 1 224 ? -21.057 -7.752 31.653 1.00 97.44 224 ASP A O 1
ATOM 1782 N N . GLU A 1 225 ? -21.255 -6.282 29.974 1.00 96.50 225 GLU A N 1
ATOM 1783 C CA . GLU A 1 225 ? -22.375 -5.532 30.562 1.00 96.50 225 GLU A CA 1
ATOM 1784 C C . GLU A 1 225 ? -23.623 -6.418 30.716 1.00 96.50 225 GLU A C 1
ATOM 1786 O O . GLU A 1 225 ? -24.281 -6.376 31.753 1.00 96.50 225 GLU A O 1
ATOM 1791 N N . ALA A 1 226 ? -23.936 -7.261 29.727 1.00 96.88 226 ALA A N 1
ATOM 1792 C CA . ALA A 1 226 ? -25.072 -8.178 29.800 1.00 96.88 226 ALA A CA 1
ATOM 1793 C C . ALA A 1 226 ? -24.889 -9.267 30.871 1.00 96.88 226 ALA A C 1
ATOM 1795 O O . ALA A 1 226 ? -25.848 -9.612 31.564 1.00 96.88 226 ALA A O 1
ATOM 1796 N N . GLU A 1 227 ? -23.677 -9.807 31.022 1.00 96.75 227 GLU A N 1
ATOM 1797 C CA . GLU A 1 227 ? -23.361 -10.791 32.061 1.00 96.75 227 GLU A CA 1
ATOM 1798 C C . GLU A 1 227 ? -23.415 -10.159 33.458 1.00 96.75 227 GLU A C 1
ATOM 1800 O O . GLU A 1 227 ? -24.055 -10.704 34.358 1.00 96.75 227 GLU A O 1
ATOM 1805 N N . ALA A 1 228 ? -22.857 -8.955 33.616 1.00 96.88 228 ALA A N 1
ATOM 1806 C CA . ALA A 1 228 ? -22.953 -8.193 34.858 1.00 96.88 228 ALA A CA 1
ATOM 1807 C C . ALA A 1 228 ? -24.409 -7.872 35.232 1.00 96.88 228 ALA A C 1
ATOM 1809 O O . ALA A 1 228 ? -24.782 -7.971 36.401 1.00 96.88 228 ALA A O 1
ATOM 1810 N N . GLU A 1 229 ? -25.251 -7.522 34.256 1.00 94.44 229 GLU A N 1
ATOM 1811 C CA . GLU A 1 229 ? -26.657 -7.208 34.514 1.00 94.44 229 GLU A CA 1
ATOM 1812 C C . GLU A 1 229 ? -27.473 -8.457 34.884 1.00 94.44 229 GLU A C 1
ATOM 1814 O O . GLU A 1 229 ? -28.393 -8.377 35.700 1.00 94.44 229 GLU A O 1
ATOM 1819 N N . LYS A 1 230 ? -27.096 -9.633 34.366 1.00 96.56 230 LYS A N 1
ATOM 1820 C CA . LYS A 1 230 ? -27.690 -10.914 34.770 1.00 96.56 230 LYS A CA 1
ATOM 1821 C C . LYS A 1 230 ? -27.397 -11.227 36.242 1.00 96.56 230 LYS A C 1
ATOM 1823 O O . LYS A 1 230 ? -28.326 -11.494 37.002 1.00 96.56 230 LYS A O 1
ATOM 1828 N N . GLU A 1 231 ? -26.138 -11.121 36.661 1.00 96.19 231 GLU A N 1
ATOM 1829 C CA . GLU A 1 231 ? -25.741 -11.289 38.070 1.00 96.19 231 GLU A CA 1
ATOM 1830 C C . GLU A 1 231 ? -26.409 -10.239 38.973 1.00 96.19 231 GLU A C 1
ATOM 1832 O O . GLU A 1 231 ? -26.872 -10.528 40.081 1.00 96.19 231 GLU A O 1
ATOM 1837 N N . ARG A 1 232 ? -26.542 -9.002 38.481 1.00 96.50 232 ARG A N 1
ATOM 1838 C CA . ARG A 1 232 ? -27.241 -7.928 39.193 1.00 96.50 232 ARG A CA 1
ATOM 1839 C C . ARG A 1 232 ? -28.717 -8.248 39.410 1.00 96.50 232 ARG A C 1
ATOM 1841 O O . ARG A 1 232 ? -29.241 -7.976 40.492 1.00 96.50 232 ARG A O 1
ATOM 1848 N N . GLN A 1 233 ? -29.385 -8.826 38.414 1.00 96.50 233 GLN A N 1
ATOM 1849 C CA . GLN A 1 233 ? -30.767 -9.273 38.544 1.00 96.50 233 GLN A CA 1
ATOM 1850 C C . GLN A 1 233 ? -30.898 -10.334 39.645 1.00 96.50 233 GLN A C 1
ATOM 1852 O O . GLN A 1 233 ? -31.797 -10.231 40.482 1.00 96.50 233 GLN A O 1
ATOM 1857 N N . GLU A 1 234 ? -29.998 -11.318 39.683 1.00 96.25 234 GLU A N 1
ATOM 1858 C CA . GLU A 1 234 ? -29.994 -12.356 40.721 1.00 96.25 234 GLU A CA 1
ATOM 1859 C C . GLU A 1 234 ? -29.790 -11.762 42.122 1.00 96.25 234 GLU A C 1
ATOM 1861 O O . GLU A 1 234 ? -30.545 -12.075 43.050 1.00 96.25 234 GLU A O 1
ATOM 1866 N N . LEU A 1 235 ? -28.846 -10.828 42.266 1.00 96.44 235 LEU A N 1
ATOM 1867 C CA . LEU A 1 235 ? -28.618 -10.106 43.517 1.00 96.44 235 LEU A CA 1
ATOM 1868 C C . LEU A 1 235 ? -29.861 -9.328 43.964 1.00 96.44 235 LEU A C 1
ATOM 1870 O O . LEU A 1 235 ? -30.224 -9.389 45.139 1.00 96.44 235 LEU A O 1
ATOM 1874 N N . LEU A 1 236 ? -30.536 -8.625 43.050 1.00 96.62 236 LEU A N 1
ATOM 1875 C CA . LEU A 1 236 ? -31.757 -7.873 43.360 1.00 96.62 236 LEU A CA 1
ATOM 1876 C C . LEU A 1 236 ? -32.895 -8.791 43.816 1.00 96.62 236 LEU A C 1
ATOM 1878 O O . LEU A 1 236 ? -33.600 -8.464 44.771 1.00 96.62 236 LEU A O 1
ATOM 1882 N N . VAL A 1 237 ? -33.054 -9.958 43.185 1.00 97.19 237 VAL A N 1
ATOM 1883 C CA . VAL A 1 237 ? -34.030 -10.971 43.617 1.00 97.19 237 VAL A CA 1
ATOM 1884 C C . VAL A 1 237 ? -33.703 -11.464 45.027 1.00 97.19 237 VAL A C 1
ATOM 1886 O O . VAL A 1 237 ? -34.600 -11.571 45.868 1.00 97.19 237 VAL A O 1
ATOM 1889 N N . LEU A 1 238 ? -32.426 -11.724 45.319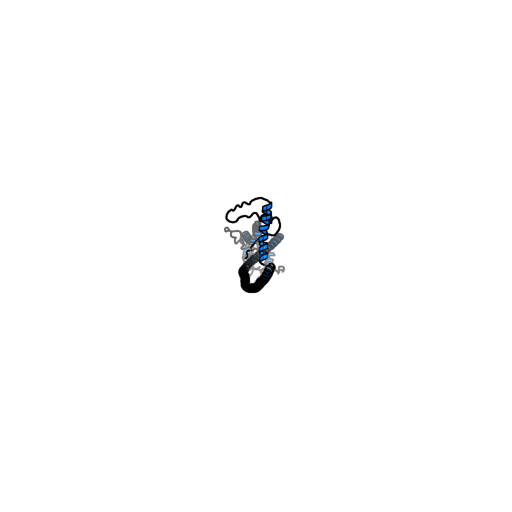 1.00 96.81 238 LEU A N 1
ATOM 1890 C CA . LEU A 1 238 ? -31.994 -12.163 46.644 1.00 96.81 238 LEU A CA 1
ATOM 1891 C C . LEU A 1 238 ? -32.203 -11.070 47.702 1.00 96.81 238 LEU A C 1
ATOM 1893 O O . LEU A 1 238 ? -32.701 -11.361 48.786 1.00 96.81 238 LEU A O 1
ATOM 1897 N N . GLN A 1 239 ? -31.888 -9.812 47.383 1.00 96.38 239 GLN A N 1
ATOM 1898 C CA . GLN A 1 239 ? -32.129 -8.666 48.261 1.00 96.38 239 GLN A CA 1
ATOM 1899 C C . GLN A 1 239 ? -33.617 -8.471 48.548 1.00 96.38 239 GLN A C 1
ATOM 1901 O O . GLN A 1 239 ? -33.989 -8.307 49.707 1.00 96.38 239 GLN A O 1
ATOM 1906 N N . ALA A 1 240 ? -34.476 -8.550 47.527 1.00 97.00 240 ALA A N 1
ATOM 1907 C CA . ALA A 1 240 ? -35.922 -8.460 47.703 1.00 97.00 240 ALA A CA 1
ATOM 1908 C C . ALA A 1 240 ? -36.451 -9.594 48.595 1.00 97.00 240 ALA A C 1
ATOM 1910 O O . ALA A 1 240 ? -37.270 -9.357 49.483 1.00 97.00 240 ALA A O 1
ATOM 1911 N N . ARG A 1 241 ? -35.941 -10.820 48.414 1.00 95.94 241 ARG A N 1
ATOM 1912 C CA . ARG A 1 241 ? -36.280 -11.963 49.271 1.00 95.94 241 ARG A CA 1
ATOM 1913 C C . ARG A 1 241 ? -35.817 -11.754 50.713 1.00 95.94 241 ARG A C 1
ATOM 1915 O O . ARG A 1 241 ? -36.592 -12.017 51.628 1.00 95.94 241 ARG A O 1
ATOM 1922 N N . SER A 1 242 ? -34.591 -11.281 50.923 1.00 96.44 242 SER A N 1
ATOM 1923 C CA . SER A 1 242 ? -34.057 -10.990 52.258 1.00 96.44 242 SER A CA 1
ATOM 1924 C C . SER A 1 242 ? -34.853 -9.889 52.954 1.00 96.44 242 SER A C 1
ATOM 1926 O O . SER A 1 242 ? -35.256 -10.078 54.096 1.00 96.44 242 SER A O 1
ATOM 1928 N N . ALA A 1 243 ? -35.174 -8.801 52.250 1.00 96.75 243 ALA A N 1
ATOM 1929 C CA . ALA A 1 243 ? -36.007 -7.721 52.773 1.00 96.75 243 ALA A CA 1
ATOM 1930 C C . ALA A 1 243 ? -37.424 -8.205 53.127 1.00 96.75 243 ALA A C 1
ATOM 1932 O O . ALA A 1 243 ? -37.970 -7.825 54.161 1.00 96.75 243 ALA A O 1
ATOM 1933 N N . ALA A 1 244 ? -38.017 -9.086 52.313 1.00 96.19 244 ALA A N 1
ATOM 1934 C CA . ALA A 1 244 ? -39.316 -9.682 52.618 1.00 96.19 244 ALA A CA 1
ATOM 1935 C C . ALA A 1 244 ? -39.266 -10.555 53.883 1.00 96.19 244 ALA A C 1
ATOM 1937 O O . ALA A 1 244 ? -40.152 -10.455 54.729 1.00 96.19 244 ALA A O 1
ATOM 1938 N N . VAL A 1 245 ? -38.227 -11.384 54.039 1.00 96.44 245 VAL A N 1
ATOM 1939 C CA . VAL A 1 245 ? -38.032 -12.205 55.247 1.00 96.44 245 VAL A CA 1
ATOM 1940 C C . VAL A 1 245 ? -37.780 -11.330 56.471 1.00 96.44 245 VAL A C 1
ATOM 1942 O O . VAL A 1 245 ? -38.332 -11.615 57.529 1.00 96.44 245 VAL A O 1
ATOM 1945 N N . GLU A 1 246 ? -36.997 -10.260 56.339 1.00 94.88 246 GLU A N 1
ATOM 1946 C CA . GLU A 1 246 ? -36.743 -9.308 57.419 1.00 94.88 246 GLU A CA 1
ATOM 1947 C C . GLU A 1 246 ? -38.033 -8.615 57.870 1.00 94.88 246 GLU A C 1
ATOM 1949 O O . GLU A 1 246 ? -38.334 -8.612 59.061 1.00 94.88 246 GLU A O 1
ATOM 1954 N N . LEU A 1 247 ? -38.841 -8.108 56.934 1.00 96.25 247 LEU A N 1
ATOM 1955 C CA . LEU A 1 247 ? -40.113 -7.451 57.240 1.00 96.25 247 LEU A CA 1
ATOM 1956 C C . LEU A 1 247 ? -41.108 -8.414 57.899 1.00 96.25 247 LEU A C 1
ATOM 1958 O O . LEU A 1 247 ? -41.735 -8.073 58.903 1.00 96.25 247 LEU A O 1
ATOM 1962 N N . VAL A 1 248 ? -41.242 -9.631 57.359 1.00 94.88 248 VAL A N 1
ATOM 1963 C CA . VAL A 1 248 ? -42.084 -10.678 57.958 1.00 94.88 248 VAL A CA 1
ATOM 1964 C C . VAL A 1 248 ? -41.557 -11.055 59.341 1.00 94.88 248 VAL A C 1
ATOM 1966 O O . VAL A 1 248 ? -42.349 -11.210 60.264 1.00 94.88 248 VAL A O 1
ATOM 1969 N N . GLY A 1 249 ? -40.238 -11.157 59.510 1.00 96.38 249 GLY A N 1
ATOM 1970 C CA . GLY A 1 249 ? -39.591 -11.444 60.787 1.00 96.38 249 GLY A CA 1
ATOM 1971 C C . GLY A 1 249 ? -39.859 -10.364 61.833 1.00 96.38 249 GLY A C 1
ATOM 1972 O O . GLY A 1 249 ? -40.273 -10.694 62.941 1.00 96.38 249 GLY A O 1
ATOM 1973 N N . GLN A 1 250 ? -39.700 -9.088 61.473 1.00 95.38 250 GLN A N 1
ATOM 1974 C CA . GLN A 1 250 ? -40.005 -7.949 62.343 1.00 95.38 250 GLN A CA 1
ATOM 1975 C C . GLN A 1 250 ? -41.491 -7.912 62.711 1.00 95.38 250 GLN A C 1
ATOM 1977 O O . GLN A 1 250 ? -41.824 -7.868 63.892 1.00 95.38 250 GLN A O 1
ATOM 1982 N N . SER A 1 251 ? -42.386 -8.006 61.722 1.00 95.00 251 SER A N 1
ATOM 1983 C CA . SER A 1 251 ? -43.833 -7.980 61.955 1.00 95.00 251 SER A CA 1
ATOM 1984 C C . SER A 1 251 ? -44.301 -9.165 62.804 1.00 95.00 251 SER A C 1
ATOM 1986 O O . SER A 1 251 ? -45.099 -8.985 63.722 1.00 95.00 251 SER A O 1
ATOM 1988 N N . HIS A 1 252 ? -43.784 -10.371 62.548 1.00 95.81 252 HIS A N 1
ATOM 1989 C CA . HIS A 1 252 ? -44.116 -11.559 63.329 1.00 95.81 252 HIS A CA 1
ATOM 1990 C C . HIS A 1 252 ? -43.576 -11.468 64.757 1.00 95.81 252 HIS A C 1
ATOM 1992 O O . HIS A 1 252 ? -44.302 -11.791 65.695 1.00 95.81 252 HIS A O 1
ATOM 1998 N N . ALA A 1 253 ? -42.333 -11.007 64.936 1.00 94.62 253 ALA A N 1
ATOM 1999 C CA . ALA A 1 253 ? -41.750 -10.795 66.255 1.00 94.62 253 ALA A CA 1
ATOM 2000 C C . ALA A 1 253 ? -42.546 -9.752 67.051 1.00 94.62 253 ALA A C 1
ATOM 2002 O O . ALA A 1 253 ? -42.931 -10.028 68.182 1.00 94.62 253 ALA A O 1
ATOM 2003 N N . GLU A 1 254 ? -42.878 -8.604 66.453 1.00 93.62 254 GLU A N 1
ATOM 2004 C CA . GLU A 1 254 ? -43.659 -7.552 67.110 1.00 93.62 254 GLU A CA 1
ATOM 2005 C C . GLU A 1 254 ? -45.077 -8.026 67.457 1.00 93.62 254 GLU A C 1
ATOM 2007 O O . GLU A 1 254 ? -45.539 -7.832 68.584 1.00 93.62 254 GLU A O 1
ATOM 2012 N N . ALA A 1 255 ? -45.762 -8.692 66.521 1.00 94.50 255 ALA A N 1
ATOM 2013 C CA . ALA A 1 255 ? -47.096 -9.235 66.754 1.00 94.50 255 ALA A CA 1
ATOM 2014 C C . ALA A 1 255 ? -47.088 -10.291 67.867 1.00 94.50 255 ALA A C 1
ATOM 2016 O O . ALA A 1 255 ? -47.953 -10.257 68.742 1.00 94.50 255 ALA A O 1
ATOM 2017 N N . LYS A 1 256 ? -46.097 -11.193 67.872 1.00 95.75 256 LYS A N 1
ATOM 2018 C CA . LYS A 1 256 ? -45.946 -12.217 68.909 1.00 95.75 256 LYS A CA 1
ATOM 2019 C C . LYS A 1 256 ? -45.637 -11.593 70.268 1.00 95.75 256 LYS A C 1
ATOM 2021 O O . LYS A 1 256 ? -46.316 -11.918 71.234 1.00 95.75 256 LYS A O 1
ATOM 2026 N N . SER A 1 257 ? -44.695 -10.653 70.338 1.00 95.94 257 SER A N 1
ATOM 2027 C CA . SER A 1 257 ? -44.374 -9.938 71.578 1.00 95.94 257 SER A CA 1
ATOM 2028 C C . SER A 1 257 ? -45.570 -9.161 72.127 1.00 95.94 257 SER A C 1
ATOM 2030 O O . SER A 1 257 ? -45.807 -9.188 73.331 1.00 95.94 257 SER A O 1
ATOM 2032 N N . ARG A 1 258 ? -46.363 -8.505 71.267 1.00 94.44 258 ARG A N 1
ATOM 2033 C CA . ARG A 1 258 ? -47.582 -7.796 71.688 1.00 94.44 258 ARG A CA 1
ATOM 2034 C C . ARG A 1 258 ? -48.661 -8.761 72.175 1.00 94.44 258 ARG A C 1
ATOM 2036 O O . ARG A 1 258 ? -49.301 -8.478 73.182 1.00 94.44 258 ARG A O 1
ATOM 2043 N N . ALA A 1 259 ? -48.857 -9.882 71.483 1.00 95.38 259 ALA A N 1
ATOM 2044 C CA . ALA A 1 259 ? -49.806 -10.908 71.903 1.00 95.38 259 ALA A CA 1
ATOM 2045 C C . ALA A 1 259 ? -49.418 -11.503 73.265 1.00 95.38 259 ALA A C 1
ATOM 2047 O O . ALA A 1 259 ? -50.264 -11.626 74.141 1.00 95.38 259 ALA A O 1
ATOM 2048 N N . GLU A 1 260 ? -48.139 -11.813 73.467 1.00 93.88 260 GLU A N 1
ATOM 2049 C CA . GLU A 1 260 ? -47.631 -12.390 74.713 1.00 93.88 260 GLU A CA 1
ATOM 2050 C C . GLU A 1 260 ? -47.693 -11.388 75.876 1.00 93.88 260 GLU A C 1
ATOM 2052 O O . GLU A 1 260 ? -48.132 -11.743 76.966 1.00 93.88 260 GLU A O 1
ATOM 2057 N N . ALA A 1 261 ? -47.387 -10.109 75.628 1.00 96.06 261 ALA A N 1
ATOM 2058 C CA . ALA A 1 261 ? -47.602 -9.042 76.606 1.00 96.06 261 ALA A CA 1
ATOM 2059 C C . ALA A 1 261 ? -49.083 -8.902 77.001 1.00 96.06 261 ALA A C 1
ATOM 2061 O O . ALA A 1 261 ? -49.387 -8.787 78.185 1.00 96.06 261 ALA A O 1
ATOM 2062 N N . ALA A 1 262 ? -50.003 -8.965 76.032 1.00 94.94 262 ALA A N 1
ATOM 2063 C CA . ALA A 1 262 ? -51.440 -8.889 76.292 1.00 94.94 262 ALA A CA 1
ATOM 2064 C C . ALA A 1 262 ? -51.968 -10.106 77.069 1.00 94.94 262 ALA A C 1
ATOM 2066 O O . ALA A 1 262 ? -52.866 -9.952 77.892 1.00 94.94 262 ALA A O 1
ATOM 2067 N N . ILE A 1 263 ? -51.412 -11.302 76.838 1.00 95.38 263 ILE A N 1
ATOM 2068 C CA . ILE A 1 263 ? -51.735 -12.499 77.629 1.00 95.38 263 ILE A CA 1
ATOM 2069 C C . ILE A 1 263 ? -51.309 -12.289 79.084 1.00 95.38 263 ILE A C 1
ATOM 2071 O O . ILE A 1 263 ? -52.127 -12.460 79.979 1.00 95.38 263 ILE A O 1
ATOM 2075 N N . ILE A 1 264 ? -50.070 -11.844 79.318 1.00 95.25 264 ILE A N 1
ATOM 2076 C CA . ILE A 1 264 ? -49.559 -11.592 80.674 1.00 95.25 264 ILE A CA 1
ATOM 2077 C C . ILE A 1 264 ? -50.388 -10.514 81.382 1.00 95.25 264 ILE A C 1
ATOM 2079 O O . ILE A 1 264 ? -50.728 -10.667 82.552 1.00 95.25 264 ILE A O 1
ATOM 2083 N N . GLU A 1 265 ? -50.732 -9.428 80.687 1.00 93.75 265 GLU A N 1
ATOM 2084 C CA . GLU A 1 265 ? -51.584 -8.372 81.239 1.00 93.75 265 GLU A CA 1
ATOM 2085 C C . GLU A 1 265 ? -52.996 -8.886 81.549 1.00 93.75 265 GLU A C 1
ATOM 2087 O O . GLU A 1 265 ? -53.540 -8.575 82.607 1.00 93.75 265 GLU A O 1
ATOM 2092 N N . GLY A 1 266 ? -53.569 -9.710 80.667 1.00 95.12 266 GLY A N 1
ATOM 2093 C CA . GLY A 1 266 ? -54.857 -10.365 80.879 1.00 95.12 266 GLY A CA 1
ATOM 2094 C C . GLY A 1 266 ? -54.854 -11.272 82.109 1.00 95.12 266 GLY A C 1
ATOM 2095 O O . GLY A 1 266 ? -55.723 -11.128 82.969 1.00 95.12 266 GLY A O 1
ATOM 2096 N N . ASP A 1 267 ? -53.856 -12.148 82.231 1.00 94.62 267 ASP A N 1
ATOM 2097 C CA . ASP A 1 267 ? -53.701 -13.060 83.368 1.00 94.62 267 ASP A CA 1
ATOM 2098 C C . ASP A 1 267 ? -53.498 -12.284 84.678 1.00 94.62 267 ASP A C 1
ATOM 2100 O O . ASP A 1 267 ? -54.188 -12.536 85.668 1.00 94.62 267 ASP A O 1
ATOM 2104 N N . ALA A 1 268 ? -52.631 -11.265 84.670 1.00 95.06 268 ALA A N 1
ATOM 2105 C CA . ALA A 1 268 ? -52.404 -10.400 85.825 1.00 95.06 268 ALA A CA 1
ATOM 2106 C C . ALA A 1 268 ? -53.657 -9.594 86.209 1.00 95.06 268 ALA A C 1
ATOM 2108 O O . ALA A 1 268 ? -53.914 -9.378 87.393 1.00 95.06 268 ALA A O 1
ATOM 2109 N N . ALA A 1 269 ? -54.459 -9.148 85.237 1.00 95.06 269 ALA A N 1
ATOM 2110 C CA . ALA A 1 269 ? -55.711 -8.443 85.494 1.00 95.06 269 ALA A CA 1
ATOM 2111 C C . ALA A 1 269 ? -56.768 -9.368 86.109 1.00 95.06 269 ALA A C 1
ATOM 2113 O O . ALA A 1 269 ? -57.475 -8.948 87.028 1.00 95.06 269 ALA A O 1
ATOM 2114 N N . VAL A 1 270 ? -56.859 -10.619 85.644 1.00 95.31 270 VAL A N 1
ATOM 2115 C CA . VAL A 1 270 ? -57.723 -11.643 86.248 1.00 95.31 270 VAL A CA 1
ATOM 2116 C C . VAL A 1 270 ? -57.285 -11.912 87.685 1.00 95.31 270 VAL A C 1
ATOM 2118 O O . VAL A 1 270 ? -58.117 -11.815 88.585 1.00 95.31 270 VAL A O 1
ATOM 2121 N N . GLU A 1 271 ? -55.995 -12.154 87.925 1.00 94.44 271 GLU A N 1
ATOM 2122 C CA . GLU A 1 271 ? -55.454 -12.390 89.270 1.00 94.44 271 GLU A CA 1
ATOM 2123 C C . GLU A 1 271 ? -55.656 -11.174 90.194 1.00 94.44 271 GLU A C 1
ATOM 2125 O O . GLU A 1 271 ? -56.058 -11.292 91.354 1.00 94.44 271 GLU A O 1
ATOM 2130 N N . GLN A 1 272 ? -55.463 -9.959 89.677 1.00 94.62 272 GLN A N 1
ATOM 2131 C CA . GLN A 1 272 ? -55.738 -8.740 90.431 1.00 94.62 272 GLN A CA 1
ATOM 2132 C C . GLN A 1 272 ? -57.233 -8.597 90.748 1.00 94.62 272 GLN A C 1
ATOM 2134 O O . GLN A 1 272 ? -57.585 -8.152 91.843 1.00 94.62 272 GLN A O 1
ATOM 2139 N N . ALA A 1 273 ? -58.120 -8.939 89.812 1.00 93.50 273 ALA A N 1
ATOM 2140 C CA . ALA A 1 273 ? -59.561 -8.891 90.021 1.00 93.50 273 ALA A CA 1
ATOM 2141 C C . ALA A 1 273 ? -60.013 -9.922 91.064 1.00 93.50 273 ALA A C 1
ATOM 2143 O O . ALA A 1 273 ? -60.821 -9.573 91.925 1.00 93.50 273 ALA A O 1
ATOM 2144 N N . THR A 1 274 ? -59.461 -11.140 91.052 1.00 94.94 274 THR A N 1
ATOM 2145 C CA . THR A 1 274 ? -59.756 -12.162 92.068 1.00 94.94 274 THR A CA 1
ATOM 2146 C C . THR A 1 274 ? -59.273 -11.723 93.444 1.00 94.94 274 THR A C 1
ATOM 2148 O O . THR A 1 274 ? -60.065 -11.713 94.383 1.00 94.94 274 THR A O 1
ATOM 2151 N N . LEU A 1 275 ? -58.032 -11.238 93.561 1.00 95.00 275 LEU A N 1
ATOM 2152 C CA . LEU A 1 275 ? -57.494 -10.735 94.830 1.00 95.00 275 LEU A CA 1
ATOM 2153 C C . LEU A 1 275 ? -58.270 -9.517 95.349 1.00 95.00 275 LEU A C 1
ATOM 2155 O O . LEU A 1 275 ? -58.511 -9.393 96.549 1.00 95.00 275 LEU A O 1
ATOM 2159 N N . ARG A 1 276 ? -58.706 -8.608 94.466 1.00 94.12 276 ARG A N 1
ATOM 2160 C CA . ARG A 1 276 ? -59.573 -7.479 94.848 1.00 94.12 276 ARG A CA 1
ATOM 2161 C C . ARG A 1 276 ? -60.954 -7.937 95.294 1.00 94.12 276 ARG A C 1
ATOM 2163 O O . ARG A 1 276 ? -61.477 -7.359 96.242 1.00 94.12 276 ARG A O 1
ATOM 2170 N N . ALA A 1 277 ? -61.545 -8.926 94.628 1.00 93.94 277 ALA A N 1
ATOM 2171 C CA . ALA A 1 277 ? -62.835 -9.481 95.018 1.00 93.94 277 ALA A CA 1
ATOM 2172 C C . ALA A 1 277 ? -62.747 -10.161 96.391 1.00 93.94 277 ALA A C 1
ATOM 2174 O O . ALA A 1 277 ? -63.602 -9.922 97.239 1.00 93.94 277 ALA A O 1
ATOM 2175 N N . GLU A 1 278 ? -61.684 -10.926 96.648 1.00 93.75 278 GLU A N 1
ATOM 2176 C CA . GLU A 1 278 ? -61.410 -11.523 97.959 1.00 93.75 278 GLU A CA 1
ATOM 2177 C C . GLU A 1 278 ? -61.185 -10.456 99.034 1.00 93.75 278 GLU A C 1
ATOM 2179 O O . GLU A 1 278 ? -61.827 -10.490 100.082 1.00 93.75 278 GLU A O 1
ATOM 2184 N N . ALA A 1 279 ? -60.342 -9.454 98.765 1.00 93.81 279 ALA A N 1
ATOM 2185 C CA . ALA A 1 279 ? -60.109 -8.350 99.692 1.00 93.81 279 ALA A CA 1
ATOM 2186 C C . ALA A 1 279 ? -61.385 -7.536 99.961 1.00 93.81 279 ALA A C 1
ATOM 2188 O O . ALA A 1 279 ? -61.624 -7.109 101.090 1.00 93.81 279 ALA A O 1
ATOM 2189 N N . GLY A 1 280 ? -62.206 -7.316 98.931 1.00 92.81 280 GLY A N 1
ATOM 2190 C CA . GLY A 1 280 ? -63.506 -6.661 99.039 1.00 92.81 280 GLY A CA 1
ATOM 2191 C C . GLY A 1 280 ? -64.470 -7.469 99.899 1.00 92.81 280 GLY A C 1
ATOM 2192 O O . GLY A 1 280 ? -65.057 -6.914 100.820 1.00 92.81 280 GLY A O 1
ATOM 2193 N N . LYS A 1 281 ? -64.555 -8.783 99.667 1.00 94.94 281 LYS A N 1
ATOM 2194 C CA . LYS A 1 281 ? -65.369 -9.700 100.466 1.00 94.94 281 LYS A CA 1
ATOM 2195 C C . LYS A 1 281 ? -64.962 -9.670 101.937 1.00 94.94 281 LYS A C 1
ATOM 2197 O O . LYS A 1 281 ? -65.815 -9.445 102.781 1.00 94.94 281 LYS A O 1
ATOM 2202 N N . ILE A 1 282 ? -63.666 -9.791 102.237 1.00 94.19 282 ILE A N 1
ATOM 2203 C CA . ILE A 1 282 ? -63.159 -9.717 103.616 1.00 94.19 282 ILE A CA 1
ATOM 2204 C C . ILE A 1 282 ? -63.545 -8.382 104.261 1.00 94.19 282 ILE A C 1
ATOM 2206 O O . ILE A 1 282 ? -64.041 -8.371 105.382 1.00 94.19 282 ILE A O 1
ATOM 2210 N N . LYS A 1 283 ? -63.359 -7.253 103.564 1.00 92.44 283 LYS A N 1
ATOM 2211 C CA . LYS A 1 283 ? -63.751 -5.937 104.093 1.00 92.44 283 LYS A CA 1
ATOM 2212 C C . LYS A 1 283 ? -65.247 -5.867 104.380 1.00 92.44 283 LYS A C 1
ATOM 2214 O O . LYS A 1 283 ? -65.614 -5.494 105.489 1.00 92.44 283 LYS A O 1
ATOM 2219 N N . SER A 1 284 ? -66.088 -6.252 103.424 1.00 93.06 284 SER A N 1
ATOM 2220 C CA . SER A 1 284 ? -67.541 -6.246 103.598 1.00 93.06 284 SER A CA 1
ATOM 2221 C C . SER A 1 284 ? -67.991 -7.164 104.734 1.00 93.06 284 SER A C 1
ATOM 2223 O O . SER A 1 284 ? -68.818 -6.743 105.536 1.00 93.06 284 SER A O 1
ATOM 2225 N N . ASP A 1 285 ? -67.407 -8.358 104.859 1.00 93.75 285 ASP A N 1
ATOM 2226 C CA . ASP A 1 285 ? -67.689 -9.288 105.956 1.00 93.75 285 ASP A CA 1
ATOM 2227 C C . ASP A 1 285 ? -67.295 -8.659 107.308 1.00 93.75 285 ASP A C 1
ATOM 2229 O O . ASP A 1 285 ? -68.101 -8.619 108.234 1.00 93.75 285 ASP A O 1
ATOM 2233 N N . THR A 1 286 ? -66.105 -8.050 107.407 1.00 93.06 286 THR A N 1
ATOM 2234 C CA . THR A 1 286 ? -65.671 -7.368 108.643 1.00 93.06 286 THR A CA 1
ATOM 2235 C C . THR A 1 286 ? -66.515 -6.138 108.993 1.00 93.06 286 THR A C 1
ATOM 2237 O O . THR A 1 286 ? -66.761 -5.870 110.170 1.00 93.06 286 THR A O 1
ATOM 2240 N N . GLU A 1 287 ? -66.971 -5.372 107.997 1.00 91.50 287 GLU A N 1
ATOM 2241 C CA . GLU A 1 287 ? -67.875 -4.238 108.208 1.00 91.50 287 GLU A CA 1
ATOM 2242 C C . GLU A 1 287 ? -69.249 -4.708 108.686 1.00 91.50 287 GLU A C 1
ATOM 2244 O O . GLU A 1 287 ? -69.817 -4.103 109.600 1.00 91.50 287 GLU A O 1
ATOM 2249 N N . LEU A 1 288 ? -69.760 -5.801 108.112 1.00 92.31 288 LEU A N 1
ATOM 2250 C CA . LEU A 1 288 ? -71.026 -6.411 108.499 1.00 92.31 288 LEU A CA 1
ATOM 2251 C C . LEU A 1 288 ? -70.970 -6.937 109.935 1.00 92.31 288 LEU A C 1
ATOM 2253 O O . LEU A 1 288 ? -71.859 -6.615 110.720 1.00 92.31 288 LEU A O 1
ATOM 2257 N N . ASP A 1 289 ? -69.898 -7.634 110.314 1.00 92.62 289 ASP A N 1
ATOM 2258 C CA . ASP A 1 289 ? -69.681 -8.091 111.690 1.00 92.62 289 ASP A CA 1
ATOM 2259 C C . ASP A 1 289 ? -69.650 -6.916 112.676 1.00 92.62 289 ASP A C 1
ATOM 2261 O O . ASP A 1 289 ? -70.314 -6.941 113.717 1.00 92.62 289 ASP A O 1
ATOM 2265 N N . ARG A 1 290 ? -68.933 -5.835 112.336 1.00 92.56 290 ARG A N 1
ATOM 2266 C CA . ARG A 1 290 ? -68.874 -4.627 113.173 1.00 92.56 290 ARG A CA 1
ATOM 2267 C C . ARG A 1 290 ? -70.251 -3.984 113.334 1.00 92.56 290 ARG A C 1
ATOM 2269 O O . ARG A 1 290 ? -70.609 -3.546 114.431 1.00 92.56 290 ARG A O 1
ATOM 2276 N N . LEU A 1 291 ? -71.018 -3.903 112.248 1.00 92.44 291 LEU A N 1
ATOM 2277 C CA . LEU A 1 291 ? -72.383 -3.378 112.261 1.00 92.44 291 LEU A CA 1
ATOM 2278 C C . LEU A 1 291 ? -73.315 -4.264 113.089 1.00 92.44 291 LEU A C 1
ATOM 2280 O O . LEU A 1 291 ? -74.084 -3.727 113.881 1.00 92.44 291 LEU A O 1
ATOM 2284 N N . MET A 1 292 ? -73.224 -5.589 112.959 1.00 91.69 292 MET A N 1
ATOM 2285 C CA . MET A 1 292 ? -74.014 -6.532 113.751 1.00 91.69 292 MET A CA 1
ATOM 2286 C C . MET A 1 292 ? -73.738 -6.375 115.244 1.00 91.69 292 MET A C 1
ATOM 2288 O O . MET A 1 292 ? -74.682 -6.211 116.011 1.00 91.69 292 MET A O 1
ATOM 2292 N N . GLN A 1 293 ? -72.464 -6.326 115.647 1.00 92.56 293 GLN A N 1
ATOM 2293 C CA . GLN A 1 293 ? -72.086 -6.103 117.047 1.00 92.56 293 GLN A CA 1
ATOM 2294 C C . GLN A 1 293 ? -72.599 -4.757 117.567 1.00 92.56 293 GLN A C 1
ATOM 2296 O O . GLN A 1 293 ? -73.135 -4.678 118.669 1.00 92.56 293 GLN A O 1
ATOM 2301 N N . THR A 1 294 ? -72.484 -3.695 116.764 1.00 92.12 294 THR A N 1
ATOM 2302 C 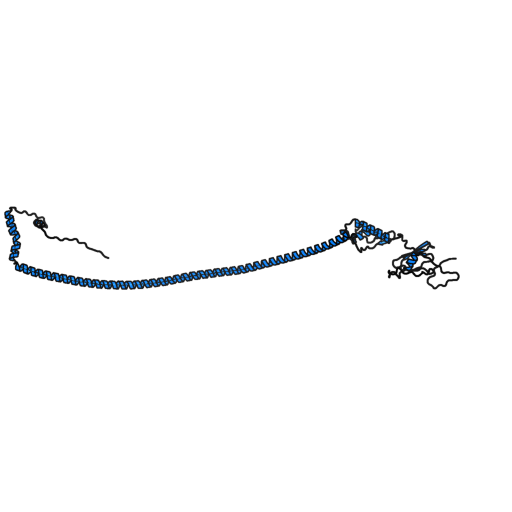CA . THR A 1 294 ? -72.992 -2.367 117.142 1.00 92.12 294 THR A CA 1
ATOM 2303 C C . THR A 1 294 ? -74.510 -2.396 117.322 1.00 92.12 294 THR A C 1
ATOM 2305 O O . THR A 1 294 ? -75.016 -1.918 118.332 1.00 92.12 294 THR A O 1
ATOM 2308 N N . ARG A 1 295 ? -75.244 -3.013 116.387 1.00 89.19 295 ARG A N 1
ATOM 2309 C CA . ARG A 1 295 ? -76.705 -3.154 116.463 1.00 89.19 295 ARG A CA 1
ATOM 2310 C C . ARG A 1 295 ? -77.156 -4.019 117.633 1.00 89.19 295 ARG A C 1
ATOM 2312 O O . ARG A 1 295 ? -78.178 -3.723 118.240 1.00 89.19 295 ARG A O 1
ATOM 2319 N N . GLU A 1 296 ? -76.416 -5.068 117.966 1.00 91.69 296 GLU A N 1
ATOM 2320 C CA . GLU A 1 296 ? -76.707 -5.905 119.130 1.00 91.69 296 GLU A CA 1
ATOM 2321 C C . GLU A 1 296 ? -76.513 -5.128 120.441 1.00 91.69 296 GLU A C 1
ATOM 2323 O O . GLU A 1 296 ? -77.368 -5.179 121.328 1.00 91.69 296 GLU A O 1
ATOM 2328 N N . LEU A 1 297 ? -75.443 -4.334 120.541 1.00 90.31 297 LEU A N 1
ATOM 2329 C CA . LEU A 1 297 ? -75.218 -3.435 121.674 1.00 90.31 297 LEU A CA 1
ATOM 2330 C C . LEU A 1 297 ? -76.308 -2.358 121.781 1.00 90.31 297 LEU A C 1
ATOM 2332 O O . LEU A 1 297 ? -76.823 -2.130 122.873 1.00 90.31 297 LEU A O 1
ATOM 2336 N N . GLU A 1 298 ? -76.717 -1.743 120.670 1.00 89.81 298 GLU A N 1
ATOM 2337 C CA . GLU A 1 298 ? -77.841 -0.794 120.654 1.00 89.81 298 GLU A CA 1
ATOM 2338 C C . GLU A 1 298 ? -79.138 -1.460 121.133 1.00 89.81 298 GLU A C 1
ATOM 2340 O O . GLU A 1 298 ? -79.788 -0.956 122.043 1.00 89.81 298 GLU A O 1
ATOM 2345 N N . LEU A 1 299 ? -79.477 -2.642 120.607 1.00 90.56 299 LEU A N 1
ATOM 2346 C CA . LEU A 1 299 ? -80.679 -3.375 121.015 1.00 90.56 299 LEU A CA 1
ATOM 2347 C C . LEU A 1 299 ? -80.666 -3.769 122.495 1.00 90.56 299 LEU A C 1
ATOM 2349 O O . LEU A 1 299 ? -81.717 -3.778 123.135 1.00 90.56 299 LEU A O 1
ATOM 2353 N N . THR A 1 300 ? -79.512 -4.147 123.048 1.00 92.38 300 THR A N 1
ATOM 2354 C CA . THR A 1 300 ? -79.406 -4.472 124.481 1.00 92.38 300 THR A CA 1
ATOM 2355 C C . THR A 1 300 ? -79.546 -3.228 125.346 1.00 92.38 300 THR A C 1
ATOM 2357 O O . THR A 1 300 ? -80.278 -3.272 126.335 1.00 92.38 300 THR A O 1
ATOM 2360 N N . HIS A 1 301 ? -78.926 -2.115 124.953 1.00 93.06 301 HIS A N 1
ATOM 2361 C CA . HIS A 1 301 ? -79.108 -0.829 125.614 1.00 93.06 301 HIS A CA 1
ATOM 2362 C C . HIS A 1 301 ? -80.580 -0.396 125.585 1.00 93.06 301 HIS A C 1
ATOM 2364 O O . HIS A 1 301 ? -81.136 -0.102 126.638 1.00 93.06 301 HIS A O 1
ATOM 2370 N N . ASP A 1 302 ? -81.236 -0.456 124.424 1.00 89.81 302 ASP A N 1
ATOM 2371 C CA . ASP A 1 302 ? -82.643 -0.078 124.254 1.00 89.81 302 ASP A CA 1
ATOM 2372 C C . ASP A 1 302 ? -83.601 -0.969 125.056 1.00 89.81 302 ASP A C 1
ATOM 2374 O O . ASP A 1 302 ? -84.598 -0.497 125.606 1.00 89.81 302 ASP A O 1
ATOM 2378 N N . LYS A 1 303 ? -83.303 -2.270 125.169 1.00 91.50 303 LYS A N 1
ATOM 2379 C CA . LYS A 1 303 ? -84.051 -3.178 126.051 1.00 91.50 303 LYS A CA 1
ATOM 2380 C C . LYS A 1 303 ? -83.902 -2.778 127.515 1.00 91.50 303 LYS A C 1
ATOM 2382 O O . LYS A 1 303 ? -84.908 -2.700 128.214 1.00 91.50 303 LYS A O 1
ATOM 2387 N N . LEU A 1 304 ? -82.675 -2.511 127.966 1.00 90.81 304 LEU A N 1
ATOM 2388 C CA . LEU A 1 304 ? -82.397 -2.122 129.350 1.00 90.81 304 LEU A CA 1
ATOM 2389 C C . LEU A 1 304 ? -83.014 -0.764 129.698 1.00 90.81 304 LEU A C 1
ATOM 2391 O O . LEU A 1 304 ? -83.576 -0.617 130.780 1.00 90.81 304 LEU A O 1
ATOM 2395 N N . THR A 1 305 ? -82.954 0.221 128.797 1.00 90.44 305 THR A N 1
ATOM 2396 C CA . THR A 1 305 ? -83.603 1.524 129.006 1.00 90.44 305 THR A CA 1
ATOM 2397 C C . THR A 1 305 ? -85.117 1.385 129.045 1.00 90.44 305 THR A C 1
ATOM 2399 O O . THR A 1 305 ? -85.737 1.915 129.962 1.00 90.44 305 THR A O 1
ATOM 2402 N N . SER A 1 306 ? -85.708 0.614 128.127 1.00 87.75 306 SER A N 1
ATOM 2403 C CA . SER A 1 306 ? -87.149 0.330 128.133 1.00 87.75 306 SER A CA 1
ATOM 2404 C C . SER A 1 306 ? -87.580 -0.374 129.423 1.00 87.75 306 SER A C 1
ATOM 2406 O O . SER A 1 306 ? -88.606 -0.037 130.009 1.00 87.75 306 SER A O 1
ATOM 2408 N N . GLU A 1 307 ? -86.797 -1.339 129.906 1.00 92.56 307 GLU A N 1
ATOM 2409 C CA . GLU A 1 307 ? -87.076 -2.044 131.159 1.00 92.56 307 GLU A CA 1
ATOM 2410 C C . GLU A 1 307 ? -86.973 -1.111 132.374 1.00 92.56 307 GLU A C 1
ATOM 2412 O O . GLU A 1 307 ? -87.864 -1.110 133.228 1.00 92.56 307 GLU A O 1
ATOM 2417 N N . LEU A 1 308 ? -85.957 -0.243 132.405 1.00 90.19 308 LEU A N 1
ATOM 2418 C CA . LEU A 1 308 ? -85.798 0.795 133.423 1.00 90.19 308 LEU A CA 1
ATOM 2419 C C . LEU A 1 308 ? -86.958 1.807 133.394 1.00 90.19 308 LEU A C 1
ATOM 2421 O O . LEU A 1 308 ? -87.444 2.219 134.446 1.00 90.19 308 LEU A O 1
ATOM 2425 N N . GLU A 1 309 ? -87.435 2.203 132.211 1.00 88.62 309 GLU A N 1
ATOM 2426 C CA . GLU A 1 309 ? -88.599 3.083 132.051 1.00 88.62 309 GLU A CA 1
ATOM 2427 C C . GLU A 1 309 ? -89.892 2.422 132.530 1.00 88.62 309 GLU A C 1
ATOM 2429 O O . GLU A 1 309 ? -90.693 3.066 133.219 1.00 88.62 309 GLU A O 1
ATOM 2434 N N . ILE A 1 310 ? -90.083 1.133 132.235 1.00 90.19 310 ILE A N 1
ATOM 2435 C CA . ILE A 1 310 ? -91.204 0.346 132.758 1.00 90.19 310 ILE A CA 1
ATOM 2436 C C . ILE A 1 310 ? -91.127 0.280 134.285 1.00 90.19 310 ILE A C 1
ATOM 2438 O O . ILE A 1 310 ? -92.142 0.473 134.955 1.00 90.19 310 ILE A O 1
ATOM 2442 N N . GLU A 1 311 ? -89.950 0.026 134.860 1.00 91.50 311 GLU A N 1
ATOM 2443 C CA . GLU A 1 311 ? -89.774 -0.038 136.312 1.00 91.50 311 GLU A CA 1
ATOM 2444 C C . GLU A 1 311 ? -90.015 1.322 136.977 1.00 91.50 311 GLU A C 1
ATOM 2446 O O . GLU A 1 311 ? -90.747 1.410 137.965 1.00 91.50 311 GLU A O 1
ATOM 2451 N N . LYS A 1 312 ? -89.459 2.397 136.410 1.00 91.50 312 LYS A N 1
ATOM 2452 C CA . LYS A 1 312 ? -89.688 3.771 136.864 1.00 91.50 312 LYS A CA 1
ATOM 2453 C C . LYS A 1 312 ? -91.175 4.103 136.843 1.00 91.50 312 LYS A C 1
ATOM 2455 O O . LYS A 1 312 ? -91.695 4.578 137.849 1.00 91.50 312 LYS A O 1
ATOM 2460 N N . THR A 1 313 ? -91.858 3.814 135.735 1.00 86.50 313 THR A N 1
ATOM 2461 C CA . THR A 1 313 ? -93.302 4.040 135.598 1.00 86.50 313 THR A CA 1
ATOM 2462 C C . THR A 1 313 ? -94.071 3.230 136.633 1.00 86.50 313 THR A C 1
ATOM 2464 O O . THR A 1 313 ? -94.873 3.808 137.350 1.00 86.50 313 THR A O 1
ATOM 2467 N N . LYS A 1 314 ? -93.762 1.938 136.816 1.00 89.56 314 LYS A N 1
ATOM 2468 C CA . LYS A 1 314 ? -94.377 1.096 137.860 1.00 89.56 314 LYS A CA 1
ATOM 2469 C C . LYS A 1 314 ? -94.194 1.672 139.266 1.00 89.56 314 LYS A C 1
ATOM 2471 O O . LYS A 1 314 ? -95.136 1.669 140.056 1.00 89.56 314 LYS A O 1
ATOM 2476 N N . ARG A 1 315 ? -92.992 2.156 139.602 1.00 86.88 315 ARG A N 1
ATOM 2477 C CA . ARG A 1 315 ? -92.718 2.774 140.910 1.00 86.88 315 ARG A CA 1
ATOM 2478 C C . ARG A 1 315 ? -93.495 4.074 141.088 1.00 86.88 315 ARG A C 1
ATOM 2480 O O . ARG A 1 315 ? -94.103 4.241 142.135 1.00 86.88 315 ARG A O 1
ATOM 2487 N N . ILE A 1 316 ? -93.513 4.947 140.078 1.00 87.81 316 ILE A N 1
ATOM 2488 C CA . ILE A 1 316 ? -94.298 6.190 140.107 1.00 87.81 316 ILE A CA 1
ATOM 2489 C C . ILE A 1 316 ? -95.781 5.865 140.268 1.00 87.81 316 ILE A C 1
ATOM 2491 O O . ILE A 1 316 ? -96.398 6.376 141.191 1.00 87.81 316 ILE A O 1
ATOM 2495 N N . THR A 1 317 ? -96.329 4.942 139.473 1.00 83.56 317 THR A N 1
ATOM 2496 C CA . THR A 1 317 ? -97.736 4.543 139.595 1.00 83.56 317 THR A CA 1
ATOM 2497 C C . THR A 1 317 ? -98.045 3.931 140.958 1.00 83.56 317 THR A C 1
ATOM 2499 O O . THR A 1 317 ? -99.124 4.152 141.483 1.00 83.56 317 THR A O 1
ATOM 2502 N N . ASN A 1 318 ? -97.119 3.184 141.569 1.00 88.06 318 ASN A N 1
ATOM 2503 C CA . ASN A 1 318 ? -97.323 2.652 142.919 1.00 88.06 318 ASN A CA 1
ATOM 2504 C C . ASN A 1 318 ? -97.331 3.762 143.974 1.00 88.06 318 ASN A C 1
ATOM 2506 O O . ASN A 1 318 ? -98.175 3.727 144.863 1.00 88.06 318 ASN A O 1
ATOM 2510 N N . ILE A 1 319 ? -96.425 4.740 143.864 1.00 85.25 319 ILE A N 1
ATOM 2511 C CA . ILE A 1 319 ? -96.410 5.918 144.740 1.00 85.25 319 ILE A CA 1
ATOM 2512 C C . ILE A 1 319 ? -97.707 6.709 144.561 1.00 85.25 319 ILE A C 1
ATOM 2514 O O . ILE A 1 319 ? -98.341 7.031 145.552 1.00 85.25 319 ILE A O 1
ATOM 2518 N N . GLU A 1 320 ? -98.150 6.950 143.326 1.00 83.25 320 GLU A N 1
ATOM 2519 C CA . GLU A 1 320 ? -99.423 7.622 143.041 1.00 83.25 320 GLU A CA 1
ATOM 2520 C C . GLU A 1 320 ? -100.620 6.832 143.585 1.00 83.25 320 GLU A C 1
ATOM 2522 O O . GLU A 1 320 ? -101.552 7.428 144.113 1.00 83.25 320 GLU A O 1
ATOM 2527 N N . ILE A 1 321 ? -100.609 5.496 143.502 1.00 83.06 321 ILE A N 1
ATOM 2528 C CA . ILE A 1 321 ? -101.647 4.647 144.103 1.00 83.06 321 ILE A CA 1
ATOM 2529 C C . ILE A 1 321 ? -101.645 4.790 145.629 1.00 83.06 321 ILE A C 1
ATOM 2531 O O . ILE A 1 321 ? -102.722 4.894 146.215 1.00 83.06 321 ILE A O 1
ATOM 2535 N N . GLU A 1 322 ? -100.480 4.789 146.285 1.00 84.75 322 GLU A N 1
ATOM 2536 C CA . GLU A 1 322 ? -100.392 4.993 147.737 1.00 84.75 322 GLU A CA 1
ATOM 2537 C C . GLU A 1 322 ? -100.807 6.407 148.142 1.00 84.75 322 GLU A C 1
ATOM 2539 O O . GLU A 1 322 ? -101.659 6.553 149.014 1.00 84.75 322 GLU A O 1
ATOM 2544 N N . GLU A 1 323 ? -100.305 7.435 147.462 1.00 83.56 323 GLU A N 1
ATOM 2545 C CA . GLU A 1 323 ? -100.665 8.834 147.688 1.00 83.56 323 GLU A CA 1
ATOM 2546 C C . GLU A 1 323 ? -102.162 9.066 147.451 1.00 83.56 323 GLU A C 1
ATOM 2548 O O . GLU A 1 323 ? -102.819 9.746 148.237 1.00 83.56 323 GLU A O 1
ATOM 2553 N N . PHE A 1 324 ? -102.743 8.473 146.405 1.00 80.69 324 PHE A N 1
ATOM 2554 C CA . PHE A 1 324 ? -104.181 8.525 146.154 1.00 80.69 324 PHE A CA 1
ATOM 2555 C C . PHE A 1 324 ? -104.960 7.799 147.251 1.00 80.69 324 PHE A C 1
ATOM 2557 O O . PHE A 1 324 ? -105.994 8.286 147.703 1.00 80.69 324 PHE A O 1
ATOM 2564 N N . LYS A 1 325 ? -104.467 6.652 147.725 1.00 81.12 325 LYS A N 1
ATOM 2565 C CA . LYS A 1 325 ? -105.086 5.905 148.824 1.00 81.12 325 LYS A CA 1
ATOM 2566 C C . LYS A 1 325 ? -105.047 6.697 150.133 1.00 81.12 325 LYS A C 1
ATOM 2568 O O . LYS A 1 325 ? -106.050 6.708 150.845 1.00 81.12 325 LYS A O 1
ATOM 2573 N N . GLU A 1 326 ? -103.949 7.391 150.421 1.00 80.88 326 GLU A N 1
ATOM 2574 C CA . GLU A 1 326 ? -103.824 8.308 151.558 1.00 80.88 326 GLU A CA 1
ATOM 2575 C C . GLU A 1 326 ? -104.732 9.535 151.404 1.00 80.88 326 GLU A C 1
ATOM 2577 O O . GLU A 1 326 ? -105.479 9.850 152.331 1.00 80.88 326 GLU A O 1
ATOM 2582 N N . HIS A 1 327 ? -104.765 10.174 150.230 1.00 76.12 327 HIS A N 1
ATOM 2583 C CA . HIS A 1 327 ? -105.673 11.291 149.949 1.00 76.12 327 HIS A CA 1
ATOM 2584 C C . HIS A 1 327 ? -107.147 10.886 150.101 1.00 76.12 327 HIS A C 1
ATOM 2586 O O . HIS A 1 327 ? -107.924 11.596 150.742 1.00 76.12 327 HIS A O 1
ATOM 2592 N N . VAL A 1 328 ? -107.548 9.728 149.570 1.00 73.88 328 VAL A N 1
ATOM 2593 C CA . VAL A 1 328 ? -108.919 9.209 149.703 1.00 73.88 328 VAL A CA 1
ATOM 2594 C C . VAL A 1 328 ? -109.242 8.858 151.159 1.00 73.88 328 VAL A C 1
ATOM 2596 O O . VAL A 1 328 ? -110.353 9.136 151.620 1.00 73.88 328 VAL A O 1
ATOM 2599 N N . ALA A 1 329 ? -108.288 8.298 151.909 1.00 72.62 329 ALA A N 1
ATOM 2600 C CA . ALA A 1 329 ? -108.459 8.018 153.333 1.00 72.62 329 ALA A CA 1
ATOM 2601 C C . ALA A 1 329 ? -108.598 9.303 154.170 1.00 72.62 329 ALA A C 1
ATOM 2603 O O . ALA A 1 329 ? -109.442 9.349 155.064 1.00 72.62 329 ALA A O 1
ATOM 2604 N N . ALA A 1 330 ? -107.826 10.350 153.862 1.00 73.25 330 ALA A N 1
ATOM 2605 C CA . ALA A 1 330 ? -107.856 11.628 154.571 1.00 73.25 330 ALA A CA 1
ATOM 2606 C C . ALA A 1 330 ? -109.143 12.431 154.314 1.00 73.25 330 ALA A C 1
ATOM 2608 O O . ALA A 1 330 ? -109.673 13.049 155.235 1.00 73.25 330 ALA A O 1
ATOM 2609 N N . ILE A 1 331 ? -109.675 12.409 153.086 1.00 65.44 331 ILE A N 1
ATOM 2610 C CA . ILE A 1 331 ? -110.937 13.094 152.756 1.00 65.44 331 ILE A CA 1
ATOM 2611 C C . ILE A 1 331 ? -112.139 12.329 153.345 1.00 65.44 331 ILE A C 1
ATOM 2613 O O . ILE A 1 331 ? -113.126 12.947 153.747 1.00 65.44 331 ILE A O 1
ATOM 2617 N N . GLY A 1 332 ? -112.045 11.000 153.468 1.00 65.19 332 GLY A N 1
ATOM 2618 C CA . GLY A 1 332 ? -113.092 10.143 154.024 1.00 65.19 332 GLY A CA 1
ATOM 2619 C C . GLY A 1 332 ? -114.230 9.892 153.027 1.00 65.19 332 GLY A C 1
ATOM 2620 O O . GLY A 1 332 ? -114.715 10.801 152.351 1.00 65.19 332 GLY A O 1
ATOM 2621 N N . SER A 1 333 ? -114.691 8.639 152.931 1.00 69.31 333 SER A N 1
ATOM 2622 C CA . SER A 1 333 ? -115.662 8.222 151.900 1.00 69.31 333 SER A CA 1
ATOM 2623 C C . SER A 1 333 ? -116.976 9.013 151.939 1.00 69.31 333 SER A C 1
ATOM 2625 O O . SER A 1 333 ? -117.561 9.296 150.894 1.00 69.31 333 SER A O 1
ATOM 2627 N N . GLN A 1 334 ? -117.407 9.430 153.132 1.00 65.31 334 GLN A N 1
ATOM 2628 C CA . GLN A 1 334 ? -118.620 10.226 153.324 1.00 65.31 334 GLN A CA 1
ATOM 2629 C C . GLN A 1 334 ? -118.493 11.647 152.749 1.00 65.31 334 GLN A C 1
ATOM 2631 O O . GLN A 1 334 ? -119.463 12.173 152.206 1.00 65.31 334 GLN A O 1
ATOM 2636 N N . THR A 1 335 ? -117.304 12.254 152.788 1.00 64.50 335 THR A N 1
ATOM 2637 C CA . THR A 1 335 ? -117.075 13.612 152.266 1.00 64.50 335 THR A CA 1
ATOM 2638 C C . THR A 1 335 ? -117.005 13.620 150.740 1.00 64.50 335 THR A C 1
ATOM 2640 O O . THR A 1 335 ? -117.549 14.520 150.105 1.00 64.50 335 THR A O 1
ATOM 2643 N N . ILE A 1 336 ? -116.423 12.581 150.126 1.00 64.06 336 ILE A N 1
ATOM 2644 C CA . ILE A 1 336 ? -116.437 12.406 148.661 1.00 64.06 336 ILE A CA 1
ATOM 2645 C C . ILE A 1 336 ? -117.875 12.191 148.165 1.00 64.06 336 ILE A C 1
ATOM 2647 O O . ILE A 1 336 ? -118.272 12.763 147.150 1.00 64.06 336 ILE A O 1
ATOM 2651 N N . GLN A 1 337 ? -118.690 11.440 148.914 1.00 66.19 337 GLN A N 1
ATOM 2652 C CA . GLN A 1 337 ? -120.112 11.263 148.610 1.00 66.19 337 GLN A CA 1
ATOM 2653 C C . GLN A 1 337 ? -120.895 12.586 148.713 1.00 66.19 337 GLN A C 1
ATOM 2655 O O . GLN A 1 337 ? -121.754 12.861 147.871 1.00 66.19 337 GLN A O 1
ATOM 2660 N N . ALA A 1 338 ? -120.569 13.436 149.692 1.00 63.25 338 ALA A N 1
ATOM 2661 C CA . ALA A 1 338 ? -121.167 14.764 149.839 1.00 63.25 338 ALA A CA 1
ATOM 2662 C C . ALA A 1 338 ? -120.721 15.742 148.725 1.00 63.25 338 ALA A C 1
ATOM 2664 O O . ALA A 1 338 ? -121.539 16.482 148.178 1.00 63.25 338 ALA A O 1
ATOM 2665 N N . MET A 1 339 ? -119.449 15.709 148.306 1.00 61.25 339 MET A N 1
ATOM 2666 C CA . MET A 1 339 ? -118.951 16.514 147.177 1.00 61.25 339 MET A CA 1
ATOM 2667 C C . MET A 1 339 ? -119.551 16.081 145.832 1.00 61.25 339 MET A C 1
ATOM 2669 O O . MET A 1 339 ? -119.898 16.935 145.019 1.00 61.25 339 MET A O 1
ATOM 2673 N N . ALA A 1 340 ? -119.753 14.780 145.605 1.00 63.31 340 ALA A N 1
ATOM 2674 C CA . ALA A 1 340 ? -120.389 14.277 144.384 1.00 63.31 340 ALA A CA 1
ATOM 2675 C C . ALA A 1 340 ? -121.888 14.636 144.292 1.00 63.31 340 ALA A C 1
ATOM 2677 O O . ALA A 1 340 ? -122.422 14.804 143.196 1.00 63.31 340 ALA A O 1
ATOM 2678 N N . THR A 1 341 ? -122.568 14.805 145.432 1.00 62.06 341 THR A N 1
ATOM 2679 C CA . THR A 1 341 ? -123.996 15.184 145.509 1.00 62.06 341 THR A CA 1
ATOM 2680 C C . THR A 1 341 ? -124.236 16.700 145.529 1.00 62.06 341 THR A C 1
ATOM 2682 O O . THR A 1 341 ? -125.375 17.147 145.412 1.00 62.06 341 THR A O 1
ATOM 2685 N N . SER A 1 342 ? -123.174 17.513 145.566 1.00 58.59 342 SER A N 1
ATOM 2686 C CA . SER A 1 342 ? -123.260 18.982 145.641 1.00 58.59 342 SER A CA 1
ATOM 2687 C C . SER A 1 342 ? -123.667 19.667 144.321 1.00 58.59 342 SER A C 1
ATOM 2689 O O . SER A 1 342 ? -124.044 20.841 144.321 1.00 58.59 342 SER A O 1
ATOM 2691 N N . GLY A 1 343 ? -123.616 18.952 143.192 1.00 62.41 343 GLY A N 1
ATOM 2692 C CA . GLY A 1 343 ? -124.056 19.438 141.876 1.00 62.41 343 GLY A CA 1
ATOM 2693 C C . GLY A 1 343 ? -125.584 19.434 141.691 1.00 62.41 343 GLY A C 1
ATOM 2694 O O . GLY A 1 343 ? -126.151 20.490 141.399 1.00 62.41 343 GLY A O 1
ATOM 2695 N N . PRO A 1 344 ? -126.269 18.289 141.897 1.00 63.56 344 PRO A N 1
ATOM 2696 C CA . PRO A 1 344 ? -127.722 18.193 141.753 1.00 63.56 344 PRO A CA 1
ATOM 2697 C C . PRO A 1 344 ? -128.491 19.117 142.707 1.00 63.56 344 PRO A C 1
ATOM 2699 O O . PRO A 1 344 ? -129.411 19.808 142.276 1.00 63.56 344 PRO A O 1
ATOM 2702 N N . ASP A 1 345 ? -128.081 19.208 143.976 1.00 58.97 345 ASP A N 1
ATOM 2703 C CA . ASP A 1 345 ? -128.831 19.960 144.993 1.00 58.97 345 ASP A CA 1
ATOM 2704 C C . ASP A 1 345 ? -128.778 21.484 144.791 1.00 58.97 345 ASP A C 1
ATOM 2706 O O . ASP A 1 345 ? -129.770 22.186 145.021 1.00 58.97 345 ASP A O 1
ATOM 2710 N N . ASN A 1 346 ? -127.651 22.017 144.303 1.00 62.00 346 ASN A N 1
ATOM 2711 C CA . ASN A 1 346 ? -127.528 23.445 143.999 1.00 62.00 346 ASN A CA 1
ATOM 2712 C C . ASN A 1 346 ? -128.169 23.817 142.655 1.00 62.00 346 ASN A C 1
ATOM 2714 O O . ASN A 1 346 ? -128.772 24.887 142.544 1.00 62.00 346 ASN A O 1
ATOM 2718 N N . GLN A 1 347 ? -128.115 22.933 141.652 1.00 57.62 347 GLN A N 1
ATOM 2719 C CA . GLN A 1 347 ? -128.784 23.162 140.368 1.00 57.62 347 GLN A CA 1
ATOM 2720 C C . GLN A 1 347 ? -130.314 23.093 140.501 1.00 57.62 347 GLN A C 1
ATOM 2722 O O . GLN A 1 347 ? -131.004 23.877 139.852 1.00 57.62 347 GLN A O 1
ATOM 2727 N N . VAL A 1 348 ? -130.860 22.282 141.417 1.00 59.59 348 VAL A N 1
ATOM 2728 C CA . VAL A 1 348 ? -132.302 22.269 141.733 1.00 59.59 348 VAL A CA 1
ATOM 2729 C C . VAL A 1 348 ? -132.750 23.566 142.431 1.00 59.59 348 VAL A C 1
ATOM 2731 O O . VAL A 1 348 ? -133.802 24.109 142.086 1.00 59.59 348 VAL A O 1
ATOM 2734 N N . LYS A 1 349 ? -131.939 24.135 143.340 1.00 59.66 349 LYS A N 1
ATOM 2735 C CA . LYS A 1 349 ? -132.235 25.430 143.992 1.00 59.66 349 LYS A CA 1
ATOM 2736 C C . LYS A 1 349 ? -132.139 26.637 143.048 1.00 59.66 349 LYS A C 1
ATOM 2738 O O . LYS A 1 349 ? -132.898 27.587 143.226 1.00 59.66 349 LYS A O 1
ATOM 2743 N N . LEU A 1 350 ? -131.280 26.597 142.024 1.00 58.28 350 LEU A N 1
ATOM 2744 C CA . LEU A 1 350 ? -131.233 27.635 140.981 1.00 58.28 350 LEU A CA 1
ATOM 2745 C C . LEU A 1 350 ? -132.390 27.495 139.968 1.00 58.28 350 LEU A C 1
ATOM 2747 O O . LEU A 1 350 ? -132.958 28.496 139.531 1.00 58.28 350 LEU A O 1
ATOM 2751 N N . LEU A 1 351 ? -132.787 26.259 139.637 1.00 50.84 351 LEU A N 1
ATOM 2752 C CA . LEU A 1 351 ? -133.880 25.956 138.699 1.00 50.84 351 LEU A CA 1
ATOM 2753 C C . LEU A 1 351 ? -135.278 26.265 139.267 1.00 50.84 351 LEU A C 1
ATOM 2755 O O . LEU A 1 351 ? 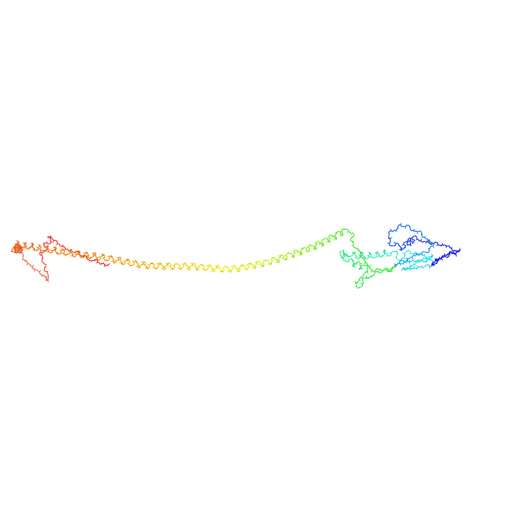-136.181 26.605 138.503 1.00 50.84 351 LEU A O 1
ATOM 2759 N N . GLN A 1 352 ? -135.464 26.237 140.592 1.00 57.44 352 GLN A N 1
ATOM 2760 C CA . GLN A 1 352 ? -136.725 26.648 141.227 1.00 57.44 352 GLN A CA 1
ATOM 2761 C C . GLN A 1 352 ? -136.915 28.180 141.257 1.00 57.44 352 GLN A C 1
ATOM 2763 O O . GLN A 1 352 ? -138.052 28.648 141.289 1.00 57.44 352 GLN A O 1
ATOM 2768 N N . ALA A 1 353 ? -135.830 28.964 141.183 1.00 57.06 353 ALA A N 1
ATOM 2769 C CA . ALA A 1 353 ? -135.884 30.430 141.142 1.00 57.06 353 ALA A CA 1
ATOM 2770 C C . ALA A 1 353 ? -136.095 31.014 139.725 1.00 57.06 353 ALA A C 1
ATOM 2772 O O . ALA A 1 353 ? -136.527 32.158 139.605 1.00 57.06 353 ALA A O 1
ATOM 2773 N N . LEU A 1 354 ? -135.822 30.247 138.658 1.00 57.62 354 LEU A N 1
ATOM 2774 C CA . LEU A 1 354 ? -135.861 30.716 137.256 1.00 57.62 354 LEU A CA 1
ATOM 2775 C C . LEU A 1 354 ? -137.003 30.137 136.395 1.00 57.62 354 LEU A C 1
ATOM 2777 O O . LEU A 1 354 ? -137.159 30.531 135.244 1.00 57.62 354 LEU A O 1
ATOM 2781 N N . GLY A 1 355 ? -137.849 29.263 136.945 1.00 46.31 355 GLY A N 1
ATOM 2782 C CA . GLY A 1 355 ? -139.218 29.073 136.452 1.00 46.31 355 GLY A CA 1
ATOM 2783 C C . GLY A 1 355 ? -139.422 28.500 135.039 1.00 46.31 355 GLY A C 1
ATOM 2784 O O . GLY A 1 355 ? -140.376 28.921 134.389 1.00 46.31 355 GLY A O 1
ATOM 2785 N N . ILE A 1 356 ? -138.632 27.527 134.554 1.00 44.19 356 ILE A N 1
ATOM 2786 C CA . ILE A 1 356 ? -138.950 26.808 133.294 1.00 44.19 356 ILE A CA 1
ATOM 2787 C C . ILE A 1 356 ? -138.672 25.294 133.406 1.00 44.19 356 ILE A C 1
ATOM 2789 O O . ILE A 1 356 ? -137.601 24.865 133.826 1.00 44.19 356 ILE A O 1
ATOM 2793 N N . LYS A 1 357 ? -139.677 24.487 133.027 1.00 41.72 357 LYS A N 1
ATOM 2794 C CA . LYS A 1 357 ? -139.693 23.010 132.993 1.00 41.72 357 LYS A CA 1
ATOM 2795 C C . LYS A 1 357 ? -138.944 22.472 131.762 1.00 41.72 357 LYS A C 1
ATOM 2797 O O . LYS A 1 357 ? -139.143 22.976 130.660 1.00 41.72 357 LYS A O 1
ATOM 2802 N N . SER A 1 358 ? -138.116 21.444 131.959 1.00 37.91 358 SER A N 1
ATOM 2803 C CA . SER A 1 358 ? -137.289 20.794 130.933 1.00 37.91 358 SER A CA 1
ATOM 2804 C C . SER A 1 358 ? -138.102 19.964 129.932 1.00 37.91 358 SER A C 1
ATOM 2806 O O . SER A 1 358 ? -139.120 19.371 130.289 1.00 37.91 358 SER A O 1
ATOM 2808 N N . ILE A 1 359 ? -137.619 19.879 128.685 1.00 42.03 359 ILE A N 1
ATOM 2809 C CA . ILE A 1 359 ? -138.061 18.884 127.697 1.00 42.03 359 ILE A CA 1
ATOM 2810 C C . ILE A 1 359 ? -136.826 18.284 127.011 1.00 42.03 359 ILE A C 1
ATOM 2812 O O . ILE A 1 359 ? -135.958 18.997 126.513 1.00 42.03 359 ILE A O 1
ATOM 2816 N N . LEU A 1 360 ? -136.775 16.953 127.050 1.00 39.09 360 LEU A N 1
ATOM 2817 C CA . LEU A 1 360 ? -135.732 16.040 126.590 1.00 39.09 360 LEU A CA 1
ATOM 2818 C C . LEU A 1 360 ? -136.112 15.508 125.199 1.00 39.09 360 LEU A C 1
ATOM 2820 O O . LEU A 1 360 ? -137.224 15.006 125.038 1.00 39.09 360 LEU A O 1
ATOM 2824 N N . ILE A 1 361 ? -135.208 15.577 124.217 1.00 43.72 361 ILE A N 1
ATOM 2825 C CA . ILE A 1 361 ? -135.382 14.908 122.916 1.00 43.72 361 ILE A CA 1
ATOM 2826 C C . ILE A 1 361 ? -134.145 14.053 122.628 1.00 43.72 361 ILE A C 1
ATOM 2828 O O . ILE A 1 361 ? -133.019 14.544 122.625 1.00 43.72 361 ILE A O 1
ATOM 2832 N N . THR A 1 362 ? -134.385 12.758 122.425 1.00 43.16 362 THR A N 1
ATOM 2833 C CA . THR A 1 362 ? -133.403 11.698 122.168 1.00 43.16 362 THR A CA 1
ATOM 2834 C C . THR A 1 362 ? -133.523 11.203 120.726 1.00 43.16 362 THR A C 1
ATOM 2836 O O . THR A 1 362 ? -134.643 10.953 120.284 1.00 43.16 362 THR A O 1
ATOM 2839 N N . ASP A 1 363 ? -132.397 10.959 120.048 1.00 40.16 363 ASP A N 1
ATOM 2840 C CA . ASP A 1 363 ? -132.314 10.065 118.882 1.00 40.16 363 ASP A CA 1
ATOM 2841 C C . ASP A 1 363 ? -131.218 9.008 119.124 1.00 40.16 363 ASP A C 1
ATOM 2843 O O . ASP A 1 363 ? -130.196 9.256 119.774 1.00 40.16 363 ASP A O 1
ATOM 2847 N N . GLY A 1 364 ? -131.514 7.780 118.718 1.00 57.50 364 GLY A N 1
ATOM 2848 C CA . GLY A 1 364 ? -130.985 6.541 119.270 1.00 57.50 364 GLY A CA 1
ATOM 2849 C C . GLY A 1 364 ? -129.659 6.085 118.667 1.00 57.50 364 GLY A C 1
ATOM 2850 O O . GLY A 1 364 ? -129.663 5.274 117.754 1.00 57.50 364 GLY A O 1
ATOM 2851 N N . HIS A 1 365 ? -128.540 6.547 119.234 1.00 47.28 365 HIS A N 1
ATOM 2852 C CA . HIS A 1 365 ? -127.423 5.710 119.739 1.00 47.28 365 HIS A CA 1
ATOM 2853 C C . HIS A 1 365 ? -126.296 6.556 120.375 1.00 47.28 365 HIS A C 1
ATOM 2855 O O . HIS A 1 365 ? -125.322 6.001 120.869 1.00 47.28 365 HIS A O 1
ATOM 2861 N N . SER A 1 366 ? -126.417 7.886 120.461 1.00 46.66 366 SER A N 1
ATOM 2862 C CA . SER A 1 366 ? -125.621 8.711 121.392 1.00 46.66 366 SER A CA 1
ATOM 2863 C C . SER A 1 366 ? -126.278 10.085 121.598 1.00 46.66 366 SER A C 1
ATOM 2865 O O . SER A 1 366 ? -126.239 10.910 120.686 1.00 46.66 366 SER A O 1
ATOM 2867 N N . PRO A 1 367 ? -126.906 10.356 122.761 1.00 51.31 367 PRO A N 1
ATOM 2868 C CA . PRO A 1 367 ? -127.587 11.623 123.011 1.00 51.31 367 PRO A CA 1
ATOM 2869 C C . PRO A 1 367 ? -126.588 12.765 123.245 1.00 51.31 367 PRO A C 1
ATOM 2871 O O . PRO A 1 367 ? -125.750 12.711 124.146 1.00 51.31 367 PRO A O 1
ATOM 2874 N N . ILE A 1 368 ? -126.715 13.825 122.444 1.00 49.06 368 ILE A N 1
ATOM 2875 C CA . ILE A 1 368 ? -125.956 15.074 122.575 1.00 49.06 368 ILE A CA 1
ATOM 2876 C C . ILE A 1 368 ? -126.552 15.876 123.736 1.00 49.06 368 ILE A C 1
ATOM 2878 O O . ILE A 1 368 ? -127.640 16.441 123.632 1.00 49.06 368 ILE A O 1
ATOM 2882 N N . ASN A 1 369 ? -125.836 15.909 124.859 1.00 49.31 369 ASN A N 1
ATOM 2883 C CA . ASN A 1 369 ? -126.208 16.685 126.035 1.00 49.31 369 ASN A CA 1
ATOM 2884 C C . ASN A 1 369 ? -125.610 18.101 125.916 1.00 49.31 369 ASN A C 1
ATOM 2886 O O . ASN A 1 369 ? -124.400 18.283 126.054 1.00 49.31 369 ASN A O 1
ATOM 2890 N N . LEU A 1 370 ? -126.460 19.105 125.659 1.00 50.66 370 LEU A N 1
ATOM 2891 C CA . LEU A 1 370 ? -126.107 20.522 125.420 1.00 50.66 370 LEU A CA 1
ATOM 2892 C C . LEU A 1 370 ? -125.499 21.259 126.640 1.00 50.66 370 LEU A C 1
ATOM 2894 O O . LEU A 1 370 ? -125.302 22.472 126.600 1.00 50.66 370 LEU A O 1
ATOM 2898 N N . PHE A 1 371 ? -125.169 20.540 127.717 1.00 50.53 371 PHE A N 1
ATOM 2899 C CA . PHE A 1 371 ? -124.532 21.086 128.920 1.00 50.53 371 PHE A CA 1
ATOM 2900 C C . PHE A 1 371 ? -123.015 21.309 128.776 1.00 50.53 371 PHE A C 1
ATOM 2902 O O . PHE A 1 371 ? -122.482 22.197 129.436 1.00 50.53 371 PHE A O 1
ATOM 2909 N N . ASN A 1 372 ? -122.315 20.579 127.897 1.00 53.09 372 ASN A N 1
ATOM 2910 C CA . ASN A 1 372 ? -120.847 20.679 127.802 1.00 53.09 372 ASN A CA 1
ATOM 2911 C C . ASN A 1 372 ? -120.327 21.779 126.861 1.00 53.09 372 ASN A C 1
ATOM 2913 O O . ASN A 1 372 ? -119.140 22.086 126.886 1.00 53.09 372 ASN A O 1
ATOM 2917 N N . THR A 1 373 ? -121.192 22.445 126.092 1.00 49.47 373 THR A N 1
ATOM 2918 C CA . THR A 1 373 ? -120.801 23.580 125.233 1.00 49.47 373 THR A CA 1
ATOM 2919 C C . THR A 1 373 ? -120.555 24.887 125.993 1.00 49.47 373 THR A C 1
ATOM 2921 O O . THR A 1 373 ? -119.956 25.802 125.440 1.00 49.47 373 THR A O 1
ATOM 2924 N N . ALA A 1 374 ? -120.981 25.001 127.254 1.00 46.94 374 ALA A N 1
ATOM 2925 C CA . ALA A 1 374 ? -120.825 26.235 128.032 1.00 46.94 374 ALA A CA 1
ATOM 2926 C C . ALA A 1 374 ? -119.512 26.315 128.835 1.00 46.94 374 ALA A C 1
ATOM 2928 O O . ALA A 1 374 ? -119.204 27.376 129.372 1.00 46.94 374 ALA A O 1
ATOM 2929 N N . VAL A 1 375 ? -118.725 25.233 128.902 1.00 49.28 375 VAL A N 1
ATOM 2930 C CA . VAL A 1 375 ? -117.415 25.245 129.581 1.00 49.28 375 VAL A CA 1
ATOM 2931 C C . VAL A 1 375 ? -116.258 25.363 128.585 1.00 49.28 375 VAL A C 1
ATOM 2933 O O . VAL A 1 375 ? -115.242 25.950 128.925 1.00 49.28 375 VAL A O 1
ATOM 2936 N N . ASP A 1 376 ? -116.430 24.969 127.320 1.00 49.19 376 ASP A N 1
ATOM 2937 C CA . ASP A 1 376 ? -115.352 25.035 126.312 1.00 49.19 376 ASP A CA 1
ATOM 2938 C C . ASP A 1 376 ? -115.214 26.403 125.595 1.00 49.19 376 ASP A C 1
ATOM 2940 O O . ASP A 1 376 ? -114.406 26.564 124.685 1.00 49.19 376 ASP A O 1
ATOM 2944 N N . LEU A 1 377 ? -115.944 27.438 126.050 1.00 43.12 377 LEU A N 1
ATOM 2945 C CA . LEU A 1 377 ? -115.542 28.847 125.861 1.00 43.12 377 LEU A CA 1
ATOM 2946 C C . LEU A 1 377 ? -114.650 29.345 127.021 1.00 43.12 377 LEU A C 1
ATOM 2948 O O . LEU A 1 377 ? -114.159 30.471 126.995 1.00 43.12 377 LEU A O 1
ATOM 2952 N N . ILE A 1 378 ? -114.409 28.515 128.041 1.00 43.31 378 ILE A N 1
ATOM 2953 C CA . ILE A 1 378 ? -113.547 28.813 129.190 1.00 43.31 378 ILE A CA 1
ATOM 2954 C C . ILE A 1 378 ? -112.637 27.601 129.476 1.00 43.31 378 ILE A C 1
ATOM 2956 O O . ILE A 1 378 ? -112.743 26.915 130.484 1.00 43.31 378 ILE A O 1
ATOM 2960 N N . GLY A 1 379 ? -111.692 27.388 128.557 1.00 38.41 379 GLY A N 1
ATOM 2961 C CA . GLY A 1 379 ? -110.273 27.196 128.877 1.00 38.41 379 GLY A CA 1
ATOM 2962 C C . GLY A 1 379 ? -109.793 25.837 129.403 1.00 38.41 379 GLY A C 1
ATOM 2963 O O . GLY A 1 379 ? -109.631 25.669 130.609 1.00 38.41 379 GLY A O 1
ATOM 2964 N N . GLY A 1 380 ? -109.342 24.966 128.489 1.00 35.41 380 GLY A N 1
ATOM 2965 C CA . GLY A 1 380 ? -108.332 23.942 128.793 1.00 35.41 380 GLY A CA 1
ATOM 2966 C C . GLY A 1 380 ? -108.198 22.794 127.780 1.00 35.41 380 GLY A C 1
ATOM 2967 O O . GLY A 1 380 ? -108.989 21.870 127.814 1.00 35.41 380 GLY A O 1
ATOM 2968 N N . SER A 1 381 ? -107.118 22.824 126.983 1.00 36.94 381 SER A N 1
ATOM 2969 C CA . SER A 1 381 ? -106.418 21.706 126.303 1.00 36.94 381 SER A CA 1
ATOM 2970 C C . SER A 1 381 ? -107.214 20.676 125.475 1.00 36.94 381 SER A C 1
ATOM 2972 O O . SER A 1 381 ? -107.899 19.807 126.005 1.00 36.94 381 SER A O 1
ATOM 2974 N N . SER A 1 382 ? -106.921 20.623 124.169 1.00 29.36 382 SER A N 1
ATOM 2975 C CA . SER A 1 382 ? -106.935 19.361 123.421 1.00 29.36 382 SER A CA 1
ATOM 2976 C C . SER A 1 382 ? -105.725 19.245 122.490 1.00 29.36 382 SER A C 1
ATOM 2978 O O . SER A 1 382 ? -105.396 20.126 121.698 1.00 29.36 382 SER A O 1
ATOM 2980 N N . ASN A 1 383 ? -105.046 18.114 122.643 1.00 35.69 383 ASN A N 1
ATOM 2981 C CA . ASN A 1 383 ? -103.996 17.586 121.795 1.00 35.69 383 ASN A CA 1
ATOM 2982 C C . ASN A 1 383 ? -104.658 16.752 120.684 1.00 35.69 383 ASN A C 1
ATOM 2984 O O . ASN A 1 383 ? -105.456 15.868 120.989 1.00 35.69 383 ASN A O 1
ATOM 2988 N N . SER A 1 384 ? -104.315 16.983 119.416 1.00 30.52 384 SER A N 1
ATOM 2989 C CA . SER A 1 384 ? -104.474 15.988 118.343 1.00 30.52 384 SER A CA 1
ATOM 2990 C C . SER A 1 384 ? -103.474 16.283 117.214 1.00 30.52 384 SER A C 1
ATOM 2992 O O . SER A 1 384 ? -103.470 17.346 116.609 1.00 30.52 384 SER A O 1
ATOM 2994 N N . HIS A 1 385 ? -102.453 15.431 117.105 1.00 33.00 385 HIS A N 1
ATOM 2995 C CA . HIS A 1 385 ? -102.257 14.488 115.996 1.00 33.00 385 HIS A CA 1
ATOM 2996 C C . HIS A 1 385 ? -102.047 15.111 114.603 1.00 33.00 385 HIS A C 1
ATOM 2998 O O . HIS A 1 385 ? -102.991 15.334 113.851 1.00 33.00 385 HIS A O 1
ATOM 3004 N N . GLN A 1 386 ? -100.780 15.186 114.186 1.00 31.69 386 GLN A N 1
ATOM 3005 C CA . GLN A 1 386 ? -100.406 14.867 112.808 1.00 31.69 386 GLN A CA 1
ATOM 3006 C C . GLN A 1 386 ? -99.368 13.750 112.832 1.00 31.69 386 GLN A C 1
ATOM 3008 O O . GLN A 1 386 ? -98.210 13.943 113.194 1.00 31.69 386 GLN A O 1
ATOM 3013 N N . GLY A 1 387 ? -99.833 12.554 112.480 1.00 31.52 387 GLY A N 1
ATOM 3014 C CA . GLY A 1 387 ? -98.975 11.446 112.111 1.00 31.52 387 GLY A CA 1
ATOM 3015 C C . GLY A 1 387 ? -98.487 11.618 110.677 1.00 31.52 387 GLY A C 1
ATOM 3016 O O . GLY A 1 387 ? -99.280 11.864 109.773 1.00 31.52 387 GLY A O 1
ATOM 3017 N N . THR A 1 388 ? -97.193 11.398 110.477 1.00 32.00 388 THR A N 1
ATOM 3018 C CA . THR A 1 388 ? -96.624 10.958 109.201 1.00 32.00 388 THR A CA 1
ATOM 3019 C C . THR A 1 388 ? -95.544 9.917 109.488 1.00 32.00 388 THR A C 1
ATOM 3021 O O . THR A 1 388 ? -94.440 10.244 109.911 1.00 32.00 388 THR A O 1
ATOM 3024 N N . PHE A 1 389 ? -95.896 8.655 109.256 1.00 35.44 389 PHE A N 1
ATOM 3025 C CA . PHE A 1 389 ? -94.999 7.544 108.918 1.00 35.44 389 PHE A CA 1
ATOM 3026 C C . PHE A 1 389 ? -95.129 7.290 107.396 1.00 35.44 389 PHE A C 1
ATOM 3028 O O . PHE A 1 389 ? -96.157 7.672 106.832 1.00 35.44 389 PHE A O 1
ATOM 3035 N N . PRO A 1 390 ? -94.252 6.508 106.735 1.00 50.88 390 PRO A N 1
ATOM 3036 C CA . PRO A 1 390 ? -92.849 6.216 107.030 1.00 50.88 390 PRO A CA 1
ATOM 3037 C C . PRO A 1 390 ? -91.930 6.347 105.789 1.00 50.88 390 PRO A C 1
ATOM 3039 O O . PRO A 1 390 ? -92.368 6.430 104.642 1.00 50.88 390 PRO A O 1
ATOM 3042 N N . MET A 1 391 ? -90.624 6.247 106.043 1.00 41.62 391 MET A N 1
ATOM 3043 C CA . MET A 1 391 ? -89.651 5.722 105.085 1.00 41.62 391 MET A CA 1
ATOM 3044 C C . MET A 1 391 ? -90.101 4.380 104.480 1.00 41.62 391 MET A C 1
ATOM 3046 O O . MET A 1 391 ? -90.628 3.516 105.182 1.00 41.62 391 MET A O 1
ATOM 3050 N N . LYS A 1 392 ? -89.735 4.142 103.218 1.00 34.97 392 LYS A N 1
ATOM 3051 C CA . LYS A 1 392 ? -89.278 2.818 102.790 1.00 34.97 392 LYS A CA 1
ATOM 3052 C C . LYS A 1 392 ? -87.870 2.938 102.227 1.00 34.97 392 LYS A C 1
ATOM 3054 O O . LYS A 1 392 ? -87.637 3.598 101.221 1.00 34.97 392 LYS A O 1
ATOM 3059 N N . THR A 1 393 ? -86.970 2.292 102.947 1.00 42.69 393 THR A N 1
ATOM 3060 C CA . THR A 1 393 ? -85.692 1.764 102.496 1.00 42.69 393 THR A CA 1
ATOM 3061 C C . THR A 1 393 ? -85.882 0.841 101.290 1.00 42.69 393 THR A C 1
ATOM 3063 O O . THR A 1 393 ? -86.905 0.161 101.168 1.00 42.69 393 THR A O 1
ATOM 3066 N N . ASN A 1 394 ? -84.858 0.756 100.452 1.00 42.34 394 ASN A N 1
ATOM 3067 C CA . ASN A 1 394 ? -83.918 -0.354 100.592 1.00 42.34 394 ASN A CA 1
ATOM 3068 C C . ASN A 1 394 ? -82.495 0.165 100.449 1.00 42.34 394 ASN A C 1
ATOM 3070 O O . ASN A 1 394 ? -82.285 1.006 99.547 1.00 42.34 394 ASN A O 1
#

Sequence (394 aa):
MGKIRSIIGSTYLLTENEELWEKELPTEVEQLLALDVRHFKNQSAVTAVLPPRDKSKVITYRVPHNACVQIYDYKSKNARIIFGPELVMLGPDEQFTILNLSVPDFVGDFCKTVAAKIRGAVAGISFDDFHKNSAKIIRTSVFGIDENKRINNRLVFTQNNLVLTSIDIQSVKPVDQRTQDALQKSVQLAIEITTNSQEAQAKHMASRIQQEAKGYLERQRITDEAEAEKERQELLVLQARSAAVELVGQSHAEAKSRAEAAIIEGDAAVEQATLRAEAGKIKSDTELDRLMQTRELELTHDKLTSELEIEKTKRITNIEIEEFKEHVAAIGSQTIQAMATSGPDNQVKLLQALGIKSILITDGHSPINLFNTAVDLIGGSSNSHQGTFPMKTN